Protein 1Y07 (pdb70)

Foldseek 3Di:
DDWFAWPCGDIDDPDDQPDWDCPPPDITHTWDAPPFPDDCQQAEWDWDDDQQKIKIARHVDWHALAPVKHWQKKKWDKPVGIDIDGDPSPDTRMDMDGHDNVMGTDKMWIQIPVGGIYIDD/DQDWFWWDDVDTDIDGPDDPFDWDCDPNDITTTDDADVVCCAQAEWDWDDDQQKIKTARGVDHHQLDPVKHWQKKKWQKPVGIDIDGDDSPDTRMDMDGHDNVIGTDKMWIQMPPPGIHIDD/DPWDWFKWADDVDHDIDIDTNDDQPDWDDDDNDITHTWDADVCCQAEWDWDDDQFKIKIARHVDWFQLAPVKHWQKKKWDKPVGIDIDGDDSPDTRMDMDGHDPVIGTDKMWIQMPPPGIYIDD/DQDWWKWADDPDGDIDIDTPDDAPDWDDDDPDITHTWDAAEDDLQEWDWDDDQFKIKIASDCDWDDQDPVKHWQKKKWDKPVGIDIDGDDSPDTRMDMDGDDNVMGTDKMWIQISPPGIYIDD

Nearest PDB structures (foldseek):
  1y07-assembly3_B  TM=1.008E+00  e=1.020E-24  Treponema pallidum subsp. pallidum str. Nichols
  1y07-assembly3_C  TM=9.664E-01  e=1.751E-20  Treponema pallidum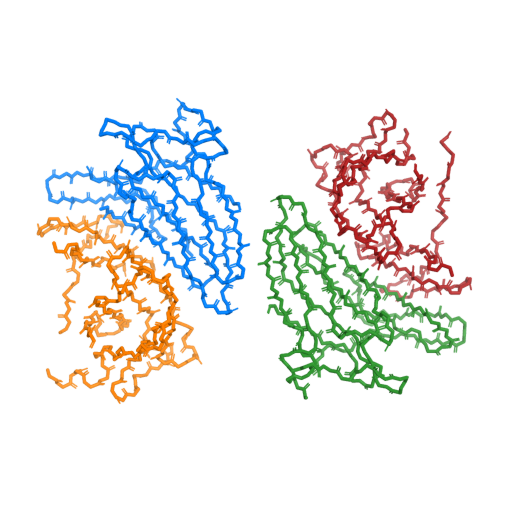 subsp. pallidum str. Nichols
  1y07-assembly3_A  TM=9.663E-01  e=1.849E-20  Treponema pallidum subsp. pallidum str. Nichols
  1y07-assembly3_D  TM=9.702E-01  e=1.116E-19  Treponema pallidum subsp. pallidum str. Nichols
  2ji3-assembly2_D  TM=7.908E-01  e=1.490E-09  Desulfarculus baarsii

Sequence (490 aa):
RELSFFLQFFLGMDAPAGSSVACGSEVLRAVPVGTVDAAKEKHIPVVEVHGHEVKVKVGSVAHPMTPEHYIAWVCLKTRKGIQLKELPVDGAPEVTFALTADDQVLEAYEFCNLHGVWSGKGRELSFFLQAGFFLGMDAPAGSSVACGSEVLRAVPVGDAAKEKHIPVVEVHGHEVKVKVGSVAHPMTPEHYIAWVCLKTRKGIQLKELPVDGAPEVTFALTADDQVLEAYEFCNLHGVWSGKMGRELSFFLQKESAGFFLGMDAPAGSSVACGSEVLRAVPVGAKEKHIPVVEVHGHEVKVKVGSVAHPMTPEHYIAWVCLKTRKGIQLKELPVDGAPEVTFALTADDQVLEAYEFCNLHGVWSGKGRELSFFLQKESAGFFLGMDAPAGSSVACGSEVLRAVPVGTVDKHIPVVEVHGHEVKVKVGSVAHPMTPEHYIAWVCLKTRKGIQLKELPVDGAPEVTFALTADDQVLEAYEFCNLHGVWSGK

InterPro domains:
  IPR002742 Desulfoferrodoxin, ferrous iron-binding domain [PF01880] (43-127)
  IPR002742 Desulfoferrodoxin, ferrous iron-binding domain [TIGR00332] (42-127)
  IPR036073 Desulfoferrodoxin, ferrous iron-binding domain superfamily [G3DSA:2.60.40.730] (41-128)
  IPR036073 Desulfoferrodoxin, ferrous iron-binding domain superfamily [SSF49367] (39-127)
  IPR051233 Desulfoferrodoxin superoxide reductase [PTHR36541] (25-127)
  IPR055252 Class III superoxide reductase, N-terminal [PF22496] (2-38)

B-factor: mean 17.73, std 10.26, range [4.91, 104.06]

Solvent-accessible surface area: 22465 Å² total; per-residue (Å²): 112,130,22,20,2,2,34,82,25,0,1,0,3,58,26,46,108,70,4,19,0,34,6,34,126,82,94,11,154,51,39,87,58,34,85,60,154,26,48,124,107,77,4,57,3,52,27,43,30,91,31,95,56,0,44,0,68,1,4,87,75,72,4,44,30,48,112,121,29,64,0,20,9,0,0,0,36,7,112,91,14,16,10,3,9,96,13,92,65,130,34,56,16,74,27,39,0,2,13,8,111,86,19,35,9,47,36,0,16,0,39,0,46,106,49,17,2,5,34,11,175,109,60,121,18,16,6,0,29,64,101,5,8,0,0,0,12,75,21,55,108,68,4,12,0,41,1,68,124,67,86,12,148,52,45,109,70,51,146,103,33,72,113,100,5,58,3,48,29,85,87,141,57,90,65,1,74,0,59,1,6,81,91,73,5,41,30,56,100,121,36,62,0,21,6,0,0,0,17,2,153,91,3,6,10,5,12,76,14,93,62,132,37,54,19,59,24,35,0,5,10,6,76,82,12,104,44,82,51,0,13,0,36,0,49,110,87,21,1,19,30,9,204,34,72,43,132,21,21,1,1,10,16,144,104,35,104,11,11,0,0,0,0,52,23,40,110,70,4,21,0,42,3,65,105,26,87,13,156,51,37,115,70,64,90,119,100,80,9,64,1,48,32,52,30,90,25,97,73,1,57,0,72,1,4,85,64,69,6,44,30,62,118,147,32,63,0,24,10,0,0,0,20,2,94,85,1,4,9,1,12,54,13,92,68,132,35,57,16,67,26,34,0,7,12,8,84,86,20,36,9,36,36,0,15,0,20,0,47,111,91,15,2,24,37,10,177,103,52,121,11,18,1,1,19,19,195,121,64,66,3,9,0,1,0,5,46,23,50,110,72,5,18,0,40,3,72,105,21,87,14,153,55,35,118,50,22,90,124,92,78,29,20,2,48,30,72,86,151,57,99,68,1,100,0,73,1,7,84,107,75,9,65,32,54,119,147,36,58,0,20,5,0,0,0,26,2,156,87,1,4,9,1,11,52,15,101,54,137,42,66,16,71,26,28,0,8,12,7,76,88,13,93,40,62,38,0,10,0,35,0,48,100,92,24,3,48,8,11,183

Radius of gyration: 26.25 Å; Cα contacts (8 Å, |Δi|>4): 1312; chains: 4; bounding box: 81×42×61 Å

Organism: Treponema pallidum (strain Nichols) (NCBI:txid243276)

Structure (mmCIF, N/CA/C/O backbone):
data_1Y07
#
_entry.id   1Y07
#
_cell.length_a   119.311
_cell.length_b   59.946
_cell.length_c   65.520
_cell.angle_alpha   90.00
_cell.angle_beta   104.96
_cell.angle_gamma   90.00
#
_symmetry.space_group_name_H-M   'C 1 2 1'
#
loop_
_entity.id
_entity.type
_entity.pdbx_description
1 polymer 'desulfoferrodoxin (rbo)'
2 non-polymer 'FE (III) ION'
3 non-polymer 'MAGNESIUM ION'
4 water water
#
loop_
_atom_site.group_PDB
_atom_site.id
_atom_site.type_symbol
_atom_site.label_atom_id
_atom_site.label_alt_id
_atom_site.label_comp_id
_atom_site.label_asym_id
_atom_site.label_entity_id
_atom_site.label_seq_id
_atom_site.pdbx_PDB_ins_code
_atom_site.Cartn_x
_atom_site.Cartn_y
_atom_site.Cartn_z
_atom_site.occupancy
_atom_site.B_iso_or_equiv
_atom_site.auth_seq_id
_atom_site.auth_comp_id
_atom_site.auth_asym_id
_atom_site.auth_atom_id
_atom_site.pdbx_PDB_model_num
ATOM 1 N N . ARG A 1 3 ? 15.114 30.303 19.886 1.00 20.04 3 ARG A N 1
ATOM 2 C CA . ARG A 1 3 ? 14.599 31.133 21.026 1.00 19.26 3 ARG A CA 1
ATOM 3 C C . ARG A 1 3 ? 15.394 30.854 22.316 1.00 18.12 3 ARG A C 1
ATOM 4 O O . ARG A 1 3 ? 15.942 29.775 22.512 1.00 16.51 3 ARG A O 1
ATOM 12 N N . GLU A 1 4 ? 15.403 31.806 23.235 1.00 16.55 4 GLU A N 1
ATOM 13 C CA . GLU A 1 4 ? 15.823 31.500 24.593 1.00 16.40 4 GLU A CA 1
ATOM 14 C C . GLU A 1 4 ? 14.674 30.813 25.354 1.00 14.12 4 GLU A C 1
ATOM 15 O O . GLU A 1 4 ? 13.541 31.282 25.381 1.00 15.33 4 GLU A O 1
ATOM 21 N N . LEU A 1 5 ? 15.026 29.720 25.998 1.00 13.17 5 LEU A N 1
ATOM 22 C CA . LEU A 1 5 ? 14.127 28.884 26.766 1.00 13.51 5 LEU A CA 1
ATOM 23 C C . LEU A 1 5 ? 14.181 29.235 28.228 1.00 12.96 5 LEU A C 1
ATOM 24 O O . LEU A 1 5 ? 15.248 29.522 28.808 1.00 12.53 5 LEU A O 1
ATOM 29 N N . SER A 1 6 ? 13.013 29.207 28.834 1.00 12.22 6 SER A N 1
ATOM 30 C CA . SER A 1 6 ? 12.878 29.446 30.278 1.00 11.02 6 SER A CA 1
ATOM 31 C C . SER A 1 6 ? 11.874 28.430 30.785 1.00 10.25 6 SER A C 1
ATOM 32 O O . SER A 1 6 ? 11.058 27.901 30.029 1.00 11.87 6 SER A O 1
ATOM 35 N N . PHE A 1 7 ? 11.950 28.167 32.074 1.00 10.17 7 PHE A N 1
ATOM 36 C CA . PHE A 1 7 ? 11.163 27.134 32.719 1.00 10.04 7 PHE A CA 1
ATOM 37 C C . PHE A 1 7 ? 10.472 27.663 33.929 1.00 11.00 7 PHE A C 1
ATOM 38 O O . PHE A 1 7 ? 11.120 28.163 34.842 1.00 12.72 7 PHE A O 1
ATOM 46 N N . PHE A 1 8 ? 9.160 27.512 33.953 1.00 11.44 8 PHE A N 1
ATOM 47 C CA . PHE A 1 8 ? 8.325 27.947 35.087 1.00 11.65 8 PHE A CA 1
ATOM 48 C C . PHE A 1 8 ? 7.704 26.674 35.707 1.00 12.75 8 PHE A C 1
ATOM 49 O O . PHE A 1 8 ? 6.969 25.948 35.049 1.00 13.25 8 PHE A O 1
ATOM 57 N N . LEU A 1 9 ? 8.066 26.359 36.924 1.00 16.12 9 LEU A N 1
ATOM 58 C CA . LEU A 1 9 ? 7.774 25.019 37.409 1.00 17.89 9 LEU A CA 1
ATOM 59 C C . LEU A 1 9 ? 6.862 25.001 38.642 1.00 18.44 9 LEU A C 1
ATOM 60 O O . LEU A 1 9 ? 7.222 25.446 39.689 1.00 18.95 9 LEU A O 1
ATOM 65 N N . GLN A 1 10 ? 5.651 24.515 38.429 1.00 19.83 10 GLN A N 1
ATOM 66 C CA . GLN A 1 10 ? 4.652 24.340 39.477 1.00 21.02 10 GLN A CA 1
ATOM 67 C C . GLN A 1 10 ? 5.032 23.219 40.429 1.00 22.43 10 GLN A C 1
ATOM 68 O O . GLN A 1 10 ? 4.838 23.384 41.636 1.00 23.83 10 GLN A O 1
ATOM 74 N N . PHE A 1 16 ? 4.296 21.783 33.832 1.00 18.81 16 PHE A N 1
ATOM 75 C CA . PHE A 1 16 ? 5.404 22.759 33.713 1.00 17.83 16 PHE A CA 1
ATOM 76 C C . PHE A 1 16 ? 4.835 23.869 32.810 1.00 16.70 16 PHE A C 1
ATOM 77 O O . PHE A 1 16 ? 3.838 23.645 32.128 1.00 15.14 16 PHE A O 1
ATOM 85 N N . PHE A 1 17 ? 5.484 25.033 32.780 1.00 15.12 17 PHE A N 1
ATOM 86 C CA . PHE A 1 17 ? 5.377 25.918 31.618 1.00 14.21 17 PHE A CA 1
ATOM 87 C C . PHE A 1 17 ? 6.766 26.098 31.016 1.00 12.69 17 PHE A C 1
ATOM 88 O O . PHE A 1 17 ? 7.696 26.320 31.714 1.00 12.58 17 PHE A O 1
ATOM 96 N N . LEU A 1 18 ? 6.819 26.176 29.703 1.00 12.71 18 LEU A N 1
ATOM 97 C CA . LEU A 1 18 ? 8.021 26.432 28.953 1.00 14.22 18 LEU A CA 1
ATOM 98 C C . LEU A 1 18 ? 7.872 27.790 28.311 1.00 12.23 18 LEU A C 1
ATOM 99 O O . LEU A 1 18 ? 6.875 28.062 27.632 1.00 12.08 18 LEU A O 1
ATOM 104 N N . GLY A 1 19 ? 8.858 28.664 28.492 1.00 11.28 19 GLY A N 1
ATOM 105 C CA . GLY A 1 19 ? 8.866 29.931 27.815 1.00 12.11 19 GLY A CA 1
ATOM 106 C C . GLY A 1 19 ? 9.852 30.008 26.699 1.00 12.13 19 GLY A C 1
ATOM 107 O O . GLY A 1 19 ? 10.903 29.423 26.771 1.00 11.43 19 GLY A O 1
ATOM 108 N N . MET A 1 20 ? 9.437 30.660 25.624 1.00 13.57 20 MET A N 1
ATOM 109 C CA . MET A 1 20 ? 10.238 30.866 24.418 1.00 14.98 20 MET A CA 1
ATOM 110 C C . MET A 1 20 ? 10.279 32.376 24.236 1.00 13.38 20 MET A C 1
ATOM 111 O O . MET A 1 20 ? 9.279 32.989 23.969 1.00 13.05 20 MET A O 1
ATOM 116 N N . ASP A 1 21 ? 11.471 32.950 24.404 1.00 13.60 21 ASP A N 1
ATOM 117 C CA . ASP A 1 21 ? 11.680 34.401 24.406 1.00 13.42 21 ASP A CA 1
ATOM 118 C C . ASP A 1 21 ? 10.797 35.116 25.395 1.00 12.67 21 ASP A C 1
ATOM 119 O O . ASP A 1 21 ? 10.244 36.173 25.117 1.00 12.52 21 ASP A O 1
ATOM 124 N N . ALA A 1 22 ? 10.674 34.554 26.584 1.00 10.61 22 ALA A N 1
ATOM 125 C CA . ALA A 1 22 ? 9.928 35.217 27.623 1.00 10.93 22 ALA A CA 1
ATOM 126 C C . ALA A 1 22 ? 10.705 36.402 28.185 1.00 10.68 22 ALA A C 1
ATOM 127 O O . ALA A 1 22 ? 11.906 36.264 28.468 1.00 11.20 22 ALA A O 1
ATOM 129 N N . PRO A 1 23 ? 10.027 37.542 28.354 1.00 10.56 23 PRO A N 1
ATOM 130 C CA . PRO A 1 23 ? 10.663 38.703 28.964 1.00 11.33 23 PRO A CA 1
ATOM 131 C C . PRO A 1 23 ? 11.123 38.351 30.360 1.00 11.80 23 PRO A C 1
ATOM 132 O O . PRO A 1 23 ? 10.420 37.598 31.071 1.00 10.49 23 PRO A O 1
ATOM 136 N N . ALA A 1 24 ? 12.265 38.909 30.759 1.00 12.19 24 ALA A N 1
ATOM 137 C CA . ALA A 1 24 ? 12.704 38.817 32.127 1.00 14.28 24 ALA A CA 1
ATOM 138 C C . ALA A 1 24 ? 11.540 39.308 32.989 1.00 15.60 24 ALA A C 1
ATOM 139 O O . ALA A 1 24 ? 10.801 40.248 32.647 1.00 18.06 24 ALA A O 1
ATOM 141 N N . GLY A 1 25 ? 11.349 38.687 34.122 1.00 16.47 25 GLY A N 1
ATOM 142 C CA . GLY A 1 25 ? 10.306 39.191 34.981 1.00 16.51 25 GLY A CA 1
ATOM 143 C C . GLY A 1 25 ? 8.909 38.738 34.620 1.00 15.86 25 GLY A C 1
ATOM 144 O O . GLY A 1 25 ? 7.981 39.114 35.298 1.00 15.84 25 GLY A O 1
ATOM 145 N N . SER A 1 26 ? 8.755 37.868 33.625 1.00 16.07 26 SER A N 1
ATOM 146 C CA . SER A 1 26 ? 7.471 37.221 33.364 1.00 15.05 26 SER A CA 1
ATOM 147 C C . SER A 1 26 ? 7.081 36.410 34.594 1.00 15.77 26 SER A C 1
ATOM 148 O O . SER A 1 26 ? 7.945 35.835 35.270 1.00 15.08 26 SER A O 1
ATOM 151 N N . SER A 1 27 ? 5.790 36.313 34.831 1.00 16.56 27 SER A N 1
ATOM 152 C CA . SER A 1 27 ? 5.298 35.381 35.821 1.00 17.17 27 SER A CA 1
ATOM 153 C C . SER A 1 27 ? 4.068 34.637 35.316 1.00 16.82 27 SER A C 1
ATOM 154 O O . SER A 1 27 ? 3.307 35.131 34.488 1.00 17.52 27 SER A O 1
ATOM 157 N N . VAL A 1 28 ? 3.864 33.457 35.844 1.00 15.16 28 VAL A N 1
ATOM 158 C CA . VAL A 1 28 ? 2.716 32.659 35.485 1.00 14.55 28 VAL A CA 1
ATOM 159 C C . VAL A 1 28 ? 1.823 32.434 36.680 1.00 15.20 28 VAL A C 1
ATOM 160 O O . VAL A 1 28 ? 2.264 31.879 37.687 1.00 16.07 28 VAL A O 1
ATOM 164 N N . ALA A 1 29 ? 0.571 32.863 36.586 1.00 15.44 29 ALA A N 1
ATOM 165 C CA . ALA A 1 29 ? -0.458 32.426 37.558 1.00 15.75 29 ALA A CA 1
ATOM 166 C C . ALA A 1 29 ? -0.994 31.061 37.127 1.00 17.41 29 ALA A C 1
ATOM 167 O O . ALA A 1 29 ? -1.793 3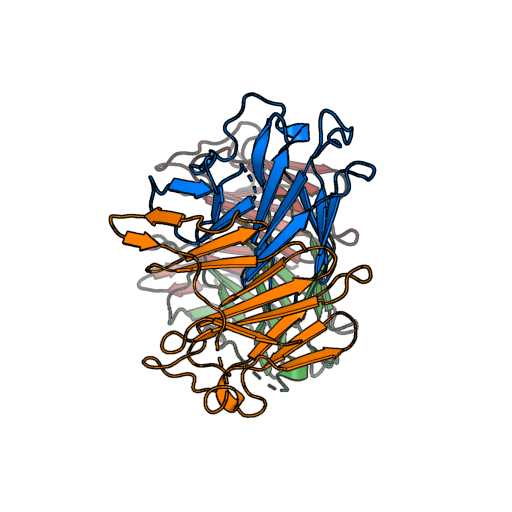0.959 36.176 1.00 15.53 29 ALA A O 1
ATOM 169 N N . CYS A 1 30 ? -0.529 30.024 37.828 1.00 18.39 30 CYS A N 1
ATOM 170 C CA . CYS A 1 30 ? -0.792 28.654 37.463 1.00 19.30 30 CYS A CA 1
ATOM 171 C C . CYS A 1 30 ? -1.802 28.212 38.458 1.00 19.74 30 CYS A C 1
ATOM 172 O O . CYS A 1 30 ? -1.442 27.718 39.546 1.00 20.12 30 CYS A O 1
ATOM 175 N N . GLY A 1 31 ? -3.068 28.422 38.108 1.00 19.98 31 GLY A N 1
ATOM 176 C CA . GLY A 1 31 ? -4.133 28.303 39.078 1.00 20.49 31 GLY A CA 1
ATOM 177 C C . GLY A 1 31 ? -3.880 29.378 40.107 1.00 20.78 31 GLY A C 1
ATOM 178 O O . GLY A 1 31 ? -3.806 30.567 39.749 1.00 20.68 31 GLY A O 1
ATOM 179 N N . SER A 1 32 ? -3.734 28.961 41.363 1.00 20.90 32 SER A N 1
ATOM 180 C CA . SER A 1 32 ? -3.455 29.875 42.479 1.00 21.48 32 SER A CA 1
ATOM 181 C C . SER A 1 32 ? -1.970 29.962 42.848 1.00 21.11 32 SER A C 1
ATOM 182 O O . SER A 1 32 ? -1.622 30.605 43.817 1.00 20.53 32 SER A O 1
ATOM 185 N N . GLU A 1 33 ? -1.095 29.302 42.086 1.00 21.97 33 GLU A N 1
ATOM 186 C CA . GLU A 1 33 ? 0.348 29.391 42.275 1.00 21.87 33 GLU A CA 1
ATOM 187 C C . GLU A 1 33 ? 0.858 30.565 41.402 1.00 20.80 33 GLU A C 1
ATOM 188 O O . GLU A 1 33 ? 0.216 30.911 40.387 1.00 21.70 33 GLU A O 1
ATOM 194 N N . VAL A 1 34 ? 1.947 31.224 41.800 1.00 18.56 34 VAL A N 1
ATOM 195 C CA . VAL A 1 34 ? 2.687 32.075 40.841 1.00 18.37 34 VAL A CA 1
ATOM 196 C C . VAL A 1 34 ? 4.081 31.499 40.563 1.00 18.47 34 VAL A C 1
ATOM 197 O O . VAL A 1 34 ? 4.789 31.133 41.507 1.00 19.51 34 VAL A O 1
ATOM 201 N N . LEU A 1 35 ? 4.469 31.460 39.298 1.00 18.75 35 LEU A N 1
ATOM 202 C CA . LEU A 1 35 ? 5.743 30.832 38.890 1.00 18.48 35 LEU A CA 1
ATOM 203 C C . LEU A 1 35 ? 6.604 31.885 38.195 1.00 17.78 35 LEU A C 1
ATOM 204 O O . LEU A 1 35 ? 6.109 32.634 37.377 1.00 17.18 35 LEU A O 1
ATOM 209 N N . ARG A 1 36 ? 7.883 31.979 38.563 1.00 17.31 36 ARG A N 1
ATOM 210 C CA . ARG A 1 36 ? 8.852 32.749 37.797 1.00 16.26 36 ARG A CA 1
ATOM 211 C C . ARG A 1 36 ? 9.940 31.823 37.205 1.00 14.67 36 ARG A C 1
ATOM 212 O O . ARG A 1 36 ? 10.063 30.671 37.599 1.00 16.44 36 ARG A O 1
ATOM 220 N N . ALA A 1 37 ? 10.727 32.350 36.270 1.00 13.57 37 ALA A N 1
ATOM 221 C CA . ALA A 1 37 ? 11.708 31.506 35.578 1.00 12.40 37 ALA A CA 1
ATOM 222 C C . ALA A 1 37 ? 12.713 31.007 36.577 1.00 13.07 37 ALA A C 1
ATOM 223 O O . ALA A 1 37 ? 13.194 31.738 37.410 1.00 12.91 37 ALA A O 1
ATOM 225 N N . VAL A 1 38 ? 13.038 29.733 36.504 1.00 14.25 38 VAL A N 1
ATOM 226 C CA . VAL A 1 38 ? 14.013 29.187 37.402 1.00 16.37 38 VAL A CA 1
ATOM 227 C C . VAL A 1 38 ? 15.418 29.488 36.856 1.00 17.43 38 VAL A C 1
ATOM 228 O O . VAL A 1 38 ? 15.705 29.349 35.645 1.00 19.25 38 VAL A O 1
ATOM 232 N N . PRO A 1 39 ? 16.312 29.872 37.741 1.00 18.50 39 PRO A N 1
ATOM 233 C CA . PRO A 1 39 ? 17.712 30.014 37.346 1.00 18.15 39 PRO A CA 1
ATOM 234 C C . PRO A 1 39 ? 18.254 28.665 36.790 1.00 17.64 39 PRO A C 1
ATOM 235 O O . PRO A 1 39 ? 17.791 27.592 37.178 1.00 17.34 39 PRO A O 1
ATOM 239 N N . VAL A 1 40 ? 19.106 28.729 35.772 1.00 16.54 40 VAL A N 1
ATOM 240 C CA . VAL A 1 40 ? 19.726 27.525 35.212 1.00 16.85 40 VAL A CA 1
ATOM 241 C C . VAL A 1 40 ? 21.157 27.411 35.666 1.00 17.98 40 VAL A C 1
ATOM 242 O O . VAL A 1 40 ? 21.953 28.335 35.428 1.00 17.11 40 VAL A O 1
ATOM 246 N N . GLY A 1 41 ? 21.476 26.299 36.340 1.00 18.23 41 GLY A N 1
ATOM 247 C CA . GLY A 1 41 ? 22.814 26.006 36.804 1.00 19.74 41 GLY A CA 1
ATOM 248 C C . GLY A 1 41 ? 23.240 26.789 38.037 1.00 20.52 41 GLY A C 1
ATOM 249 O O . GLY A 1 41 ? 24.445 26.916 38.266 1.00 21.53 41 GLY A O 1
ATOM 250 N N . THR A 1 42 ? 22.288 27.257 38.847 1.00 20.69 42 THR A N 1
ATOM 251 C CA . THR A 1 42 ? 22.579 28.058 40.040 1.00 22.50 42 THR A CA 1
ATOM 252 C C . THR A 1 42 ? 21.893 27.414 41.236 1.00 23.98 42 THR A C 1
ATOM 253 O O . THR A 1 42 ? 21.017 28.067 41.901 1.00 26.26 42 THR A O 1
ATOM 257 N N . VAL A 1 43 ? 22.194 26.141 41.469 1.00 24.01 43 VAL A N 1
ATOM 258 C CA . VAL A 1 43 ? 21.901 25.548 42.770 1.00 22.57 43 VAL A CA 1
ATOM 259 C C . VAL A 1 43 ? 23.198 24.954 43.241 1.00 22.66 43 VAL A C 1
ATOM 260 O O . VAL A 1 43 ? 23.990 24.477 42.452 1.00 22.36 43 VAL A O 1
ATOM 264 N N . ASP A 1 44 ? 23.468 25.088 44.538 1.00 22.68 44 ASP A N 1
ATOM 265 C CA . ASP A 1 44 ? 24.662 24.527 45.091 1.00 23.61 44 ASP A CA 1
ATOM 266 C C . ASP A 1 44 ? 24.486 23.009 45.191 1.00 23.18 44 ASP A C 1
ATOM 267 O O . ASP A 1 44 ? 24.024 22.472 46.204 1.00 24.29 44 ASP A O 1
ATOM 272 N N . ALA A 1 45 ? 24.849 22.327 44.114 1.00 22.43 45 ALA A N 1
ATOM 273 C CA . ALA A 1 45 ? 24.695 20.866 44.014 1.00 21.48 45 ALA A CA 1
ATOM 274 C C . ALA A 1 45 ? 25.778 20.334 43.077 1.00 20.34 45 ALA A C 1
ATOM 275 O O . ALA A 1 45 ? 26.390 21.106 42.356 1.00 19.93 45 ALA A O 1
ATOM 277 N N . ALA A 1 46 ? 26.008 19.026 43.099 1.00 19.48 46 ALA A N 1
ATOM 278 C CA . ALA A 1 46 ? 27.106 18.397 42.350 1.00 18.68 46 ALA A CA 1
ATOM 279 C C . ALA A 1 46 ? 26.867 18.469 40.849 1.00 18.75 46 ALA A C 1
ATOM 280 O O . ALA A 1 46 ? 25.865 17.956 40.339 1.00 18.00 46 ALA A O 1
ATOM 282 N N . LYS A 1 47 ? 27.780 19.125 40.152 1.00 18.39 47 LYS A N 1
ATOM 283 C CA . LYS A 1 47 ? 27.710 19.230 38.697 1.00 18.29 47 LYS A CA 1
ATOM 284 C C . LYS A 1 47 ? 27.818 17.885 37.990 1.00 17.56 47 LYS A C 1
ATOM 285 O O . LYS A 1 47 ? 27.193 17.684 36.962 1.00 16.02 47 LYS A O 1
ATOM 291 N N . GLU A 1 48 ? 28.563 16.955 38.573 1.00 16.17 48 GLU A N 1
ATOM 292 C CA . GLU A 1 48 ? 28.825 15.647 37.978 1.00 17.38 48 GLU A CA 1
ATOM 293 C C . GLU A 1 48 ? 27.559 14.802 37.931 1.00 15.37 48 GLU A C 1
ATOM 294 O O . GLU A 1 48 ? 27.438 13.934 37.113 1.00 16.36 48 GLU A O 1
ATOM 300 N N . LYS A 1 49 ? 26.604 15.091 38.812 1.00 14.34 49 LYS A N 1
ATOM 301 C CA . LYS A 1 49 ? 25.370 14.375 38.832 1.00 13.39 49 LYS A CA 1
ATOM 302 C C . LYS A 1 49 ? 24.252 15.151 38.166 1.00 10.95 49 LYS A C 1
ATOM 303 O O . LYS A 1 49 ? 23.172 14.596 37.950 1.00 10.75 49 LYS A O 1
ATOM 309 N N . HIS A 1 50 ? 24.457 16.439 37.837 1.00 9.77 50 HIS A N 1
ATOM 310 C CA . HIS A 1 50 ? 23.334 17.277 37.370 1.00 9.56 50 HIS A CA 1
ATOM 311 C C . HIS A 1 50 ? 23.488 17.792 35.934 1.00 9.47 50 HIS A C 1
ATOM 312 O O . HIS A 1 50 ? 22.489 18.013 35.256 1.00 9.09 50 HIS A O 1
ATOM 319 N N . ILE A 1 51 ? 24.709 18.031 35.477 1.00 9.03 51 ILE A N 1
ATOM 320 C CA . ILE A 1 51 ? 24.879 18.617 34.132 1.00 7.60 51 ILE A CA 1
ATOM 321 C C . ILE A 1 51 ? 24.567 17.514 33.126 1.00 8.10 51 ILE A C 1
ATOM 322 O O . ILE A 1 51 ? 25.072 16.403 33.252 1.00 9.05 51 ILE A O 1
ATOM 327 N N . PRO A 1 52 ? 23.651 17.751 32.209 1.00 8.11 52 PRO A N 1
ATOM 328 C CA . PRO A 1 52 ? 23.291 16.676 31.266 1.00 8.73 52 PRO A CA 1
ATOM 329 C C . PRO A 1 52 ? 24.440 16.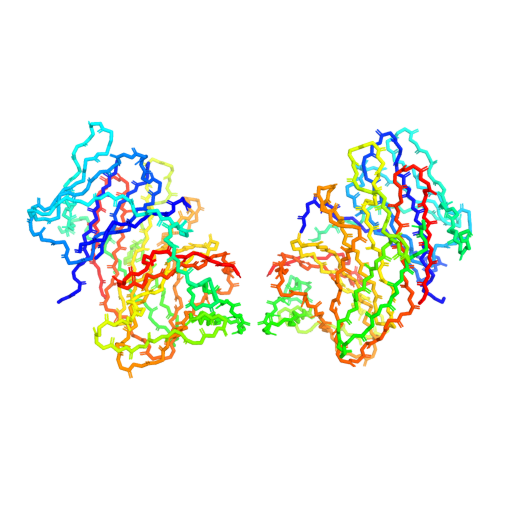445 30.255 1.00 9.37 52 PRO A C 1
ATOM 330 O O . PRO A 1 52 ? 25.168 17.390 29.859 1.00 10.78 52 PRO A O 1
ATOM 334 N N . VAL A 1 53 ? 24.669 15.177 29.944 1.00 8.59 53 VAL A N 1
ATOM 335 C CA . VAL A 1 53 ? 25.667 14.727 28.985 1.00 9.48 53 VAL A CA 1
ATOM 336 C C . VAL A 1 53 ? 24.906 14.251 27.746 1.00 8.44 53 VAL A C 1
ATOM 337 O O . VAL A 1 53 ? 23.934 13.520 27.854 1.00 10.10 53 VAL A O 1
ATOM 341 N N . VAL A 1 54 ? 25.341 14.714 26.591 1.00 8.81 54 VAL A N 1
ATOM 342 C CA . VAL A 1 54 ? 24.623 14.551 25.343 1.00 7.86 54 VAL A CA 1
ATOM 343 C C . VAL A 1 54 ? 25.442 13.714 24.410 1.00 8.28 54 VAL A C 1
ATOM 344 O O . VAL A 1 54 ? 26.615 14.028 24.173 1.00 10.86 54 VAL A O 1
ATOM 348 N N . GLU A 1 55 ? 24.839 12.657 23.878 1.00 8.20 55 GLU A N 1
ATOM 349 C CA . GLU A 1 55 ? 25.492 11.757 22.960 1.00 10.49 55 GLU A CA 1
ATOM 350 C C . GLU A 1 55 ? 24.583 11.616 21.721 1.00 9.36 55 GLU A C 1
ATOM 351 O O . GLU A 1 55 ? 23.395 11.339 21.842 1.00 12.24 55 GLU A O 1
ATOM 357 N N . VAL A 1 56 ? 25.163 11.699 20.551 1.00 7.75 56 VAL A N 1
ATOM 358 C CA . VAL A 1 56 ? 24.413 11.616 19.287 1.00 7.94 56 VAL A CA 1
ATOM 359 C C . VAL A 1 56 ? 24.763 10.321 18.624 1.00 7.35 56 VAL A C 1
ATOM 360 O O . VAL A 1 56 ? 25.918 10.004 18.478 1.00 8.86 56 VAL A O 1
ATOM 364 N N . HIS A 1 57 ? 23.739 9.544 18.268 1.00 7.52 57 HIS A N 1
ATOM 365 C CA . HIS A 1 57 ? 23.910 8.358 17.469 1.00 8.55 57 HIS A CA 1
ATOM 366 C C . HIS A 1 57 ? 22.939 8.364 16.299 1.00 7.55 57 HIS A C 1
ATOM 367 O O . HIS A 1 57 ? 21.767 8.005 16.413 1.00 8.54 57 HIS A O 1
ATOM 374 N N . GLY A 1 58 ? 23.477 8.711 15.170 1.00 7.25 58 GLY A N 1
ATOM 375 C CA . GLY A 1 58 ? 22.716 8.960 13.992 1.00 7.98 58 GLY A CA 1
ATOM 376 C C . GLY A 1 58 ? 21.673 10.024 14.203 1.00 7.77 58 GLY A C 1
ATOM 377 O O . GLY A 1 58 ? 22.016 11.141 14.512 1.00 9.40 58 GLY A O 1
ATOM 378 N N . HIS A 1 59 ? 20.396 9.633 14.115 1.00 8.99 59 HIS A N 1
ATOM 379 C CA . HIS A 1 59 ? 19.300 10.584 14.304 1.00 10.66 59 HIS A CA 1
ATOM 380 C C . HIS A 1 59 ? 18.767 10.588 15.738 1.00 10.38 59 HIS A C 1
ATOM 381 O O . HIS A 1 59 ? 17.815 11.302 16.046 1.00 12.60 59 HIS A O 1
ATOM 388 N N . GLU A 1 60 ? 19.344 9.796 16.613 1.00 9.58 60 GLU A N 1
ATOM 389 C CA . GLU A 1 60 ? 18.997 9.800 18.020 1.00 10.71 60 GLU A CA 1
ATOM 390 C C . GLU A 1 60 ? 20.013 10.508 18.886 1.00 9.04 60 GLU A C 1
ATOM 391 O O . GLU A 1 60 ? 21.198 10.548 18.644 1.00 9.61 60 GLU A O 1
ATOM 397 N N . VAL A 1 61 ? 19.458 11.217 19.881 1.00 6.33 61 VAL A N 1
ATOM 398 C CA . VAL A 1 61 ? 20.236 11.976 20.879 1.00 6.62 61 VAL A CA 1
ATOM 399 C C . VAL A 1 61 ? 19.860 11.450 22.226 1.00 6.56 61 VAL A C 1
ATOM 400 O O . VAL A 1 61 ? 18.701 11.542 22.615 1.00 8.32 61 VAL A O 1
ATOM 404 N N . LYS A 1 62 ? 20.838 10.868 22.905 1.00 7.84 62 LYS A N 1
ATOM 405 C CA . LYS A 1 62 ? 20.680 10.337 24.252 1.00 8.14 62 LYS A CA 1
ATOM 406 C C . LYS A 1 62 ? 21.211 11.341 25.242 1.00 8.32 62 LYS A C 1
ATOM 407 O O . LYS A 1 62 ? 22.341 11.840 25.085 1.00 8.17 62 LYS A O 1
ATOM 413 N N . VAL A 1 63 ? 20.406 11.686 26.249 1.00 7.95 63 VAL A N 1
ATOM 414 C CA . VAL A 1 63 ? 20.832 12.551 27.286 1.00 7.66 63 VAL A CA 1
ATOM 415 C C . VAL A 1 63 ? 20.896 11.745 28.590 1.00 7.06 63 VAL A C 1
ATOM 416 O O . VAL A 1 63 ? 19.937 11.102 28.967 1.00 8.81 63 VAL A O 1
ATOM 420 N N . LYS A 1 64 ? 22.053 11.763 29.229 1.00 6.88 64 LYS A N 1
ATOM 421 C CA . LYS A 1 64 ? 22.306 11.154 30.533 1.00 7.32 64 LYS A CA 1
ATOM 422 C C . LYS A 1 64 ? 22.454 12.218 31.588 1.00 7.32 64 LYS A C 1
ATOM 423 O O . LYS A 1 64 ? 23.098 13.236 31.359 1.00 8.28 64 LYS A O 1
ATOM 429 N N . VAL A 1 65 ? 21.884 11.992 32.751 1.00 8.06 65 VAL A N 1
ATOM 430 C CA . VAL A 1 65 ? 22.022 12.912 33.850 1.00 8.50 65 VAL A CA 1
ATOM 431 C C . VAL A 1 65 ? 22.682 12.187 35.034 1.00 8.71 65 VAL A C 1
ATOM 432 O O . VAL A 1 65 ? 22.006 11.360 35.650 1.00 8.56 65 VAL A O 1
ATOM 436 N N . GLY A 1 66 ? 23.935 12.486 35.378 1.00 9.35 66 GLY A N 1
ATOM 437 C CA . GLY A 1 66 ? 24.845 13.286 34.593 1.00 9.92 66 GLY A CA 1
ATOM 438 C C . GLY A 1 66 ? 26.041 12.466 34.156 1.00 11.06 66 GLY A C 1
ATOM 439 O O . GLY A 1 66 ? 25.892 11.391 33.662 1.00 10.78 66 GLY A O 1
ATOM 440 N N . SER A 1 67 ? 27.243 12.991 34.301 1.00 11.11 67 SER A N 1
ATOM 441 C CA . SER A 1 67 ? 28.447 12.217 34.037 1.00 13.20 67 SER A CA 1
ATOM 442 C C . SER A 1 67 ? 28.409 10.952 34.901 1.00 13.99 67 SER A C 1
ATOM 443 O O . SER A 1 67 ? 28.728 9.860 34.448 1.00 14.18 67 SER A O 1
ATOM 446 N N . VAL A 1 68 ? 27.982 11.123 36.133 1.00 14.00 68 VAL A N 1
ATOM 447 C CA . VAL A 1 68 ? 27.639 9.963 36.967 1.00 15.78 68 VAL A CA 1
ATOM 448 C C . VAL A 1 68 ? 26.127 9.958 37.204 1.00 13.59 68 VAL A C 1
ATOM 449 O O . VAL A 1 68 ? 25.526 11.014 37.277 1.00 13.07 68 VAL A O 1
ATOM 453 N N . ALA A 1 69 ? 25.534 8.778 37.219 1.00 12.78 69 ALA A N 1
ATOM 454 C CA . ALA A 1 69 ? 24.113 8.661 37.201 1.00 12.07 69 ALA A CA 1
ATOM 455 C C . ALA A 1 69 ? 23.466 9.257 38.466 1.00 11.12 69 ALA A C 1
ATOM 456 O O . ALA A 1 69 ? 23.801 8.937 39.628 1.00 11.84 69 ALA A O 1
ATOM 458 N N . HIS A 1 70 ? 22.527 10.158 38.244 1.00 10.15 70 HIS A N 1
ATOM 459 C CA . HIS A 1 70 ? 21.784 10.782 39.321 1.00 9.95 70 HIS A CA 1
ATOM 460 C C . HIS A 1 70 ? 20.765 9.823 39.899 1.00 10.06 70 HIS A C 1
ATOM 461 O O . HIS A 1 70 ? 20.276 8.989 39.213 1.00 9.97 70 HIS A O 1
ATOM 468 N N . PRO A 1 71 ? 20.456 9.933 41.175 1.00 9.67 71 PRO A N 1
ATOM 469 C CA . PRO A 1 71 ? 19.344 9.146 41.740 1.00 9.46 71 PRO A CA 1
ATOM 470 C C . PRO A 1 71 ? 18.045 9.259 40.976 1.00 9.11 71 PRO A C 1
ATOM 471 O O . PRO A 1 71 ? 17.701 10.290 40.351 1.00 9.86 71 PRO A O 1
ATOM 475 N N . MET A 1 72 ? 17.336 8.149 40.964 1.00 9.14 72 MET A N 1
ATOM 476 C CA . MET A 1 72 ? 15.961 8.091 40.521 1.00 9.10 72 MET A CA 1
ATOM 477 C C . MET A 1 72 ? 15.151 7.333 41.563 1.00 10.35 72 MET A C 1
ATOM 478 O O . MET A 1 72 ? 14.926 6.122 41.479 1.00 9.66 72 MET A O 1
ATOM 483 N N . THR A 1 73 ? 14.724 8.095 42.561 1.00 11.53 73 THR A N 1
ATOM 484 C CA . THR A 1 73 ? 13.935 7.571 43.707 1.00 12.25 73 THR A CA 1
ATOM 485 C C . THR A 1 73 ? 12.726 8.484 43.874 1.00 13.01 73 THR A C 1
ATOM 486 O O . THR A 1 73 ? 12.732 9.604 43.392 1.00 12.41 73 THR A O 1
ATOM 490 N N . PRO A 1 74 ? 11.683 8.043 44.593 1.00 13.88 74 PRO A N 1
ATOM 491 C CA . PRO A 1 74 ? 10.515 8.905 44.789 1.00 14.38 74 PRO A CA 1
ATOM 492 C C . PRO A 1 74 ? 10.841 10.263 45.443 1.00 14.52 74 PRO A C 1
ATOM 493 O O . PRO A 1 74 ? 10.206 11.255 45.125 1.00 15.55 74 PRO A O 1
ATOM 497 N N . GLU A 1 75 ? 11.875 10.328 46.281 1.00 13.81 75 GLU A N 1
ATOM 498 C CA . GLU A 1 75 ? 12.219 11.579 46.951 1.00 13.62 75 GLU A CA 1
ATOM 499 C C . GLU A 1 75 ? 13.186 12.492 46.153 1.00 12.83 75 GLU A C 1
ATOM 500 O O . GLU A 1 75 ? 13.231 13.694 46.371 1.00 14.10 75 GLU A O 1
ATOM 506 N N . HIS A 1 76 ? 13.924 11.908 45.196 1.00 11.84 76 HIS A N 1
ATOM 507 C CA . HIS A 1 76 ? 15.023 12.636 44.571 1.00 10.58 76 HIS A CA 1
ATOM 508 C C . HIS A 1 76 ? 15.221 12.040 43.179 1.00 9.74 76 HIS A C 1
ATOM 509 O O . HIS A 1 76 ? 15.668 10.931 43.048 1.00 8.50 76 HIS A O 1
ATOM 516 N N . TYR A 1 77 ? 14.832 12.802 42.178 1.00 10.11 77 TYR A N 1
ATOM 517 C CA . TYR A 1 77 ? 14.707 12.302 40.820 1.00 10.06 77 TYR A CA 1
ATOM 518 C C . TYR A 1 77 ? 14.877 13.409 39.770 1.00 10.20 77 TYR A C 1
ATOM 519 O O . TYR A 1 77 ? 14.666 14.581 40.050 1.00 10.11 77 TYR A O 1
ATOM 528 N N . ILE A 1 78 ? 15.289 12.991 38.574 1.00 9.20 78 ILE A N 1
ATOM 529 C CA . ILE A 1 78 ? 15.208 13.823 37.366 1.00 9.78 78 ILE A CA 1
ATOM 530 C C . ILE A 1 78 ? 13.779 13.664 36.804 1.00 10.14 78 ILE A C 1
ATOM 531 O O . ILE A 1 78 ? 13.366 12.587 36.397 1.00 10.19 78 ILE A O 1
ATOM 536 N N . ALA A 1 79 ? 13.047 14.762 36.820 1.00 10.70 79 ALA A N 1
ATOM 537 C CA . ALA A 1 79 ? 11.677 14.822 36.366 1.00 10.51 79 ALA A CA 1
ATOM 538 C C . ALA A 1 79 ? 11.530 14.848 34.844 1.00 9.30 79 ALA A C 1
ATOM 539 O O . ALA A 1 79 ? 10.622 14.242 34.320 1.00 10.13 79 ALA A O 1
ATOM 541 N N . TRP A 1 80 ? 12.416 15.566 34.166 1.00 8.46 80 TRP A N 1
ATOM 542 C CA . TRP A 1 80 ? 12.344 15.729 32.720 1.00 8.62 80 TRP A CA 1
ATOM 543 C C . TRP A 1 80 ? 13.654 16.210 32.158 1.00 7.52 80 TRP A C 1
ATOM 544 O O . TRP A 1 80 ? 14.494 16.707 32.856 1.00 7.88 80 TRP A O 1
ATOM 555 N N . VAL A 1 81 ? 13.818 15.958 30.850 1.00 7.75 81 VAL A N 1
ATOM 556 C CA . VAL A 1 81 ? 14.875 16.548 30.042 1.00 8.68 81 VAL A CA 1
ATOM 557 C C . VAL A 1 81 ? 14.229 17.294 28.846 1.00 8.03 81 VAL A C 1
ATOM 558 O O . VAL A 1 81 ? 13.267 16.783 28.225 1.00 9.18 81 VAL A O 1
ATOM 562 N N . CYS A 1 82 ? 14.737 18.513 28.571 1.00 8.26 82 CYS A N 1
ATOM 563 C CA . CYS A 1 82 ? 14.367 19.299 27.433 1.00 8.94 82 CYS A CA 1
ATOM 564 C C . CYS A 1 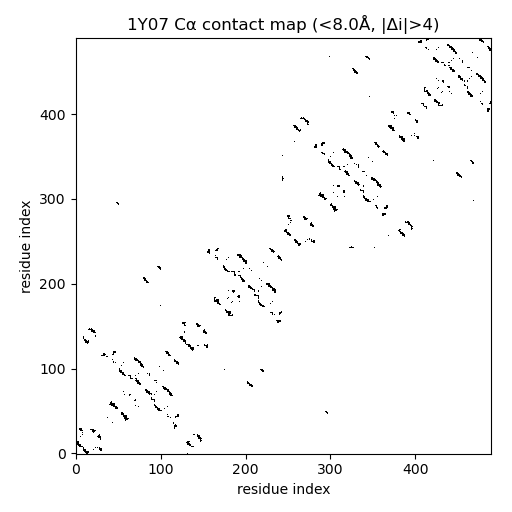82 ? 15.561 19.389 26.477 1.00 8.53 82 CYS A C 1
ATOM 565 O O . CYS A 1 82 ? 16.708 19.587 26.854 1.00 10.35 82 CYS A O 1
ATOM 568 N N . LEU A 1 83 ? 15.296 19.227 25.196 1.00 8.72 83 LEU A N 1
ATOM 569 C CA . LEU A 1 83 ? 16.299 19.374 24.203 1.00 8.50 83 LEU A CA 1
ATOM 570 C C . LEU A 1 83 ? 15.966 20.551 23.267 1.00 8.15 83 LEU A C 1
ATOM 571 O O . LEU A 1 83 ? 14.852 20.701 22.818 1.00 9.40 83 LEU A O 1
ATOM 576 N N . LYS A 1 84 ? 16.945 21.415 23.056 1.00 8.08 84 LYS A N 1
ATOM 577 C CA . LYS A 1 84 ? 16.927 22.455 22.070 1.00 7.91 84 LYS A CA 1
ATOM 578 C C . LYS A 1 84 ? 17.740 21.975 20.878 1.00 7.62 84 LYS A C 1
ATOM 579 O O . LYS A 1 84 ? 18.882 21.600 21.039 1.00 8.56 84 LYS A O 1
ATOM 585 N N . THR A 1 85 ? 17.167 22.077 19.700 1.00 7.44 85 THR A N 1
ATOM 586 C CA . THR A 1 85 ? 17.833 21.699 18.476 1.00 6.34 85 THR A CA 1
ATOM 587 C C . THR A 1 85 ? 17.769 22.878 17.535 1.00 6.53 85 THR A C 1
ATOM 588 O O . THR A 1 85 ? 17.095 23.867 17.794 1.00 7.33 85 THR A O 1
ATOM 592 N N . ARG A 1 86 ? 18.461 22.777 16.411 1.00 6.05 86 ARG A N 1
ATOM 593 C CA . ARG A 1 86 ? 18.406 23.815 15.432 1.00 6.56 86 ARG A CA 1
ATOM 594 C C . ARG A 1 86 ? 16.970 24.108 14.977 1.00 6.70 86 ARG A C 1
ATOM 595 O O . ARG A 1 86 ? 16.615 25.277 14.704 1.00 7.97 86 ARG A O 1
ATOM 603 N N . LYS A 1 87 ? 16.167 23.048 14.839 1.00 7.51 87 LYS A N 1
ATOM 604 C CA . LYS A 1 87 ? 14.863 23.160 14.211 1.00 7.72 87 LYS A CA 1
ATOM 605 C C . LYS A 1 87 ? 13.741 23.262 15.193 1.00 8.98 87 LYS A C 1
ATOM 606 O O . LYS A 1 87 ? 12.646 23.603 14.781 1.00 9.95 87 LYS A O 1
ATOM 612 N N . GLY A 1 88 ? 13.977 23.006 16.470 1.00 7.41 88 GLY A N 1
ATOM 613 C CA . GLY A 1 88 ? 12.869 22.988 17.398 1.00 9.45 88 GLY A CA 1
ATOM 614 C C . GLY A 1 88 ? 13.261 22.646 18.821 1.00 7.24 88 GLY A C 1
ATOM 615 O O . GLY A 1 88 ? 14.407 22.758 19.192 1.00 7.15 88 GLY A O 1
ATOM 616 N N . ILE A 1 89 ? 12.256 22.281 19.601 1.00 7.37 89 ILE A N 1
ATOM 617 C CA . ILE A 1 89 ? 12.396 21.931 20.987 1.00 7.07 89 ILE A CA 1
ATOM 618 C C . ILE A 1 89 ? 11.669 20.593 21.252 1.00 6.17 89 ILE A C 1
ATOM 619 O O . ILE A 1 89 ? 10.705 20.235 20.558 1.00 7.02 89 ILE A O 1
ATOM 624 N N . GLN A 1 90 ? 12.176 19.877 22.241 1.00 5.68 90 GLN A N 1
ATOM 625 C CA . GLN A 1 90 ? 11.553 18.688 22.777 1.00 5.70 90 GLN A CA 1
ATOM 626 C C . GLN A 1 90 ? 11.622 18.622 24.276 1.00 6.40 90 GLN A C 1
ATOM 627 O O . GLN A 1 90 ? 12.546 19.111 24.873 1.00 7.74 90 GLN A O 1
ATOM 633 N N . LEU A 1 91 ? 10.628 17.963 24.860 1.00 6.65 91 LEU A N 1
ATOM 634 C CA . LEU A 1 91 ? 10.631 17.702 26.289 1.00 7.85 91 LEU A CA 1
ATOM 635 C C . LEU A 1 91 ? 10.010 16.333 26.571 1.00 8.19 91 LEU A C 1
ATOM 636 O O . LEU A 1 91 ? 8.953 16.039 26.081 1.00 7.99 91 LEU A O 1
ATOM 641 N N . LYS A 1 92 ? 10.739 15.537 27.350 1.00 8.45 92 LYS A N 1
ATOM 642 C CA . LYS A 1 92 ? 10.270 1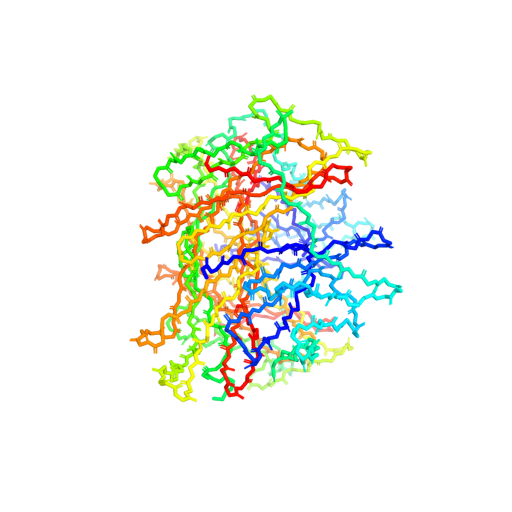4.250 27.824 1.00 8.75 92 LYS A CA 1
ATOM 643 C C . LYS A 1 92 ? 10.419 14.134 29.292 1.00 8.69 92 LYS A C 1
ATOM 644 O O . LYS A 1 92 ? 11.486 14.379 29.850 1.00 9.46 92 LYS A O 1
ATOM 650 N N . GLU A 1 93 ? 9.346 13.740 29.947 1.00 9.96 93 GLU A N 1
ATOM 651 C CA . GLU A 1 93 ? 9.422 13.356 31.326 1.00 11.02 93 GLU A CA 1
ATOM 652 C C . GLU A 1 93 ? 10.068 11.986 31.500 1.00 11.58 93 GLU A C 1
ATOM 653 O O . GLU A 1 93 ? 9.909 11.111 30.673 1.00 14.36 93 GLU A O 1
ATOM 659 N N . LEU A 1 94 ? 10.753 11.775 32.606 1.00 10.87 94 LEU A N 1
ATOM 660 C CA . LEU A 1 94 ? 11.404 10.520 32.890 1.00 10.17 94 LEU A CA 1
ATOM 661 C C . LEU A 1 94 ? 10.568 9.751 33.881 1.00 11.05 94 LEU A C 1
ATOM 662 O O . LEU A 1 94 ? 10.205 10.290 34.957 1.00 11.56 94 LEU A O 1
ATOM 667 N N . PRO A 1 95 ? 10.299 8.479 33.624 1.00 12.09 95 PRO A N 1
ATOM 668 C CA . PRO A 1 95 ? 9.684 7.680 34.689 1.00 12.86 95 PRO A CA 1
ATOM 669 C C . PRO A 1 95 ? 10.575 7.587 35.929 1.00 12.30 95 PRO A C 1
ATOM 670 O O . PRO A 1 95 ? 11.743 7.301 35.799 1.00 10.37 95 PRO A O 1
ATOM 674 N N . VAL A 1 96 ? 9.992 7.787 37.109 1.00 13.72 96 VAL A N 1
ATOM 675 C CA . VAL A 1 96 ? 10.730 7.846 38.359 1.00 14.03 96 VAL A CA 1
ATOM 676 C C . VAL A 1 96 ? 11.407 6.536 38.725 1.00 14.48 96 VAL A C 1
ATOM 677 O O . VAL A 1 96 ? 12.411 6.561 39.467 1.00 15.62 96 VAL A O 1
ATOM 681 N N . ASP A 1 97 ? 10.869 5.408 38.259 1.00 14.42 97 ASP A N 1
ATOM 682 C CA . ASP A 1 97 ? 11.518 4.109 38.489 1.00 15.82 97 ASP A CA 1
ATOM 683 C C . ASP A 1 97 ? 12.436 3.616 37.391 1.00 15.56 97 ASP A C 1
ATOM 684 O O . ASP A 1 97 ? 12.824 2.440 37.410 1.00 15.43 97 ASP A O 1
ATOM 689 N N . GLY A 1 98 ? 12.812 4.488 36.466 1.00 13.62 98 GLY A N 1
ATOM 690 C CA . GLY A 1 98 ? 13.775 4.132 35.439 1.00 13.38 98 GLY A CA 1
ATOM 691 C C . GLY A 1 98 ? 15.157 4.691 35.701 1.00 11.85 98 GLY A C 1
ATOM 692 O O . GLY A 1 98 ? 15.492 5.119 36.780 1.00 12.21 98 GLY A O 1
ATOM 693 N N . ALA A 1 99 ? 15.949 4.709 34.649 1.00 12.34 99 ALA A N 1
ATOM 694 C CA . ALA A 1 99 ? 17.302 5.259 34.657 1.00 11.78 99 ALA A CA 1
ATOM 695 C C . ALA A 1 99 ? 17.247 6.795 34.408 1.00 11.37 99 ALA A C 1
ATOM 696 O O . ALA A 1 99 ? 16.259 7.273 33.836 1.00 10.17 99 ALA A O 1
ATOM 698 N N . PRO A 1 100 ? 18.268 7.542 34.850 1.00 10.54 100 PRO A N 1
ATOM 699 C CA . PRO A 1 100 ? 18.354 8.980 34.591 1.00 10.06 100 PRO A CA 1
ATOM 700 C C . PRO A 1 100 ? 18.878 9.318 33.210 1.00 10.69 100 PRO A C 1
ATOM 701 O O . PRO A 1 100 ? 19.928 9.892 33.013 1.00 11.01 100 PRO A O 1
ATOM 705 N N . GLU A 1 101 ? 18.119 8.854 32.248 1.00 10.49 101 GLU A N 1
ATOM 706 C CA . GLU A 1 101 ? 18.427 9.061 30.845 1.00 11.92 101 GLU A CA 1
ATOM 707 C C . GLU A 1 101 ? 17.207 8.937 29.994 1.00 10.85 101 GLU A C 1
ATOM 708 O O . GLU A 1 101 ? 16.267 8.206 30.294 1.00 11.70 101 GLU A O 1
ATOM 714 N N . VAL A 1 102 ? 17.252 9.622 28.875 1.00 9.98 102 VAL A N 1
ATOM 715 C CA . VAL A 1 102 ? 16.204 9.536 27.896 1.00 10.14 102 VAL A CA 1
ATOM 716 C C . VAL A 1 102 ? 16.768 9.865 26.523 1.00 9.78 102 VAL A C 1
ATOM 717 O O . VAL A 1 102 ? 17.809 10.557 26.406 1.00 10.15 102 VAL A O 1
ATOM 721 N N . THR A 1 103 ? 16.127 9.330 25.498 1.00 8.98 103 THR A N 1
ATOM 722 C CA . THR A 1 103 ? 16.495 9.531 24.104 1.00 8.63 103 THR A CA 1
ATOM 723 C C . THR A 1 103 ? 15.422 10.307 23.332 1.00 7.59 103 THR A C 1
ATOM 724 O O . THR A 1 103 ? 14.210 10.148 23.551 1.00 7.84 103 THR A O 1
ATOM 728 N N . PHE A 1 104 ? 15.908 11.178 22.453 1.00 7.31 104 PHE A N 1
ATOM 729 C CA . PHE A 1 104 ? 15.099 11.924 21.532 1.00 7.37 104 PHE A CA 1
ATOM 730 C C . PHE A 1 104 ? 15.500 11.539 20.105 1.00 7.35 104 PHE A C 1
ATOM 731 O O . PHE A 1 104 ? 16.641 11.155 19.826 1.00 9.91 104 PHE A O 1
ATOM 739 N N . ALA A 1 105 ? 14.565 11.696 19.196 1.00 6.91 105 ALA A N 1
ATOM 740 C CA . ALA A 1 105 ? 14.821 11.511 17.768 1.00 6.84 105 ALA A CA 1
ATOM 741 C C . ALA A 1 105 ? 14.674 12.803 16.989 1.00 6.13 105 ALA A C 1
ATOM 742 O O . ALA A 1 105 ? 13.831 13.630 17.291 1.00 8.60 105 ALA A O 1
ATOM 744 N N . LEU A 1 106 ? 15.624 12.988 16.056 1.00 7.30 106 LEU A N 1
ATOM 745 C CA . LEU A 1 106 ? 15.700 14.133 15.160 1.00 5.88 106 LEU A CA 1
ATOM 746 C C . LEU A 1 106 ? 15.485 13.780 13.746 1.00 7.07 106 LEU A C 1
ATOM 747 O O . LEU A 1 106 ? 15.851 12.673 13.291 1.00 7.84 106 LEU A O 1
ATOM 752 N N . THR A 1 107 ? 14.927 14.715 12.999 1.00 6.37 107 THR A N 1
ATOM 753 C CA . THR A 1 107 ? 14.879 14.619 11.520 1.00 7.77 107 THR A CA 1
ATOM 754 C C . THR A 1 107 ? 16.255 14.853 10.943 1.00 7.03 107 THR A C 1
ATOM 755 O O . THR A 1 107 ? 17.159 15.400 11.619 1.00 8.07 107 THR A O 1
ATOM 759 N N . ALA A 1 108 ? 16.460 14.407 9.673 1.00 7.88 108 ALA A N 1
ATOM 760 C CA . ALA A 1 108 ? 17.808 14.489 9.172 1.00 7.71 108 ALA A CA 1
ATOM 761 C C . ALA A 1 108 ? 18.394 15.876 8.972 1.00 7.44 108 ALA A C 1
ATOM 762 O O . ALA A 1 108 ? 19.626 16.074 8.961 1.00 8.27 108 ALA A O 1
ATOM 764 N N . ASP A 1 109 ? 17.507 16.860 8.864 1.00 8.91 109 ASP A N 1
ATOM 765 C CA . ASP A 1 109 ? 17.851 18.290 8.699 1.00 8.71 109 ASP A CA 1
ATOM 766 C C . ASP A 1 109 ? 18.150 18.995 10.023 1.00 8.38 109 ASP A C 1
ATOM 767 O O . ASP A 1 109 ? 18.583 20.110 10.018 1.00 8.44 109 ASP A O 1
ATOM 772 N N . ASP A 1 110 ? 17.967 18.286 11.116 1.00 7.95 110 ASP A N 1
ATOM 773 C CA . ASP A 1 110 ? 18.135 18.860 12.435 1.00 6.78 110 ASP A CA 1
ATOM 774 C C . ASP A 1 110 ? 19.472 18.488 13.077 1.00 6.05 110 ASP A C 1
ATOM 775 O O . ASP A 1 110 ? 20.209 17.582 12.584 1.00 6.68 110 ASP A O 1
ATOM 780 N N . GLN A 1 111 ? 19.819 19.202 14.133 1.00 4.91 111 GLN A N 1
ATOM 781 C CA . GLN A 1 111 ? 21.024 18.969 14.896 1.00 5.08 111 GLN A CA 1
ATOM 782 C C . GLN A 1 111 ? 20.794 19.442 16.284 1.00 4.98 111 GLN A C 1
ATOM 783 O O . GLN A 1 111 ? 20.234 20.529 16.498 1.00 6.16 111 GLN A O 1
ATOM 789 N N . VAL A 1 112 ? 21.284 18.681 17.262 1.00 5.07 112 VAL A N 1
ATOM 790 C CA . VAL A 1 112 ? 21.195 19.094 18.639 1.00 6.78 112 VAL A CA 1
ATOM 791 C C . VAL A 1 112 ? 21.996 20.373 18.964 1.00 6.05 112 VAL A C 1
ATOM 792 O O . VAL A 1 112 ? 23.065 20.608 18.397 1.00 5.91 112 VAL A O 1
ATOM 796 N N . LEU A 1 113 ? 21.486 21.183 19.860 1.00 7.23 113 LEU A N 1
ATOM 797 C CA . LEU A 1 113 ? 22.190 22.369 20.383 1.00 8.50 113 LEU A CA 1
ATOM 798 C C . LEU A 1 113 ? 22.502 22.239 21.870 1.00 8.13 113 LEU A C 1
ATOM 799 O O . LEU A 1 113 ? 23.677 22.350 22.240 1.00 10.93 113 LEU A O 1
ATOM 804 N N . GLU A 1 114 ? 21.510 21.988 22.724 1.00 7.87 114 GLU A N 1
ATOM 805 C CA . GLU A 1 114 ? 21.731 22.052 24.144 1.00 8.77 114 GLU A CA 1
ATOM 806 C C . GLU A 1 114 ? 20.643 21.267 24.838 1.00 8.14 114 GLU A C 1
ATOM 807 O O . GLU A 1 114 ? 19.524 21.169 24.318 1.00 9.89 114 GLU A O 1
ATOM 813 N N . ALA A 1 115 ? 20.984 20.702 25.989 1.00 8.22 115 ALA A N 1
ATOM 814 C CA . ALA A 1 115 ? 20.005 20.015 26.814 1.00 7.88 115 ALA A CA 1
ATOM 815 C C . ALA A 1 115 ? 19.845 20.649 28.149 1.00 8.13 115 ALA A C 1
ATOM 816 O O . ALA A 1 115 ? 20.745 21.285 28.666 1.00 8.31 115 ALA A O 1
ATOM 818 N N . TYR A 1 116 ? 18.668 20.471 28.735 1.00 8.47 116 TYR A N 1
ATOM 819 C CA . TYR A 1 116 ? 18.349 20.958 30.057 1.00 7.31 116 TYR A CA 1
ATOM 820 C C . TYR A 1 116 ? 17.696 19.817 30.824 1.00 7.92 116 TYR A C 1
ATOM 821 O O . TYR A 1 116 ? 16.957 19.026 30.236 1.00 8.94 116 TYR A O 1
ATOM 830 N N . GLU A 1 117 ? 17.918 19.742 32.147 1.00 8.47 117 GLU A N 1
ATOM 831 C CA . GLU A 1 117 ? 17.240 18.722 32.952 1.00 7.64 117 GLU A CA 1
ATOM 832 C C . GLU A 1 117 ? 16.808 19.402 34.246 1.00 8.39 117 GLU A C 1
ATOM 833 O O . GLU A 1 117 ? 17.484 20.315 34.695 1.00 8.84 117 GLU A O 1
ATOM 839 N N . PHE A 1 118 ? 15.691 18.925 34.815 1.00 8.17 118 PHE A N 1
ATOM 840 C CA . PHE A 1 118 ? 15.207 19.403 36.124 1.00 8.02 118 PHE A CA 1
ATOM 841 C C . PHE A 1 118 ? 15.295 18.252 37.122 1.00 8.01 118 PHE A C 1
ATOM 842 O O . PHE A 1 118 ? 14.722 17.188 36.899 1.00 11.02 118 PHE A O 1
ATOM 850 N N . CYS A 1 119 ? 16.037 18.471 38.188 1.00 9.92 119 CYS A N 1
ATOM 851 C CA . CYS A 1 119 ? 16.007 17.657 39.399 1.00 8.66 119 CYS A CA 1
ATOM 852 C C . CYS A 1 119 ? 15.008 18.301 40.402 1.00 10.05 119 CYS A C 1
ATOM 853 O O . CYS A 1 119 ? 15.052 19.514 40.588 1.00 10.62 119 CYS A O 1
ATOM 856 N N . ASN A 1 120 ? 14.109 17.484 40.951 1.00 10.03 120 ASN A N 1
ATOM 857 C CA . ASN A 1 120 ? 13.074 17.982 41.864 1.00 10.30 120 ASN A CA 1
ATOM 858 C C . ASN A 1 120 ? 13.629 18.733 43.043 1.00 11.57 120 ASN A C 1
ATOM 859 O O . ASN A 1 120 ? 12.913 19.570 43.610 1.00 13.05 120 ASN A O 1
ATOM 864 N N . LEU A 1 121 ? 14.860 18.449 43.444 1.00 11.74 121 LEU A N 1
ATOM 865 C CA . LEU A 1 121 ? 15.500 19.122 44.566 1.00 11.94 121 LEU A CA 1
ATOM 866 C C . LEU A 1 121 ? 16.533 20.179 44.175 1.00 11.39 121 LEU A C 1
ATOM 867 O O . LEU A 1 121 ? 16.697 21.198 44.859 1.00 12.95 121 LEU A O 1
ATOM 872 N N . HIS A 1 122 ? 17.205 19.960 43.058 1.00 11.61 122 HIS A N 1
ATOM 873 C CA . HIS A 1 122 ? 18.395 20.731 42.684 1.00 10.17 122 HIS A CA 1
ATOM 874 C C . HIS A 1 122 ? 18.258 21.614 41.461 1.00 10.40 122 HIS A C 1
ATOM 875 O O . HIS A 1 122 ? 19.236 22.221 41.012 1.00 8.96 122 HIS A O 1
ATOM 882 N N . GLY A 1 123 ? 17.029 21.790 40.997 1.00 9.67 123 GLY A N 1
ATOM 883 C CA . GLY A 1 123 ? 16.729 22.761 39.957 1.00 11.04 123 GLY A CA 1
ATOM 884 C C . GLY A 1 123 ? 17.083 22.314 38.532 1.00 10.29 123 GLY A C 1
ATOM 885 O O . GLY A 1 123 ? 17.295 21.132 38.244 1.00 11.67 123 GLY A O 1
ATOM 886 N N . VAL A 1 124 ? 17.173 23.327 37.667 1.00 10.47 124 VAL A N 1
ATOM 887 C CA . VAL A 1 124 ? 17.449 23.123 36.265 1.00 10.36 124 VAL A CA 1
ATOM 888 C C . VAL A 1 124 ? 18.941 23.312 35.958 1.00 10.17 124 VAL A C 1
ATOM 889 O O . VAL A 1 124 ? 19.600 24.264 36.440 1.00 10.99 124 VAL A O 1
ATOM 893 N N . TRP A 1 125 ? 19.452 22.434 35.111 1.00 8.49 125 TRP A N 1
ATOM 894 C CA . TRP A 1 125 ? 20.826 22.461 34.688 1.00 8.24 125 TRP A CA 1
ATOM 895 C C . TRP A 1 125 ? 20.911 22.289 33.194 1.00 8.56 125 TRP A C 1
ATOM 896 O O . TRP A 1 125 ? 20.141 21.498 32.621 1.00 10.20 125 TRP A O 1
ATOM 907 N N . SER A 1 126 ? 21.859 22.966 32.540 1.00 8.90 126 SER A N 1
ATOM 908 C CA . SER A 1 126 ? 22.043 22.792 31.090 1.00 9.35 126 SER A CA 1
ATOM 909 C C . SER A 1 126 ? 23.403 22.180 30.734 1.00 9.24 126 SER A C 1
ATOM 910 O O . SER A 1 126 ? 24.374 22.227 31.519 1.00 10.80 126 SER A O 1
ATOM 913 N N . GLY A 1 127 ? 23.493 21.637 29.549 1.00 8.92 127 GLY A N 1
ATOM 914 C CA . GLY A 1 127 ? 24.782 21.197 29.070 1.00 10.07 127 GLY A CA 1
ATOM 915 C C . GLY A 1 127 ? 24.693 20.861 27.598 1.00 10.49 127 GLY A C 1
ATOM 916 O O . GLY A 1 127 ? 23.610 20.619 27.046 1.00 10.88 127 GLY A O 1
ATOM 917 N N . LYS A 1 128 ? 25.858 20.781 26.991 1.00 12.13 128 LYS A N 1
ATOM 918 C CA . LYS A 1 128 ? 25.971 20.488 25.581 1.00 12.51 128 LYS A CA 1
ATOM 919 C C . LYS A 1 128 ? 26.764 19.197 25.310 1.00 13.58 128 LYS A C 1
ATOM 920 O O . LYS A 1 128 ? 26.604 18.672 24.171 1.00 12.45 128 LYS A O 1
ATOM 926 N N . GLY B 1 2 ? -4.421 13.820 31.528 1.00 37.03 2 GLY B N 1
ATOM 927 C CA . GLY B 1 2 ? -4.659 14.104 30.092 1.00 36.04 2 GLY B CA 1
ATOM 928 C C . GLY B 1 2 ? -3.432 14.686 29.437 1.00 34.27 2 GLY B C 1
ATOM 929 O O . GLY B 1 2 ? -3.379 14.746 28.198 1.00 36.10 2 GLY B O 1
ATOM 930 N N . ARG B 1 3 ? -2.454 15.094 30.270 1.00 30.35 3 ARG B N 1
ATOM 931 C CA . ARG B 1 3 ? -1.272 15.894 29.867 1.00 26.97 3 ARG B CA 1
ATOM 932 C C . ARG B 1 3 ? -1.670 16.998 28.898 1.00 24.70 3 ARG B C 1
ATOM 933 O O . ARG B 1 3 ? -1.267 17.014 27.738 1.00 23.97 3 ARG B O 1
ATOM 941 N N . GLU B 1 4 ? -2.498 17.903 29.403 1.00 21.41 4 GLU B N 1
ATOM 942 C CA . GLU B 1 4 ? -3.191 18.856 28.595 1.00 19.73 4 GLU B CA 1
ATOM 943 C C . GLU B 1 4 ? -2.286 20.048 28.273 1.00 16.81 4 GLU B C 1
ATOM 944 O O . GLU B 1 4 ? -1.743 20.654 29.170 1.00 13.58 4 GLU B O 1
ATOM 950 N N . LEU B 1 5 ? -2.179 20.369 26.990 1.00 15.48 5 LEU B N 1
ATOM 951 C CA . LEU B 1 5 ? -1.382 21.490 26.500 1.00 14.99 5 LEU B CA 1
ATOM 952 C C . LEU B 1 5 ? -2.198 22.786 26.418 1.00 14.49 5 LEU B C 1
ATOM 953 O O . LEU B 1 5 ? -3.336 22.787 25.950 1.00 15.62 5 LEU B O 1
ATOM 958 N N . SER B 1 6 ? -1.616 23.877 26.912 1.00 13.14 6 SER B N 1
ATOM 959 C CA . SER B 1 6 ? -2.151 25.193 26.716 1.00 13.42 6 SER B CA 1
ATOM 960 C C . SER B 1 6 ? -1.069 26.078 26.132 1.00 12.73 6 SER B C 1
ATOM 961 O O . SER B 1 6 ? 0.127 25.789 26.286 1.00 11.17 6 SER B O 1
ATOM 964 N N . PHE B 1 7 ? -1.519 27.152 25.475 1.00 13.15 7 PHE B N 1
ATOM 965 C CA . PHE B 1 7 ? -0.662 28.070 24.750 1.00 13.41 7 PHE B CA 1
ATOM 966 C C . PHE B 1 7 ? -1.011 29.472 25.118 1.00 13.73 7 PHE B C 1
ATOM 967 O O . PHE B 1 7 ? -2.183 29.829 25.151 1.00 14.32 7 PHE B O 1
ATOM 975 N N . PHE B 1 8 ? 0.011 30.255 25.393 1.00 13.74 8 PHE B N 1
ATOM 976 C CA . PHE B 1 8 ? -0.119 31.649 25.813 1.00 13.61 8 PHE B CA 1
ATOM 977 C C . PHE B 1 8 ? 0.825 32.445 24.897 1.00 15.06 8 PHE B C 1
ATOM 978 O O . PHE B 1 8 ? 2.029 32.214 24.923 1.00 14.66 8 PHE B O 1
ATOM 986 N N . LEU B 1 9 ? 0.283 33.395 24.141 1.00 16.22 9 LEU B N 1
ATOM 987 C CA . LEU B 1 9 ? 1.037 34.048 23.075 1.00 17.77 9 LEU B CA 1
ATOM 988 C C . LEU B 1 9 ? 1.077 35.560 23.247 1.00 18.93 9 LEU B C 1
ATOM 989 O O . LEU B 1 9 ? 0.041 36.196 23.379 1.00 17.57 9 LEU B O 1
ATOM 994 N N . GLN B 1 10 ? 2.287 36.131 23.214 1.00 20.29 10 GLN B N 1
ATOM 995 C CA . GLN B 1 10 ? 2.493 37.600 23.262 1.00 21.84 10 GLN B CA 1
ATOM 996 C C . GLN B 1 10 ? 1.987 38.287 22.008 1.00 21.34 10 GLN B C 1
ATOM 997 O O . GLN B 1 10 ? 1.864 37.609 20.983 1.00 22.15 10 GLN B O 1
ATOM 1003 N N . ALA B 1 14 ? 6.253 37.419 18.893 1.00 26.81 14 ALA B N 1
ATOM 1004 C CA . ALA B 1 14 ? 7.123 37.878 19.980 1.00 26.65 14 ALA B CA 1
ATOM 1005 C C . ALA B 1 14 ? 7.430 36.784 21.019 1.00 26.12 14 ALA B C 1
ATOM 1006 O O . ALA B 1 14 ? 7.819 37.094 22.146 1.00 28.36 14 ALA B O 1
ATOM 1008 N N . GLY B 1 15 ? 7.263 35.509 20.673 1.00 24.73 15 GLY B N 1
ATOM 1009 C CA . GLY B 1 15 ? 7.454 34.457 21.654 1.00 23.17 15 GLY B CA 1
ATOM 1010 C C . GLY B 1 15 ? 6.156 34.078 22.365 1.00 21.80 15 GLY B C 1
ATOM 1011 O O . GLY B 1 15 ? 5.063 34.626 22.119 1.00 22.29 15 GLY B O 1
ATOM 1012 N N . PHE B 1 16 ? 6.264 33.105 23.260 1.00 19.50 16 PHE B N 1
ATOM 1013 C CA . PHE B 1 16 ? 5.089 32.503 23.820 1.00 17.42 16 PHE B CA 1
ATOM 1014 C C . PHE B 1 16 ? 5.457 31.526 24.914 1.00 13.92 16 PHE B C 1
ATOM 1015 O O . PHE B 1 16 ? 6.633 31.261 25.188 1.00 12.26 16 PHE B O 1
ATOM 1023 N N . PHE B 1 17 ? 4.420 30.992 25.533 1.00 13.04 17 PHE B N 1
ATOM 1024 C CA . PHE B 1 17 ? 4.555 29.989 26.560 1.00 11.84 17 PHE B CA 1
ATOM 1025 C C . PHE B 1 17 ? 3.709 28.792 26.264 1.00 12.29 17 PHE B C 1
ATOM 1026 O O . PHE B 1 17 ? 2.606 28.905 25.749 1.00 13.37 17 PHE B O 1
ATOM 1034 N N . LEU B 1 18 ? 4.258 27.640 26.602 1.00 11.19 18 LEU B N 1
ATOM 1035 C CA . LEU B 1 18 ? 3.562 26.348 26.512 1.00 11.87 18 LEU B CA 1
ATOM 1036 C C . LEU B 1 18 ? 3.333 25.868 27.938 1.00 11.58 18 LEU B C 1
ATOM 1037 O O . LEU B 1 18 ? 4.268 25.756 28.705 1.00 13.36 18 LEU B O 1
ATOM 1042 N N . GLY B 1 19 ? 2.082 25.641 28.312 1.00 11.58 19 GLY B N 1
ATOM 1043 C CA . GLY B 1 19 ? 1.742 25.071 29.597 1.00 10.86 19 GLY B CA 1
ATOM 1044 C C . GLY B 1 19 ? 1.359 23.601 29.527 1.00 12.07 19 GLY B C 1
ATOM 1045 O O . GLY B 1 19 ? 0.688 23.151 28.600 1.00 13.20 19 GLY B O 1
ATOM 1046 N N . MET B 1 20 ? 1.876 22.830 30.473 1.00 13.88 20 MET B N 1
ATOM 1047 C CA . MET B 1 20 ? 1.510 21.422 30.596 1.00 14.51 20 MET B CA 1
ATOM 1048 C C . MET B 1 20 ? 0.710 21.253 31.899 1.00 14.19 20 MET B C 1
ATOM 1049 O O . MET B 1 20 ? 1.222 21.533 32.998 1.00 13.33 20 MET B O 1
ATOM 1054 N N . ASP B 1 21 ? -0.558 20.846 31.750 1.00 14.27 21 ASP B N 1
ATOM 1055 C CA . ASP B 1 21 ? -1.497 20.706 32.867 1.00 15.71 21 ASP B CA 1
ATOM 1056 C C . ASP B 1 21 ? -1.663 21.981 33.655 1.00 16.29 21 ASP B C 1
ATOM 1057 O O . ASP B 1 21 ? -1.713 21.992 34.884 1.00 16.08 21 ASP B O 1
ATOM 1062 N N . ALA B 1 22 ? -1.683 23.089 32.931 1.00 15.44 22 ALA B N 1
ATOM 1063 C CA . ALA B 1 22 ? -2.078 24.368 33.506 1.00 17.15 22 ALA B CA 1
ATOM 1064 C C . ALA B 1 22 ? -3.507 24.221 34.063 1.00 17.85 22 ALA B C 1
ATOM 1065 O O . ALA B 1 22 ? -4.446 23.840 33.359 1.00 19.41 22 ALA B O 1
ATOM 1067 N N . PRO B 1 23 ? -3.683 24.616 35.294 1.00 18.13 23 PRO B N 1
ATOM 1068 C CA . PRO B 1 23 ? -5.024 24.778 35.861 1.00 19.41 23 PRO B CA 1
ATOM 1069 C C . PRO B 1 23 ? -5.864 25.791 35.083 1.00 19.92 23 PRO B C 1
ATOM 1070 O O . PRO B 1 23 ? -5.266 26.768 34.622 1.00 19.74 23 PRO B O 1
ATOM 1074 N N . ALA B 1 24 ? -7.175 25.535 34.946 1.00 20.31 24 ALA B N 1
ATOM 1075 C CA . ALA B 1 24 ? -8.169 26.376 34.279 1.00 20.02 24 ALA B CA 1
ATOM 1076 C C . ALA B 1 24 ? -8.018 27.802 34.719 1.00 20.04 24 ALA B C 1
ATOM 1077 O O . ALA B 1 24 ? -7.825 28.063 35.910 1.00 20.01 24 ALA B O 1
ATOM 1079 N N . GLY B 1 25 ? -8.092 28.718 33.756 1.00 19.42 25 GLY B N 1
ATOM 1080 C CA . GLY B 1 25 ? -7.939 30.144 34.083 1.00 19.19 25 GLY B CA 1
ATOM 1081 C C . GLY B 1 25 ? -6.503 30.636 34.386 1.00 19.20 25 GLY B C 1
ATOM 1082 O O . GLY B 1 25 ? -6.289 31.803 34.759 1.00 18.61 25 GLY B O 1
ATOM 1083 N N . SER B 1 26 ? -5.490 29.788 34.217 1.00 18.19 26 SER B N 1
ATOM 1084 C CA . SER B 1 26 ? -4.105 30.229 34.393 1.00 17.18 26 SER B CA 1
ATOM 1085 C C . SER B 1 26 ? -3.827 31.380 33.427 1.00 16.96 26 SER B C 1
ATOM 1086 O O . SER B 1 26 ? -4.463 31.459 32.363 1.00 17.57 26 SER B O 1
ATOM 1089 N N . SER B 1 27 ? -2.849 32.203 33.782 1.00 14.72 27 SER B N 1
ATOM 1090 C CA . SER B 1 27 ? -2.393 33.291 32.943 1.00 15.57 27 SER B CA 1
ATOM 1091 C C . SER B 1 27 ? -0.900 33.635 33.156 1.00 14.68 27 SER B C 1
ATOM 1092 O O . SER B 1 27 ? -0.251 33.159 34.098 1.00 15.07 27 SER B O 1
ATOM 1095 N N . VAL B 1 28 ? -0.360 34.387 32.210 1.00 14.19 28 VAL B N 1
ATOM 1096 C CA . VAL B 1 28 ? 1.032 34.814 32.217 1.00 15.20 28 VAL B CA 1
ATOM 1097 C C . VAL B 1 28 ? 1.071 36.303 32.088 1.00 16.69 28 VAL B C 1
ATOM 1098 O O . VAL B 1 28 ? 0.461 36.891 31.163 1.00 15.90 28 VAL B O 1
ATOM 1102 N N . ALA B 1 29 ? 1.766 36.936 33.021 1.00 17.85 29 ALA B N 1
ATOM 1103 C CA . ALA B 1 29 ? 1.948 38.378 32.989 1.00 19.77 29 ALA B CA 1
ATOM 1104 C C . ALA B 1 29 ? 3.297 38.595 32.327 1.00 21.44 29 ALA B C 1
ATOM 1105 O O . ALA B 1 29 ? 4.291 38.055 32.768 1.00 20.21 29 ALA B O 1
ATOM 1107 N N . CYS B 1 30 ? 3.338 39.344 31.249 1.00 24.63 30 CYS B N 1
ATOM 1108 C CA . CYS B 1 30 ? 4.570 39.387 30.470 1.00 27.84 30 CYS B CA 1
ATOM 1109 C C . CYS B 1 30 ? 4.613 40.725 29.700 1.00 29.22 30 CYS B C 1
ATOM 1110 O O . CYS B 1 30 ? 3.966 40.901 28.668 1.00 30.57 30 CYS B O 1
ATOM 1113 N N . GLY B 1 31 ? 5.343 41.687 30.279 1.00 30.78 31 GLY B N 1
ATOM 1114 C CA . GLY B 1 31 ? 5.220 43.109 29.947 1.00 31.62 31 GLY B CA 1
ATOM 1115 C C . GLY B 1 31 ? 4.026 43.586 30.766 1.00 32.41 31 GLY B C 1
ATOM 1116 O O . GLY B 1 31 ? 3.801 43.068 31.877 1.00 33.49 31 GLY B O 1
ATOM 1117 N N . SER B 1 32 ? 3.236 44.530 30.248 1.00 32.06 32 SER B N 1
ATOM 1118 C CA . SER B 1 32 ? 1.820 44.497 30.619 1.00 31.94 32 SER B CA 1
ATOM 1119 C C . SER B 1 32 ? 0.958 44.060 29.445 1.00 30.53 32 SER B C 1
ATOM 1120 O O . SER B 1 32 ? 0.195 44.833 28.846 1.00 31.10 32 SER B O 1
ATOM 1123 N N . GLU B 1 33 ? 1.176 42.811 29.078 1.00 28.45 33 GLU B N 1
ATOM 1124 C CA . GLU B 1 33 ? 0.102 41.975 28.603 1.00 26.50 33 GLU B CA 1
ATOM 1125 C C . GLU B 1 33 ? -0.196 41.099 29.826 1.00 23.37 33 GLU B C 1
ATOM 1126 O O . GLU B 1 33 ? 0.692 40.844 30.630 1.00 21.93 33 GLU B O 1
ATOM 1132 N N . VAL B 1 34 ? -1.441 40.695 29.984 1.00 20.49 34 VAL B N 1
ATOM 1133 C CA . VAL B 1 34 ? -1.767 39.448 30.700 1.00 18.80 34 VAL B CA 1
ATOM 1134 C C . VAL B 1 34 ? -2.216 38.482 29.614 1.00 17.30 34 VAL B C 1
ATOM 1135 O O . VAL B 1 34 ? -3.163 38.761 28.864 1.00 17.12 34 VAL B O 1
ATOM 1139 N N . LEU B 1 35 ? -1.548 37.336 29.499 1.00 16.06 35 LEU B N 1
ATOM 1140 C CA . LEU B 1 35 ? -1.835 36.397 28.428 1.00 14.79 35 LEU B CA 1
ATOM 1141 C C . LEU B 1 35 ? -2.716 35.309 29.045 1.00 15.39 35 LEU B C 1
ATOM 1142 O O . LEU B 1 35 ? -2.433 34.875 30.139 1.00 15.77 35 LEU B O 1
ATOM 1147 N N . ARG B 1 36 ? -3.793 34.959 28.359 1.00 16.01 36 ARG B N 1
ATOM 1148 C CA . ARG B 1 36 ? -4.655 33.858 28.763 1.00 16.79 36 ARG B CA 1
ATOM 1149 C C . ARG B 1 36 ? -4.492 32.709 27.780 1.00 15.52 36 ARG B C 1
ATOM 1150 O O . ARG B 1 36 ? -4.110 32.901 26.652 1.00 16.09 36 ARG B O 1
ATOM 1158 N N . ALA B 1 37 ? -4.872 31.497 28.189 1.00 15.05 37 ALA B N 1
ATOM 1159 C CA . ALA B 1 37 ? -4.784 30.359 27.277 1.00 14.38 37 ALA B CA 1
ATOM 1160 C C . ALA B 1 37 ? -5.649 30.645 26.065 1.00 16.99 37 ALA B C 1
ATOM 1161 O O . ALA B 1 37 ? -6.862 30.978 26.185 1.00 15.27 37 ALA B O 1
ATOM 1163 N N . VAL B 1 38 ? -5.034 30.580 24.887 1.00 18.93 38 VAL B N 1
ATOM 1164 C CA . VAL B 1 38 ? -5.793 30.764 23.647 1.00 21.45 38 VAL B CA 1
ATOM 1165 C C . VAL B 1 38 ? -6.723 29.552 23.408 1.00 22.64 38 VAL B C 1
ATOM 1166 O O . VAL B 1 38 ? -6.431 28.440 23.812 1.00 22.81 38 VAL B O 1
ATOM 1170 N N . PRO B 1 39 ? -7.898 29.746 22.826 1.00 24.59 39 PRO B N 1
ATOM 1171 C CA . PRO B 1 39 ? -8.719 28.592 22.480 1.00 25.27 39 PRO B CA 1
ATOM 1172 C C . PRO B 1 39 ? -8.179 27.868 21.246 1.00 26.28 39 PRO B C 1
ATOM 1173 O O . PRO B 1 39 ? -7.368 28.422 20.487 1.00 28.24 39 PRO B O 1
ATOM 1177 N N . VAL B 1 40 ? -8.577 26.626 21.076 1.00 26.75 40 VAL B N 1
ATOM 1178 C CA . VAL B 1 40 ? -8.399 25.963 19.804 1.00 27.88 40 VAL B CA 1
ATOM 1179 C C . VAL B 1 40 ? -9.611 26.289 18.941 1.00 27.74 40 VAL B C 1
ATOM 1180 O O . VAL B 1 40 ? -10.754 26.321 19.460 1.00 28.12 40 VAL B O 1
ATOM 1184 N N . GLY B 1 41 ? -9.401 26.511 17.641 1.00 26.79 41 GLY B N 1
ATOM 1185 C CA . GLY B 1 41 ? -10.499 26.849 16.741 1.00 27.04 41 GLY B CA 1
ATOM 1186 C C . GLY B 1 41 ? -11.544 25.744 16.641 1.00 27.16 41 GLY B C 1
ATOM 1187 O O . GLY B 1 41 ? -11.210 24.551 16.676 1.00 26.83 41 GLY B O 1
ATOM 1188 N N . ASP B 1 44 ? -16.319 25.931 11.353 1.00 18.80 44 ASP B N 1
ATOM 1189 C CA . ASP B 1 44 ? -16.282 24.911 10.308 1.00 19.01 44 ASP B CA 1
ATOM 1190 C C . ASP B 1 44 ? -15.505 25.409 9.111 1.00 18.52 44 ASP B C 1
ATOM 1191 O O . ASP B 1 44 ? -14.615 24.724 8.631 1.00 18.37 44 ASP B O 1
ATOM 1196 N N . ALA B 1 45 ? -15.855 26.599 8.629 1.00 18.42 45 ALA B N 1
ATOM 1197 C CA . ALA B 1 45 ? -15.286 27.143 7.383 1.00 18.44 45 ALA B CA 1
ATOM 1198 C C . ALA B 1 45 ? -13.770 27.365 7.440 1.00 18.20 45 ALA B C 1
ATOM 1199 O O . ALA B 1 45 ? -13.101 27.314 6.402 1.00 18.72 45 ALA B O 1
ATOM 1201 N N . ALA B 1 46 ? -13.238 27.630 8.634 1.00 17.57 46 ALA B N 1
ATOM 1202 C CA . ALA B 1 46 ? -11.786 27.733 8.820 1.00 17.80 46 ALA B CA 1
ATOM 1203 C C . ALA B 1 46 ? -11.064 26.360 8.919 1.00 17.75 46 ALA B C 1
ATOM 1204 O O . ALA B 1 46 ? -9.832 26.307 8.830 1.00 17.43 46 ALA B O 1
ATOM 1206 N N . LYS B 1 47 ? -11.832 25.270 9.084 1.00 18.03 47 LYS B N 1
ATOM 1207 C CA . LYS B 1 47 ? -11.289 23.906 9.325 1.00 18.31 47 LYS B CA 1
ATOM 1208 C C . LYS B 1 47 ? -10.366 23.442 8.222 1.00 17.77 47 LYS B C 1
ATOM 1209 O O . LYS B 1 47 ? -9.336 22.833 8.496 1.00 16.90 47 LYS B O 1
ATOM 1215 N N . GLU B 1 48 ? -10.773 23.681 6.968 1.00 17.62 48 GLU B N 1
ATOM 1216 C CA . GLU B 1 48 ? -10.035 23.168 5.803 1.00 17.29 48 GLU B CA 1
ATOM 1217 C C . GLU B 1 48 ? -8.578 23.663 5.721 1.00 16.46 48 GLU B C 1
ATOM 1218 O O . GLU B 1 48 ? -7.684 22.897 5.369 1.00 15.15 48 GLU B O 1
ATOM 1224 N N . LYS B 1 49 ? -8.367 24.951 5.997 1.00 15.92 49 LYS B N 1
ATOM 1225 C CA . LYS B 1 49 ? -7.050 25.547 5.876 1.00 16.14 49 LYS B CA 1
ATOM 1226 C C . LYS B 1 49 ? -6.293 25.508 7.219 1.00 16.24 49 LYS B C 1
ATOM 1227 O O . LYS B 1 49 ? -5.123 25.879 7.253 1.00 15.27 49 LYS B O 1
ATOM 1233 N N . HIS B 1 50 ? -6.926 25.046 8.307 1.00 16.86 50 HIS B N 1
ATOM 1234 C CA . HIS B 1 50 ? -6.289 25.173 9.642 1.00 16.87 50 HIS B CA 1
ATOM 1235 C C . HIS B 1 50 ? -6.124 23.911 10.482 1.00 16.81 50 HIS B C 1
ATOM 1236 O O . HIS B 1 50 ? -5.190 23.873 11.291 1.00 17.66 50 HIS B O 1
ATOM 1243 N N . ILE B 1 51 ? -6.974 22.888 10.318 1.00 16.92 51 ILE B N 1
ATOM 1244 C CA . ILE B 1 51 ? -6.778 21.641 11.076 1.00 17.88 51 ILE B CA 1
ATOM 1245 C C . ILE B 1 51 ? -5.549 20.850 10.589 1.00 17.84 51 ILE B C 1
ATOM 1246 O O . ILE B 1 51 ? -5.491 20.494 9.414 1.00 18.06 51 ILE B O 1
ATOM 1251 N N . PRO B 1 52 ? -4.610 20.528 11.488 1.00 18.31 52 PRO B N 1
ATOM 1252 C CA . PRO B 1 52 ? -3.418 19.765 11.131 1.00 18.05 52 PRO B CA 1
ATOM 1253 C C . PRO B 1 52 ? -3.775 18.328 10.736 1.00 18.50 52 PRO B C 1
ATOM 1254 O O . PRO B 1 52 ? -4.607 17.678 11.397 1.00 18.63 52 PRO B O 1
ATOM 1258 N N . VAL B 1 53 ? -3.210 17.894 9.607 1.00 17.64 53 VAL B N 1
ATOM 1259 C CA . VAL B 1 53 ? -3.289 16.532 9.146 1.00 18.10 53 VAL B CA 1
ATOM 1260 C C . VAL B 1 53 ? -1.998 15.837 9.520 1.00 18.28 53 VAL B C 1
ATOM 1261 O O . VAL B 1 53 ? -0.930 16.317 9.175 1.00 18.85 53 VAL B O 1
ATOM 1265 N N . VAL B 1 54 ? -2.115 14.688 10.185 1.00 19.08 54 VAL B N 1
ATOM 1266 C CA . VAL B 1 54 ? -0.974 13.914 10.663 1.00 19.55 54 VAL B CA 1
ATOM 1267 C C . VAL B 1 54 ? -0.775 12.665 9.798 1.00 19.47 54 VAL B C 1
ATOM 1268 O O . VAL B 1 54 ? -1.720 11.954 9.496 1.00 19.13 54 VAL B O 1
ATOM 1272 N N . GLU B 1 55 ? 0.461 12.426 9.377 1.00 19.69 55 GLU B N 1
ATOM 1273 C CA . GLU B 1 55 ? 0.801 11.310 8.489 1.00 19.55 55 GLU B CA 1
ATOM 1274 C C . GLU B 1 55 ? 2.055 10.649 9.031 1.00 19.92 55 GLU B C 1
ATOM 1275 O O . GLU B 1 55 ? 3.130 11.232 8.988 1.00 19.60 55 GLU B O 1
ATOM 1281 N N . VAL B 1 56 ? 1.892 9.452 9.574 1.00 19.67 56 VAL B N 1
ATOM 1282 C CA . VAL B 1 56 ? 2.986 8.721 10.173 1.00 19.44 56 VAL B CA 1
ATOM 1283 C C . VAL B 1 56 ? 3.565 7.735 9.191 1.00 18.97 56 VAL B C 1
ATOM 1284 O O . VAL B 1 56 ? 2.846 7.024 8.433 1.00 19.49 56 VAL B O 1
ATOM 1288 N N . HIS B 1 57 ? 4.877 7.692 9.173 1.00 17.24 57 HIS B N 1
ATOM 1289 C CA . HIS B 1 57 ? 5.576 6.623 8.567 1.00 18.54 57 HIS B CA 1
ATOM 1290 C C . HIS B 1 57 ? 6.706 6.277 9.513 1.00 17.02 57 HIS B C 1
ATOM 1291 O O . HIS B 1 57 ? 7.640 7.038 9.626 1.00 15.04 57 HIS B O 1
ATOM 1298 N N . GLY B 1 58 ? 6.624 5.094 10.112 1.00 17.91 58 GLY B N 1
ATOM 1299 C CA . GLY B 1 58 ? 7.683 4.645 10.997 1.00 16.56 58 GLY B CA 1
ATOM 1300 C C . GLY B 1 58 ? 7.795 5.543 12.147 1.00 18.75 58 GLY B C 1
ATOM 1301 O O . GLY B 1 58 ? 6.834 5.787 12.793 1.00 15.43 58 GLY B O 1
ATOM 1302 N N . HIS B 1 59 ? 8.972 6.107 12.304 1.00 16.84 59 HIS B N 1
ATOM 1303 C CA . HIS B 1 59 ? 9.270 6.869 13.500 1.00 18.82 59 HIS B CA 1
ATOM 1304 C C . HIS B 1 59 ? 9.254 8.333 13.083 1.00 17.37 59 HIS B C 1
ATOM 1305 O O . HIS B 1 59 ? 9.735 9.153 13.854 1.00 20.97 59 HIS B O 1
ATOM 1312 N N . GLU B 1 60 ? 8.723 8.701 11.914 1.00 17.70 60 GLU B N 1
ATOM 1313 C CA . GLU B 1 60 ? 8.530 10.084 11.506 1.00 18.26 60 GLU B CA 1
ATOM 1314 C C . GLU B 1 60 ? 7.042 10.423 11.364 1.00 17.74 60 GLU B C 1
ATOM 1315 O O . GLU B 1 60 ? 6.204 9.612 10.920 1.00 19.26 60 GLU B O 1
ATOM 1321 N N . VAL B 1 61 ? 6.736 11.669 11.703 1.00 17.61 61 VAL B N 1
ATOM 1322 C CA . VAL B 1 61 ? 5.364 12.177 11.724 1.00 16.98 61 VAL B CA 1
ATOM 1323 C C . VAL B 1 61 ? 5.398 13.471 10.969 1.00 16.25 61 VAL B C 1
ATOM 1324 O O . VAL B 1 61 ? 6.054 14.430 11.405 1.00 15.56 61 VAL B O 1
ATOM 1328 N N . LYS B 1 62 ? 4.726 13.529 9.832 1.00 15.48 62 LYS B N 1
ATOM 1329 C CA . LYS B 1 62 ? 4.637 14.737 9.036 1.00 15.23 62 LYS B CA 1
ATOM 1330 C C . LYS B 1 62 ? 3.334 15.390 9.395 1.00 15.48 62 LYS B C 1
ATOM 1331 O O . LYS B 1 62 ? 2.296 14.714 9.463 1.00 16.75 62 LYS B O 1
ATOM 1337 N N . VAL B 1 63 ? 3.377 16.680 9.653 1.00 15.77 63 VAL B N 1
ATOM 1338 C CA . VAL B 1 63 ? 2.169 17.433 9.936 1.00 15.99 63 VAL B CA 1
ATOM 1339 C C . VAL B 1 63 ? 1.923 18.470 8.850 1.00 16.11 63 VAL B C 1
ATOM 1340 O O . VAL B 1 63 ? 2.763 19.283 8.583 1.00 16.38 63 VAL B O 1
ATOM 1344 N N . LYS B 1 64 ? 0.750 18.429 8.217 1.00 17.83 64 LYS B N 1
ATOM 1345 C CA . LYS B 1 64 ? 0.422 19.345 7.109 1.00 18.84 64 LYS B CA 1
ATOM 1346 C C . LYS B 1 64 ? -0.773 20.233 7.490 1.00 18.88 64 LYS B C 1
ATOM 1347 O O . LYS B 1 64 ? -1.737 19.721 8.047 1.00 19.48 64 LYS B O 1
ATOM 1353 N N . VAL B 1 65 ? -0.686 21.538 7.233 1.00 19.00 65 VAL B N 1
ATOM 1354 C CA . VAL B 1 65 ? -1.713 22.469 7.686 1.00 20.03 65 VAL B CA 1
ATOM 1355 C C . VAL B 1 65 ? -2.409 22.866 6.422 1.00 21.79 65 VAL B C 1
ATOM 1356 O O . VAL B 1 65 ? -1.865 23.605 5.584 1.00 19.98 65 VAL B O 1
ATOM 1360 N N . GLY B 1 66 ? -3.631 22.337 6.341 1.00 22.64 66 GLY B N 1
ATOM 1361 C CA . GLY B 1 66 ? -4.172 21.837 5.132 1.00 24.30 66 GLY B CA 1
ATOM 1362 C C . GLY B 1 66 ? -4.393 20.344 4.913 1.00 24.92 66 GLY B C 1
ATOM 1363 O O . GLY B 1 66 ? -3.461 19.610 4.554 1.00 25.78 66 GLY B O 1
ATOM 1364 N N . SER B 1 67 ? -5.659 19.920 5.031 1.00 24.74 67 SER B N 1
ATOM 1365 C CA . SER B 1 67 ? -6.168 18.887 4.116 1.00 25.15 67 SER B CA 1
ATOM 1366 C C . SER B 1 67 ? -6.024 19.462 2.685 1.00 25.18 67 SER B C 1
ATOM 1367 O O . SER B 1 67 ? -5.790 18.727 1.698 1.00 26.14 67 SER B O 1
ATOM 1370 N N . VAL B 1 68 ? -6.200 20.779 2.578 1.00 24.12 68 VAL B N 1
ATOM 1371 C CA . VAL B 1 68 ? -5.496 21.540 1.546 1.00 23.70 68 VAL B CA 1
ATOM 1372 C C . VAL B 1 68 ? -4.626 22.708 2.167 1.00 22.68 68 VAL B C 1
ATOM 1373 O O . VAL B 1 68 ? -4.942 23.232 3.231 1.00 22.70 68 VAL B O 1
ATOM 1377 N N . ALA B 1 69 ? -3.569 23.137 1.470 1.00 21.62 69 ALA B N 1
ATOM 1378 C CA . ALA B 1 69 ? -2.561 24.049 2.029 1.00 20.58 69 ALA B CA 1
ATOM 1379 C C . ALA B 1 69 ? -3.017 25.464 2.467 1.00 20.29 69 ALA B C 1
ATOM 1380 O O . ALA B 1 69 ? -3.623 26.224 1.710 1.00 20.07 69 ALA B O 1
ATOM 1382 N N . HIS B 1 70 ? -2.629 25.811 3.695 1.00 20.03 70 HIS B N 1
ATOM 1383 C CA . HIS B 1 70 ? -2.752 27.150 4.254 1.00 19.39 70 HIS B CA 1
ATOM 1384 C C . HIS B 1 70 ? -1.697 28.079 3.675 1.00 19.36 70 HIS B C 1
ATOM 1385 O O . HIS B 1 70 ? -0.587 27.646 3.380 1.00 19.15 70 HIS B O 1
ATOM 1392 N N . PRO B 1 71 ? -2.027 29.360 3.555 1.00 20.12 71 PRO B N 1
ATOM 1393 C CA . PRO B 1 71 ? -1.062 30.403 3.204 1.00 20.04 71 PRO B CA 1
ATOM 1394 C C . PRO B 1 71 ? 0.216 30.415 4.048 1.00 20.47 71 PRO B C 1
ATOM 1395 O O . PRO B 1 71 ? 0.174 30.250 5.247 1.00 20.54 71 PRO B O 1
ATOM 1399 N N . MET B 1 72 ? 1.330 30.620 3.369 1.00 20.80 72 MET B N 1
ATOM 1400 C CA . MET B 1 72 ? 2.589 30.904 3.996 1.00 20.97 72 MET B CA 1
ATOM 1401 C C . MET B 1 72 ? 3.179 32.183 3.367 1.00 21.62 72 MET B C 1
ATOM 1402 O O . MET B 1 72 ? 4.069 32.127 2.478 1.00 22.56 72 MET B O 1
ATOM 1407 N N . THR B 1 73 ? 2.636 33.321 3.808 1.00 22.47 73 THR B N 1
ATOM 1408 C CA . THR B 1 73 ? 3.074 34.669 3.412 1.00 23.52 73 THR B CA 1
ATOM 1409 C C . THR B 1 73 ? 3.413 35.504 4.636 1.00 24.02 73 THR B C 1
ATOM 1410 O O . THR B 1 73 ? 2.978 35.181 5.732 1.00 23.61 73 THR B O 1
ATOM 1414 N N . PRO B 1 74 ? 4.126 36.619 4.471 1.00 24.68 74 PRO B N 1
ATOM 1415 C CA . PRO B 1 74 ? 4.508 37.424 5.646 1.00 25.25 74 PRO B CA 1
ATOM 1416 C C . PRO B 1 74 ? 3.314 37.954 6.459 1.00 25.22 74 PRO B C 1
ATOM 1417 O O . PRO B 1 74 ? 3.444 38.159 7.659 1.00 26.36 74 PRO B O 1
ATOM 1421 N N . GLU B 1 75 ? 2.166 38.156 5.822 1.00 25.44 75 GLU B N 1
ATOM 1422 C CA . GLU B 1 75 ? 0.997 38.754 6.501 1.00 24.93 75 GLU B CA 1
ATOM 1423 C C . GLU B 1 75 ? 0.071 37.686 7.112 1.00 23.60 75 GLU B C 1
ATOM 1424 O O . GLU B 1 75 ? -0.678 37.955 8.063 1.00 23.20 75 GLU B O 1
ATOM 1430 N N . HIS B 1 76 ? 0.142 36.487 6.544 1.00 22.22 76 HIS B N 1
ATOM 1431 C CA . HIS B 1 76 ? -0.688 35.355 6.905 1.00 21.68 76 HIS B CA 1
ATOM 1432 C C . HIS B 1 76 ? 0.073 34.040 6.743 1.00 21.50 76 HIS B C 1
ATOM 1433 O O . HIS B 1 76 ? 0.360 33.597 5.625 1.00 20.99 76 HIS B O 1
ATOM 1440 N N . TYR B 1 77 ? 0.411 33.419 7.870 1.00 21.06 77 TYR B N 1
ATOM 1441 C CA . TYR B 1 77 ? 1.299 32.249 7.869 1.00 20.32 77 TYR B CA 1
ATOM 1442 C C . TYR B 1 77 ? 1.034 31.315 9.054 1.00 19.18 77 TYR B C 1
ATOM 1443 O O . TYR B 1 77 ? 0.474 31.736 10.080 1.00 18.64 77 TYR B O 1
ATOM 1452 N N . ILE B 1 78 ? 1.456 30.060 8.911 1.00 18.18 78 ILE B N 1
ATOM 1453 C CA . ILE B 1 78 ? 1.539 29.128 10.062 1.00 17.06 78 ILE B CA 1
ATOM 1454 C C . ILE B 1 78 ? 2.886 29.319 10.742 1.00 16.42 78 ILE B C 1
ATOM 1455 O O . ILE B 1 78 ? 3.951 29.111 10.151 1.00 17.54 78 ILE B O 1
ATOM 1460 N N . ALA B 1 79 ? 2.840 29.664 12.014 1.00 15.78 79 ALA B N 1
ATOM 1461 C CA . ALA B 1 79 ? 4.032 30.027 12.778 1.00 14.86 79 ALA B CA 1
ATOM 1462 C C . ALA B 1 79 ? 4.784 28.815 13.266 1.00 13.91 79 ALA B C 1
ATOM 1463 O O . ALA B 1 79 ? 6.009 28.762 13.184 1.00 14.08 79 ALA B O 1
ATOM 1465 N N . TRP B 1 80 ? 4.050 27.836 13.762 1.00 13.97 80 TRP B N 1
ATOM 1466 C CA . TRP B 1 80 ? 4.659 26.669 14.393 1.00 14.06 80 TRP B CA 1
ATOM 1467 C C . TRP B 1 80 ? 3.646 25.531 14.463 1.00 14.26 80 TRP B C 1
ATOM 1468 O O . TRP B 1 80 ? 2.425 25.746 14.325 1.00 13.86 80 TRP B O 1
ATOM 1479 N N . VAL B 1 81 ? 4.160 24.333 14.686 1.00 13.79 81 VAL B N 1
ATOM 1480 C CA . VAL B 1 81 ? 3.384 23.135 14.922 1.00 13.92 81 VAL B CA 1
ATOM 1481 C C . VAL B 1 81 ? 3.972 22.496 16.178 1.00 13.44 81 VAL B C 1
ATOM 1482 O O . VAL B 1 81 ? 5.211 22.425 16.326 1.00 14.14 81 VAL B O 1
ATOM 1486 N N . CYS B 1 82 ? 3.096 22.067 17.059 1.00 13.15 82 CYS B N 1
ATOM 1487 C CA . CYS B 1 82 ? 3.450 21.365 18.300 1.00 13.42 82 CYS B CA 1
ATOM 1488 C C . CYS B 1 82 ? 2.871 19.944 18.214 1.00 14.60 82 CYS B C 1
ATOM 1489 O O . CYS B 1 82 ? 1.741 19.760 17.778 1.00 15.36 82 CYS B O 1
ATOM 1492 N N . LEU B 1 83 ? 3.634 18.955 18.635 1.00 13.80 83 LEU B N 1
ATOM 1493 C CA . LEU B 1 83 ? 3.224 17.575 18.655 1.00 14.00 83 LEU B CA 1
ATOM 1494 C C . LEU B 1 83 ? 3.259 17.079 20.055 1.00 14.46 83 LEU B C 1
ATOM 1495 O O . LEU B 1 83 ? 4.270 17.234 20.749 1.00 16.28 83 LEU B O 1
ATOM 1500 N N . LYS B 1 84 ? 2.138 16.544 20.513 1.00 13.69 84 LYS B N 1
ATOM 1501 C CA . LYS B 1 84 ? 2.139 15.833 21.758 1.00 13.73 84 LYS B CA 1
ATOM 1502 C C . LYS B 1 84 ? 2.219 14.342 21.415 1.00 13.60 84 LYS B C 1
ATOM 1503 O O . LYS B 1 84 ? 1.485 13.888 20.555 1.00 14.52 84 LYS B O 1
ATOM 1509 N N . THR B 1 85 ? 3.120 13.622 22.059 1.00 13.81 85 THR B N 1
ATOM 1510 C CA . THR B 1 85 ? 3.283 12.190 21.909 1.00 14.44 85 THR B CA 1
ATOM 1511 C C . THR B 1 85 ? 3.121 11.554 23.278 1.00 14.64 85 THR B C 1
ATOM 1512 O O . THR B 1 85 ? 3.002 12.242 24.308 1.00 15.00 85 THR B O 1
ATOM 1516 N N . ARG B 1 86 ? 3.121 10.222 23.289 1.00 14.87 86 ARG B N 1
ATOM 1517 C CA . ARG B 1 86 ? 2.995 9.473 24.534 1.00 15.70 86 ARG B CA 1
ATOM 1518 C C . ARG B 1 86 ? 4.105 9.806 25.509 1.00 14.63 86 ARG B C 1
ATOM 1519 O O . ARG B 1 86 ? 3.858 9.930 26.724 1.00 14.97 86 ARG B O 1
ATOM 1527 N N . LYS B 1 87 ? 5.320 9.954 24.980 1.00 14.35 87 LYS B N 1
ATOM 1528 C CA . LYS B 1 87 ? 6.537 10.146 25.809 1.00 13.76 87 LYS B CA 1
ATOM 1529 C C . LYS B 1 87 ? 6.928 11.587 26.045 1.00 14.54 87 LYS B C 1
ATOM 1530 O O . LYS B 1 87 ? 7.706 11.849 26.935 1.00 13.72 87 LYS B O 1
ATOM 1536 N N . GLY B 1 88 ? 6.385 12.503 25.264 1.00 14.81 88 GLY B N 1
ATOM 1537 C CA . GLY B 1 88 ? 6.760 13.888 25.346 1.00 15.45 88 GLY B CA 1
ATOM 1538 C C . GLY B 1 88 ? 6.047 14.864 24.439 1.00 14.62 88 GLY B C 1
ATOM 1539 O O . GLY B 1 88 ? 4.920 14.643 23.994 1.00 14.57 88 GLY B O 1
ATOM 1540 N N . ILE B 1 89 ? 6.702 15.998 24.210 1.00 14.05 89 ILE B N 1
ATOM 1541 C CA . ILE B 1 89 ? 6.168 17.078 23.369 1.00 13.19 89 ILE B CA 1
ATOM 1542 C C . ILE B 1 89 ? 7.312 17.561 22.479 1.00 12.14 89 ILE B C 1
ATOM 1543 O O . ILE B 1 89 ? 8.495 17.445 22.858 1.00 11.85 89 ILE B O 1
ATOM 1548 N N . GLN B 1 90 ? 6.947 18.109 21.330 1.00 11.23 90 GLN B N 1
ATOM 1549 C CA . GLN B 1 90 ? 7.872 18.782 20.433 1.00 11.21 90 GLN B CA 1
ATOM 1550 C C . GLN B 1 90 ? 7.228 20.026 19.861 1.00 11.70 90 GLN B C 1
ATOM 1551 O O . GLN B 1 90 ? 6.018 20.108 19.742 1.00 11.09 90 GLN B O 1
ATOM 1557 N N . LEU B 1 91 ? 8.053 20.995 19.513 1.00 12.31 91 LEU B N 1
ATOM 1558 C CA . LEU B 1 91 ? 7.557 22.147 18.820 1.00 13.41 91 LEU B CA 1
ATOM 1559 C C . LEU B 1 91 ? 8.602 22.601 17.834 1.00 12.39 91 LEU B C 1
ATOM 1560 O O . LEU B 1 91 ? 9.789 22.649 18.139 1.00 12.83 91 LEU B O 1
ATOM 1565 N N . LYS B 1 92 ? 8.158 22.841 16.603 1.00 11.42 92 LYS B N 1
ATOM 1566 C CA . LYS B 1 92 ? 9.018 23.416 15.577 1.00 12.36 92 LYS B CA 1
ATOM 1567 C C . LYS B 1 92 ? 8.339 24.599 14.937 1.00 13.63 92 LYS B C 1
ATOM 1568 O O . LYS B 1 92 ? 7.168 24.531 14.526 1.00 13.91 92 LYS B O 1
ATOM 1574 N N . GLU B 1 93 ? 9.080 25.688 14.818 1.00 14.61 93 GLU B N 1
ATOM 1575 C CA . GLU B 1 93 ? 8.610 26.833 14.049 1.00 16.09 93 GLU B CA 1
ATOM 1576 C C . GLU B 1 93 ? 8.754 26.511 12.562 1.00 15.90 93 GLU B C 1
ATOM 1577 O O . GLU B 1 93 ? 9.649 25.785 12.156 1.00 16.65 93 GLU B O 1
ATOM 1583 N N . LEU B 1 94 ? 7.861 27.024 11.746 1.00 16.15 94 LEU B N 1
ATOM 1584 C CA . LEU B 1 94 ? 7.905 26.825 10.290 1.00 16.51 94 LEU B CA 1
ATOM 1585 C C . LEU B 1 94 ? 8.555 28.038 9.547 1.00 17.23 94 LEU B C 1
ATOM 1586 O O . LEU B 1 94 ? 8.201 29.175 9.829 1.00 17.20 94 LEU B O 1
ATOM 1591 N N . PRO B 1 95 ? 9.513 27.817 8.636 1.00 17.87 95 PRO B N 1
ATOM 1592 C CA . PRO B 1 95 ? 10.032 28.908 7.790 1.00 18.96 95 PRO B CA 1
ATOM 1593 C C . PRO B 1 95 ? 8.880 29.520 7.019 1.00 20.18 95 PRO B C 1
ATOM 1594 O O . PRO B 1 95 ? 8.121 28.767 6.386 1.00 18.80 95 PRO B O 1
ATOM 1598 N N . VAL B 1 96 ? 8.736 30.842 7.114 1.00 22.16 96 VAL B N 1
ATOM 1599 C CA . VAL B 1 96 ? 7.560 31.548 6.560 1.00 23.91 96 VAL B CA 1
ATOM 1600 C C . VAL B 1 96 ? 7.475 31.423 5.034 1.00 24.47 96 VAL B C 1
ATOM 1601 O O . VAL B 1 96 ? 6.378 31.468 4.452 1.00 24.73 96 VAL B O 1
ATOM 1605 N N . ASP B 1 97 ? 8.636 31.231 4.401 1.00 25.26 97 ASP B N 1
ATOM 1606 C CA . ASP B 1 97 ? 8.685 31.085 2.939 1.00 25.48 97 ASP B CA 1
ATOM 1607 C C . ASP B 1 97 ? 8.760 29.629 2.420 1.00 24.46 97 ASP B C 1
ATOM 1608 O O . ASP B 1 97 ? 9.042 29.378 1.245 1.00 24.57 97 ASP B O 1
ATOM 1613 N N . GLY B 1 98 ? 8.466 28.677 3.293 1.00 23.64 98 GLY B N 1
ATOM 1614 C CA . GLY B 1 98 ? 8.395 27.280 2.928 1.00 22.32 98 GLY B CA 1
ATOM 1615 C C . GLY B 1 98 ? 6.946 26.848 2.856 1.00 21.88 98 GLY B C 1
ATOM 1616 O O . GLY B 1 98 ? 6.018 27.675 2.806 1.00 21.90 98 GLY B O 1
ATOM 1617 N N . ALA B 1 99 ? 6.739 25.539 2.912 1.00 21.12 99 ALA B N 1
ATOM 1618 C CA . ALA B 1 99 ? 5.390 25.008 2.842 1.00 20.50 99 ALA B CA 1
ATOM 1619 C C . ALA B 1 99 ? 4.779 24.970 4.248 1.00 19.15 99 ALA B C 1
ATOM 1620 O O . ALA B 1 99 ? 5.504 25.000 5.259 1.00 18.09 99 ALA B O 1
ATOM 1622 N N . PRO B 1 100 ? 3.463 24.851 4.318 1.00 17.72 100 PRO B N 1
ATOM 1623 C CA . PRO B 1 100 ? 2.788 24.748 5.615 1.00 16.95 100 PRO B CA 1
ATOM 1624 C C . PRO B 1 100 ? 2.850 23.323 6.105 1.00 16.22 100 PRO B C 1
ATOM 1625 O O . PRO B 1 100 ? 1.831 22.685 6.241 1.00 16.77 100 PRO B O 1
ATOM 1629 N N . GLU B 1 101 ? 4.061 22.785 6.279 1.00 16.10 101 GLU B N 1
ATOM 1630 C CA . GLU B 1 101 ? 4.249 21.430 6.775 1.00 16.59 101 GLU B CA 1
ATOM 1631 C C . GLU B 1 101 ? 5.579 21.304 7.490 1.00 15.76 101 GLU B C 1
ATOM 1632 O O . GLU B 1 101 ? 6.521 22.028 7.201 1.00 16.27 101 GLU B O 1
ATOM 1638 N N . VAL B 1 102 ? 5.660 20.351 8.390 1.00 15.75 102 VAL B N 1
ATOM 1639 C CA . VAL B 1 102 ? 6.912 20.047 9.098 1.00 15.14 102 VAL B CA 1
ATOM 1640 C C . VAL B 1 102 ? 6.884 18.602 9.571 1.00 15.42 102 VAL B C 1
ATOM 1641 O O . VAL B 1 102 ? 5.833 18.034 9.733 1.00 15.95 102 VAL B O 1
ATOM 1645 N N . THR B 1 103 ? 8.038 18.005 9.753 1.00 14.17 103 THR B N 1
ATOM 1646 C CA . THR B 1 103 ? 8.124 16.648 10.169 1.00 14.77 103 THR B CA 1
ATOM 1647 C C . THR B 1 103 ? 8.863 16.578 11.515 1.00 13.33 103 THR B C 1
ATOM 1648 O O . THR B 1 103 ? 9.798 17.343 11.780 1.00 14.43 103 THR B O 1
ATOM 1652 N N . PHE B 1 104 ? 8.420 15.661 12.344 1.00 12.49 104 PHE B N 1
ATOM 1653 C CA . PHE B 1 104 ? 9.017 15.372 13.620 1.00 13.59 104 PHE B CA 1
ATOM 1654 C C . PHE B 1 104 ? 9.487 13.931 13.578 1.00 13.11 104 PHE B C 1
ATOM 1655 O O . PHE B 1 104 ? 8.877 13.121 12.889 1.00 15.50 104 PHE B O 1
ATOM 1663 N N . ALA B 1 105 ? 10.510 13.601 14.355 1.00 11.52 105 ALA B N 1
ATOM 1664 C CA . ALA B 1 105 ? 10.954 12.230 14.561 1.00 11.13 105 ALA B CA 1
ATOM 1665 C C . ALA B 1 105 ? 10.698 11.721 15.966 1.00 12.95 105 ALA B C 1
ATOM 1666 O O . ALA B 1 105 ? 10.827 12.519 16.950 1.00 12.11 105 ALA B O 1
ATOM 1668 N N . LEU B 1 106 ? 10.328 10.440 16.089 1.00 11.56 106 LEU B N 1
ATOM 1669 C CA . LEU B 1 106 ? 10.003 9.773 17.333 1.00 11.37 106 LEU B CA 1
ATOM 1670 C C . LEU B 1 106 ? 10.980 8.645 17.570 1.00 12.06 106 LEU B C 1
ATOM 1671 O O . LEU B 1 106 ? 11.499 8.051 16.621 1.00 11.11 106 LEU B O 1
ATOM 1676 N N . THR B 1 107 ? 11.232 8.330 18.823 1.00 10.90 107 THR B N 1
ATOM 1677 C CA . THR B 1 107 ? 11.924 7.131 19.194 1.00 11.65 107 THR B CA 1
ATOM 1678 C C . THR B 1 107 ? 10.954 5.930 19.027 1.00 11.32 107 THR B C 1
ATOM 1679 O O . THR B 1 107 ? 9.729 6.069 18.948 1.00 11.99 107 THR B O 1
ATOM 1683 N N . ALA B 1 108 ? 11.534 4.749 18.938 1.00 12.64 108 ALA B N 1
ATOM 1684 C CA . ALA B 1 108 ? 10.740 3.544 18.675 1.00 13.70 108 ALA B CA 1
ATOM 1685 C C . ALA B 1 108 ? 9.677 3.253 19.726 1.00 13.95 108 ALA B C 1
ATOM 1686 O O . ALA B 1 108 ? 8.664 2.630 19.417 1.00 13.92 108 ALA B O 1
ATOM 1688 N N . ASP B 1 109 ? 9.874 3.789 20.928 1.00 14.07 109 ASP B N 1
ATOM 1689 C CA . ASP B 1 109 ? 8.990 3.522 22.045 1.00 14.10 109 ASP B CA 1
ATOM 1690 C C . ASP B 1 109 ? 7.895 4.564 22.144 1.00 14.12 109 ASP B C 1
ATOM 1691 O O . ASP B 1 109 ? 7.014 4.447 23.009 1.00 15.55 109 ASP B O 1
ATOM 1696 N N . ASP B 1 110 ? 7.908 5.551 21.256 1.00 12.21 110 ASP B N 1
ATOM 1697 C CA . ASP B 1 110 ? 7.013 6.704 21.326 1.00 14.26 110 ASP B CA 1
ATOM 1698 C C . ASP B 1 110 ? 5.944 6.540 20.277 1.00 14.35 110 ASP B C 1
ATOM 1699 O O . ASP B 1 110 ? 6.119 5.762 19.290 1.00 15.51 110 ASP B O 1
ATOM 1704 N N . GLN B 1 111 ? 4.787 7.153 20.538 1.00 15.45 111 GLN B N 1
ATOM 1705 C CA . GLN B 1 111 ? 3.682 7.177 19.587 1.00 14.87 111 GLN B CA 1
ATOM 1706 C C . GLN B 1 111 ? 3.003 8.525 19.617 1.00 15.72 111 GLN B C 1
ATOM 1707 O O . GLN B 1 111 ? 2.940 9.151 20.674 1.00 15.57 111 GLN B O 1
ATOM 1713 N N . VAL B 1 112 ? 2.523 8.995 18.476 1.00 15.54 112 VAL B N 1
ATOM 1714 C CA . VAL B 1 112 ? 1.886 10.313 18.424 1.00 17.21 112 VAL B CA 1
ATOM 1715 C C . VAL B 1 112 ? 0.533 10.322 19.108 1.00 17.10 112 VAL B C 1
ATOM 1716 O O . VAL B 1 112 ? -0.189 9.316 19.038 1.00 19.38 112 VAL B O 1
ATOM 1720 N N . LEU B 1 113 ? 0.148 11.450 19.717 1.00 16.47 113 LEU B N 1
ATOM 1721 C CA . LEU B 1 113 ? -1.205 11.648 20.278 1.00 17.23 113 LEU B CA 1
ATOM 1722 C C . LEU B 1 113 ? -1.997 12.741 19.577 1.00 17.18 113 LEU B C 1
ATOM 1723 O O . LEU B 1 113 ? -3.165 12.551 19.248 1.00 18.34 113 LEU B O 1
ATOM 1728 N N . GLU B 1 114 ? -1.397 13.900 19.367 1.00 17.44 114 GLU B N 1
ATOM 1729 C CA . GLU B 1 114 ? -2.128 15.078 18.887 1.00 17.91 114 GLU B CA 1
ATOM 1730 C C . GLU B 1 114 ? -1.171 16.110 18.322 1.00 17.03 114 GLU B C 1
ATOM 1731 O O . GLU B 1 114 ? -0.052 16.240 18.777 1.00 16.61 114 GLU B O 1
ATOM 1737 N N . ALA B 1 115 ? -1.630 16.827 17.316 1.00 16.77 115 ALA B N 1
ATOM 1738 C CA . ALA B 1 115 ? -0.881 17.918 16.723 1.00 16.29 115 ALA B CA 1
ATOM 1739 C C . ALA B 1 115 ? -1.655 19.202 16.891 1.00 16.30 115 ALA B C 1
ATOM 1740 O O . ALA B 1 115 ? -2.879 19.168 16.872 1.00 15.92 115 ALA B O 1
ATOM 1742 N N . TYR B 1 116 ? -0.928 20.319 17.002 1.00 16.55 116 TYR B N 1
ATOM 1743 C CA . TYR B 1 116 ? -1.455 21.672 17.218 1.00 16.50 116 TYR B CA 1
ATOM 1744 C C . TYR B 1 116 ? -0.690 22.604 16.300 1.00 16.26 116 TYR B C 1
ATOM 1745 O O . TYR B 1 116 ? 0.478 22.431 16.149 1.00 17.17 116 TYR B O 1
ATOM 1754 N N . GLU B 1 117 ? -1.378 23.544 15.645 1.00 15.93 117 GLU B N 1
ATOM 1755 C CA . GLU B 1 117 ? -0.721 24.546 14.765 1.00 15.19 117 GLU B CA 1
ATOM 1756 C C . GLU B 1 117 ? -1.232 25.916 15.119 1.00 16.05 117 GLU B C 1
ATOM 1757 O O . GLU B 1 117 ? -2.399 26.063 15.475 1.00 15.84 117 GLU B O 1
ATOM 1763 N N . PHE B 1 118 ? -0.368 26.918 15.055 1.00 16.59 118 PHE B N 1
ATOM 1764 C CA . PHE B 1 118 ? -0.748 28.309 15.267 1.00 17.36 118 PHE B CA 1
ATOM 1765 C C . PHE B 1 118 ? -0.660 29.136 13.983 1.00 17.50 118 PHE B C 1
ATOM 1766 O O . PHE B 1 118 ? 0.416 29.254 13.393 1.00 16.24 118 PHE B O 1
ATOM 1774 N N . CYS B 1 119 ? -1.792 29.724 13.595 1.00 17.65 119 CYS B N 1
ATOM 1775 C CA . CYS B 1 119 ? -1.824 30.705 12.514 1.00 19.10 119 CYS B CA 1
ATOM 1776 C C . CYS B 1 119 ? -1.791 32.121 13.118 1.00 19.17 119 CYS B C 1
ATOM 1777 O O . CYS B 1 119 ? -2.458 32.417 14.096 1.00 19.05 119 CYS B O 1
ATOM 1780 N N . ASN B 1 120 ? -1.000 33.004 12.540 1.00 19.40 120 ASN B N 1
ATOM 1781 C CA . ASN B 1 120 ? -0.782 34.310 13.146 1.00 19.58 120 ASN B CA 1
ATOM 1782 C C . ASN B 1 120 ? -2.058 35.141 13.134 1.00 19.64 120 ASN B C 1
ATOM 1783 O O . ASN B 1 120 ? -2.257 36.001 13.996 1.00 20.06 120 ASN B O 1
ATOM 1788 N N . LEU B 1 121 ? -2.937 34.835 12.192 1.00 20.10 121 LEU B N 1
ATOM 1789 C CA . LEU B 1 121 ? -4.225 35.522 12.098 1.00 20.57 121 LEU B CA 1
ATOM 1790 C C . LEU B 1 121 ? -5.407 34.743 12.695 1.00 20.15 121 LEU B C 1
ATOM 1791 O O . LEU B 1 121 ? -6.353 35.364 13.149 1.00 20.74 121 LEU B O 1
ATOM 1796 N N . HIS B 1 122 ? -5.379 33.415 12.676 1.00 19.78 122 HIS B N 1
ATOM 1797 C CA . HIS B 1 122 ? -6.541 32.598 13.076 1.00 19.47 122 HIS B CA 1
ATOM 1798 C C . HIS B 1 122 ? -6.341 31.789 14.387 1.00 19.52 122 HIS B C 1
ATOM 1799 O O . HIS B 1 122 ? -7.252 31.075 14.841 1.00 19.90 122 HIS B O 1
ATOM 1806 N N . GLY B 1 123 ? -5.173 31.891 15.009 1.00 19.27 123 GLY B N 1
ATOM 1807 C CA . GLY B 1 123 ? -4.953 31.216 16.284 1.00 18.56 123 GLY B CA 1
ATOM 1808 C C . GLY B 1 123 ? -4.631 29.714 16.230 1.00 18.84 123 GLY B C 1
ATOM 1809 O O . GLY B 1 123 ? -4.198 29.190 15.198 1.00 17.36 123 GLY B O 1
ATOM 1810 N N . VAL B 1 124 ? -4.843 29.012 17.345 1.00 17.81 124 VAL B N 1
ATOM 1811 C CA . VAL B 1 124 ? -4.440 27.611 17.411 1.00 17.95 124 VAL B CA 1
ATOM 1812 C C . VAL B 1 124 ? -5.558 26.661 16.999 1.00 16.85 124 VAL B C 1
ATOM 1813 O O . VAL B 1 124 ? -6.729 26.893 17.332 1.00 15.91 124 VAL B O 1
ATOM 1817 N N . TRP B 1 125 ? -5.157 25.581 16.327 1.00 17.17 125 TRP B N 1
ATOM 1818 C CA . TRP B 1 125 ? -6.004 24.477 15.873 1.00 18.20 125 TRP B CA 1
ATOM 1819 C C . TRP B 1 125 ? -5.375 23.095 16.139 1.00 18.72 125 TRP B C 1
ATOM 1820 O O . TRP B 1 125 ? -4.160 22.879 15.945 1.00 18.06 125 TRP B O 1
ATOM 1831 N N . SER B 1 126 ? -6.184 22.138 16.563 1.00 19.54 126 SER B N 1
ATOM 1832 C CA . SER B 1 126 ? -5.691 20.798 16.804 1.00 20.53 126 SER B CA 1
ATOM 1833 C C . SER B 1 126 ? -6.254 19.697 15.889 1.00 21.84 126 SER B C 1
ATOM 1834 O O . SER B 1 126 ? -7.393 19.768 15.420 1.00 21.35 126 SER B O 1
ATOM 1837 N N . GLY B 1 127 ? -5.426 18.684 15.650 1.00 23.02 127 GLY B N 1
ATOM 1838 C CA . GLY B 1 127 ? -5.768 17.560 14.807 1.00 24.75 127 GLY B CA 1
ATOM 1839 C C . GLY B 1 127 ? -5.027 16.286 15.168 1.00 26.30 127 GLY B C 1
ATOM 1840 O O . GLY B 1 127 ? -3.977 16.325 15.826 1.00 26.54 127 GLY B O 1
ATOM 1841 N N . LYS B 1 128 ? -5.568 15.150 14.731 1.00 27.73 128 LYS B N 1
ATOM 1842 C CA . LYS B 1 128 ? -4.974 13.833 14.997 1.00 29.26 128 LYS B CA 1
ATOM 1843 C C . LYS B 1 128 ? -4.705 13.054 13.709 1.00 29.78 128 LYS B C 1
ATOM 1844 O O . LYS B 1 128 ? -5.606 12.856 12.885 1.00 31.21 128 LYS B O 1
ATOM 1850 N N . MET C 1 1 ? 33.469 26.006 13.357 1.00 46.90 1 MET C N 1
ATOM 1851 C CA . MET C 1 1 ? 34.236 27.166 13.822 1.00 45.65 1 MET C CA 1
ATOM 1852 C C . MET C 1 1 ? 33.751 28.427 13.080 1.00 44.09 1 MET C C 1
ATOM 1853 O O . MET C 1 1 ? 32.601 28.442 12.574 1.00 45.50 1 MET C O 1
ATOM 1858 N N . GLY C 1 2 ? 34.606 29.472 13.017 1.00 39.70 2 GLY C N 1
ATOM 1859 C CA . GLY C 1 2 ? 34.245 30.750 12.440 1.00 35.60 2 GLY C CA 1
ATOM 1860 C C . GLY C 1 2 ? 35.141 31.250 11.325 1.00 31.23 2 GLY C C 1
ATOM 1861 O O . GLY C 1 2 ? 35.291 32.445 11.141 1.00 32.49 2 GLY C O 1
ATOM 1862 N N . ARG C 1 3 ? 35.786 30.360 10.597 1.00 24.24 3 ARG C N 1
ATOM 1863 C CA . ARG C 1 3 ? 36.442 30.818 9.375 1.00 19.17 3 ARG C CA 1
ATOM 1864 C C . ARG C 1 3 ? 35.689 30.324 8.172 1.00 15.30 3 ARG C C 1
ATOM 1865 O O . ARG C 1 3 ? 35.197 29.199 8.137 1.00 12.89 3 ARG C O 1
ATOM 1873 N N . GLU C 1 4 ? 35.650 31.174 7.156 1.00 11.42 4 GLU C N 1
ATOM 1874 C CA . GLU C 1 4 ? 35.254 30.754 5.828 1.00 11.41 4 GLU C CA 1
ATOM 1875 C C . GLU C 1 4 ? 36.378 29.950 5.168 1.00 9.46 4 GLU C C 1
ATOM 1876 O O . GLU C 1 4 ? 37.513 30.398 5.148 1.00 9.16 4 GLU C O 1
ATOM 1882 N N . LEU C 1 5 ? 36.036 28.758 4.686 1.00 8.78 5 LEU C N 1
ATOM 1883 C CA . LEU C 1 5 ? 36.955 27.903 4.026 1.00 6.74 5 LEU C CA 1
ATOM 1884 C C . LEU C 1 5 ? 36.934 28.052 2.523 1.00 7.28 5 LEU C C 1
ATOM 1885 O O . LEU C 1 5 ? 35.865 28.167 1.885 1.00 9.47 5 LEU C O 1
ATOM 1890 N N . SER C 1 6 ? 38.144 28.083 1.947 1.00 6.92 6 SER C N 1
ATOM 1891 C CA . SER C 1 6 ? 38.318 28.094 0.482 1.00 6.68 6 SER C CA 1
ATOM 1892 C C . SER C 1 6 ? 39.406 27.108 0.116 1.00 6.49 6 SER C C 1
ATOM 1893 O O . SER C 1 6 ? 40.235 26.715 0.929 1.00 6.34 6 SER C O 1
ATOM 1896 N N . PHE C 1 7 ? 39.358 26.688 -1.127 1.00 6.91 7 PHE C N 1
ATOM 1897 C CA . PHE C 1 7 ? 40.185 25.622 -1.589 1.00 5.82 7 PHE C CA 1
ATOM 1898 C C . PHE C 1 7 ? 40.832 25.975 -2.912 1.00 5.85 7 PHE C C 1
ATOM 1899 O O . PHE C 1 7 ? 40.153 26.462 -3.825 1.00 6.88 7 PHE C O 1
ATOM 1907 N N . PHE C 1 8 ? 42.155 25.708 -3.015 1.00 5.93 8 PHE C N 1
ATOM 1908 C CA . PHE C 1 8 ? 42.939 26.098 -4.196 1.00 5.88 8 PHE C CA 1
ATOM 1909 C C . PHE C 1 8 ? 43.675 24.829 -4.607 1.00 7.35 8 PHE C C 1
ATOM 1910 O O . PHE C 1 8 ? 44.431 24.270 -3.798 1.00 9.24 8 PHE C O 1
ATOM 1918 N N . LEU C 1 9 ? 43.382 24.317 -5.797 1.00 7.00 9 LEU C N 1
ATOM 1919 C CA . LEU C 1 9 ? 43.737 22.940 -6.139 1.00 10.20 9 LEU C CA 1
ATOM 1920 C C . LEU C 1 9 ? 44.775 22.918 -7.213 1.00 11.74 9 LEU C C 1
ATOM 1921 O O . LEU C 1 9 ? 44.531 23.407 -8.299 1.00 10.92 9 LEU C O 1
ATOM 1926 N N . GLN C 1 10 ? 45.943 22.358 -6.902 1.00 13.74 10 GLN C N 1
ATOM 1927 C CA . GLN C 1 10 ? 47.008 22.273 -7.893 1.00 16.17 10 GLN C CA 1
ATOM 1928 C C . GLN C 1 10 ? 46.637 21.270 -8.986 1.00 17.74 10 GLN C C 1
ATOM 1929 O O . GLN C 1 10 ? 45.921 20.265 -8.744 1.00 17.06 10 GLN C O 1
ATOM 1935 N N . LYS C 1 11 ? 47.117 21.583 -10.190 1.00 20.59 11 LYS C N 1
ATOM 1936 C CA . LYS C 1 11 ? 46.982 20.727 -11.363 1.00 23.01 11 LYS C CA 1
ATOM 1937 C C . LYS C 1 11 ? 48.345 20.235 -11.880 1.00 23.44 11 LYS C C 1
ATOM 1938 O O . LYS C 1 11 ? 48.405 19.144 -12.415 1.00 23.87 11 LYS C O 1
ATOM 1944 N N . GLU C 1 12 ? 49.424 21.001 -11.675 1.00 24.43 12 GLU C N 1
ATOM 1945 C CA . GLU C 1 12 ? 50.799 20.574 -12.064 1.00 25.03 12 GLU C CA 1
ATOM 1946 C C . GLU C 1 12 ? 51.472 19.614 -11.083 1.00 26.24 12 GLU C C 1
ATOM 1947 O O . GLU C 1 12 ? 52.625 19.193 -11.288 1.00 27.60 12 GLU C O 1
ATOM 1953 N N . SER C 1 13 ? 50.783 19.316 -9.998 1.00 26.36 13 SER C N 1
ATOM 1954 C CA . SER C 1 13 ? 51.303 18.474 -8.932 1.00 26.56 13 SER C CA 1
ATOM 1955 C C . SER C 1 13 ? 50.117 18.124 -8.059 1.00 26.19 13 SER C C 1
ATOM 1956 O O . SER C 1 13 ? 49.044 18.714 -8.215 1.00 25.80 13 SER C O 1
ATOM 1957 N N . ALA C 1 14 ? 50.317 17.173 -7.144 1.00 26.40 14 ALA C N 1
ATOM 1958 C CA . ALA C 1 14 ? 49.232 16.581 -6.343 1.00 26.23 14 ALA C CA 1
ATOM 1959 C C . ALA C 1 14 ? 49.111 17.201 -4.920 1.00 25.24 14 ALA C C 1
ATOM 1960 O O . ALA C 1 14 ? 49.272 16.510 -3.872 1.00 28.52 14 ALA C O 1
ATOM 1962 N N . GLY C 1 15 ? 48.785 18.465 -4.852 1.00 21.44 15 GLY C N 1
ATOM 1963 C CA . GLY C 1 15 ? 48.555 19.068 -3.560 1.00 18.19 15 GLY C CA 1
ATOM 1964 C C . GLY C 1 15 ? 47.494 20.135 -3.635 1.00 15.18 15 GLY C C 1
ATOM 1965 O O . GLY C 1 15 ? 46.855 20.354 -4.670 1.00 15.25 15 GLY C O 1
ATOM 1966 N N . PHE C 1 16 ? 47.323 20.848 -2.535 1.00 12.11 16 PHE C N 1
ATOM 1967 C CA . PHE C 1 16 ? 46.238 21.773 -2.441 1.00 10.86 16 PHE C CA 1
ATOM 1968 C C . PHE C 1 16 ? 46.647 22.861 -1.428 1.00 6.96 16 PHE C C 1
ATOM 1969 O O . PHE C 1 16 ? 47.604 22.720 -0.692 1.00 5.76 16 PHE C O 1
ATOM 1977 N N . PHE C 1 17 ? 45.862 23.925 -1.378 1.00 5.71 17 PHE C N 1
ATOM 1978 C CA . PHE C 1 17 ? 45.982 24.961 -0.338 1.00 5.77 17 PHE C CA 1
ATOM 1979 C C . PHE C 1 17 ? 44.604 25.175 0.212 1.00 5.89 17 PHE C C 1
ATOM 1980 O O . PHE C 1 17 ? 43.621 25.239 -0.510 1.00 6.53 17 PHE C O 1
ATOM 1988 N N . LEU C 1 18 ? 44.534 25.296 1.532 1.00 6.13 18 LEU C N 1
ATOM 1989 C CA . LEU C 1 18 ? 43.296 25.528 2.224 1.00 7.46 18 LEU C CA 1
ATOM 1990 C C . LEU C 1 18 ? 43.363 26.975 2.747 1.00 6.77 18 LEU C C 1
ATOM 1991 O O . LEU C 1 18 ? 44.261 27.335 3.501 1.00 8.36 18 LEU C O 1
ATOM 1996 N N . GLY C 1 19 ? 42.381 27.774 2.372 1.00 6.03 19 GLY C N 1
ATOM 1997 C CA . GLY C 1 19 ? 42.252 29.129 2.860 1.00 6.69 19 GLY C CA 1
ATOM 1998 C C . GLY C 1 19 ? 41.260 29.260 3.973 1.00 6.31 19 GLY C C 1
ATOM 1999 O O . GLY C 1 19 ? 40.208 28.623 3.957 1.00 7.13 19 GLY C O 1
ATOM 2000 N N . MET C 1 20 ? 41.629 30.020 4.980 1.00 7.47 20 MET C N 1
ATOM 2001 C CA . MET C 1 20 ? 40.805 30.296 6.140 1.00 8.86 20 MET C CA 1
ATOM 2002 C C . MET C 1 20 ? 40.646 31.835 6.227 1.00 7.64 20 MET C C 1
ATOM 2003 O O . MET C 1 20 ? 41.624 32.597 6.449 1.00 7.71 20 MET C O 1
ATOM 2008 N N . ASP C 1 21 ? 39.425 32.293 5.999 1.00 7.81 21 ASP C N 1
ATOM 2009 C CA . ASP C 1 21 ? 39.155 33.759 5.725 1.00 7.98 21 ASP C CA 1
ATOM 2010 C C . ASP C 1 21 ? 40.072 34.362 4.656 1.00 7.86 21 ASP C C 1
ATOM 2011 O O . ASP C 1 21 ? 40.602 35.510 4.775 1.00 9.23 21 ASP C O 1
ATOM 2016 N N . ALA C 1 22 ? 40.299 33.585 3.611 1.00 7.73 22 ALA C N 1
ATOM 2017 C CA . ALA C 1 22 ? 41.059 34.093 2.459 1.00 9.09 22 ALA C CA 1
ATOM 2018 C C . ALA C 1 22 ? 40.251 35.222 1.790 1.00 8.40 22 ALA C C 1
ATOM 2019 O O . ALA C 1 22 ? 39.060 35.046 1.514 1.00 8.56 22 ALA C O 1
ATOM 2021 N N . PRO C 1 23 ? 40.896 36.348 1.505 1.00 7.85 23 PRO C N 1
ATOM 2022 C CA . PRO C 1 23 ? 40.203 37.378 0.729 1.00 7.96 23 PRO C CA 1
ATOM 2023 C C . PRO C 1 23 ? 39.709 36.904 -0.595 1.00 9.22 23 PRO C C 1
ATOM 2024 O O . PRO C 1 23 ? 40.343 36.095 -1.248 1.00 9.44 23 PRO C O 1
ATOM 2028 N N . ALA C 1 24 ? 38.532 37.406 -0.999 1.00 7.67 24 ALA C N 1
ATOM 2029 C CA . ALA C 1 24 ? 38.003 37.097 -2.316 1.00 10.39 24 ALA C CA 1
ATOM 2030 C C . ALA C 1 24 ? 39.098 37.546 -3.324 1.00 11.33 24 ALA C C 1
ATOM 2031 O O . ALA C 1 24 ? 39.839 38.517 -3.111 1.00 14.29 24 ALA C O 1
ATOM 2033 N N . GLY C 1 25 ? 39.301 36.780 -4.378 1.00 12.02 25 GLY C N 1
ATOM 2034 C CA . GLY C 1 25 ? 40.303 37.202 -5.337 1.00 11.89 25 GLY C CA 1
ATOM 2035 C C . GLY C 1 25 ? 41.720 36.800 -4.991 1.00 11.74 25 GLY C C 1
ATOM 2036 O O . GLY C 1 25 ? 42.626 37.095 -5.752 1.00 13.56 25 GLY C O 1
ATOM 2037 N N . SER C 1 26 ? 41.928 36.096 -3.878 1.00 10.20 26 SER C N 1
ATOM 2038 C CA . SER C 1 26 ? 43.230 35.546 -3.572 1.00 10.33 26 SER C CA 1
ATOM 2039 C C . SER C 1 26 ? 43.632 34.587 -4.682 1.00 10.23 26 SER C C 1
ATOM 2040 O O . SER C 1 26 ? 42.817 33.941 -5.314 1.00 10.25 26 SER C O 1
ATOM 2043 N N . SER C 1 27 ? 44.916 34.572 -4.940 1.00 9.35 27 SER C N 1
ATOM 2044 C CA . SER C 1 27 ? 45.470 33.645 -5.905 1.00 9.32 27 SER C CA 1
ATOM 2045 C C . SER C 1 27 ? 46.757 33.052 -5.355 1.00 8.76 27 SER C C 1
ATOM 2046 O O . SER C 1 27 ? 47.519 33.694 -4.658 1.00 10.63 27 SER C O 1
ATOM 2049 N N . VAL C 1 28 ? 47.003 31.806 -5.697 1.00 7.51 28 VAL C N 1
ATOM 2050 C CA . VAL C 1 28 ? 48.207 31.118 -5.311 1.00 8.02 28 VAL C CA 1
ATOM 2051 C C . VAL C 1 28 ? 49.010 30.850 -6.558 1.00 7.82 28 VAL C C 1
ATOM 2052 O O . VAL C 1 28 ? 48.521 30.294 -7.534 1.00 7.43 28 VAL C O 1
ATOM 2056 N N . ALA C 1 29 ? 50.246 31.276 -6.530 1.00 8.03 29 ALA C N 1
ATOM 2057 C CA . ALA C 1 29 ? 51.196 30.995 -7.614 1.00 8.04 29 ALA C CA 1
ATOM 2058 C C . ALA C 1 29 ? 52.108 29.866 -7.196 1.00 8.58 29 ALA C C 1
ATOM 2059 O O . ALA C 1 29 ? 52.818 29.908 -6.180 1.00 9.10 29 ALA C O 1
ATOM 2061 N N . CYS C 1 30 ? 52.036 28.775 -7.926 1.00 9.92 30 CYS C N 1
ATOM 2062 C CA . CYS C 1 30 ? 52.908 27.658 -7.583 1.00 12.60 30 CYS C CA 1
ATOM 2063 C C . CYS C 1 30 ? 53.393 27.046 -8.887 1.00 11.89 30 CYS C C 1
ATOM 2064 O O . CYS C 1 30 ? 52.627 26.773 -9.764 1.00 11.12 30 CYS C O 1
ATOM 2067 N N . GLY C 1 31 ? 54.704 26.894 -8.972 1.00 10.99 31 GLY C N 1
ATOM 2068 C CA . GLY C 1 31 ? 55.319 26.506 -10.203 1.00 11.85 31 GLY C CA 1
ATOM 2069 C C . GLY C 1 31 ? 54.999 27.524 -11.270 1.00 12.61 31 GLY C C 1
ATOM 2070 O O . GLY C 1 31 ? 55.306 28.699 -11.134 1.00 15.47 31 GLY C O 1
ATOM 2071 N N . SER C 1 32 ? 54.392 27.042 -12.348 1.00 12.89 32 SER C N 1
ATOM 2072 C CA . SER C 1 32 ? 53.990 27.894 -13.432 1.00 12.63 32 SER C CA 1
ATOM 2073 C C . SER C 1 32 ? 52.452 27.924 -13.511 1.00 13.73 32 SER C C 1
ATOM 2074 O O . SER C 1 32 ? 51.878 28.141 -14.597 1.00 16.69 32 SER C O 1
ATOM 2077 N N . GLU C 1 33 ? 51.759 27.693 -12.397 1.00 12.78 33 GLU C N 1
ATOM 2078 C CA . GLU C 1 33 ? 50.302 27.820 -12.401 1.00 11.99 33 GLU C CA 1
ATOM 2079 C C . GLU C 1 33 ? 49.845 28.844 -11.377 1.00 9.84 33 GLU C C 1
ATOM 2080 O O . GLU C 1 33 ? 50.571 29.240 -10.469 1.00 9.20 33 GLU C O 1
ATOM 2086 N N . VAL C 1 34 ? 48.631 29.305 -11.619 1.00 9.28 34 VAL C N 1
ATOM 2087 C CA . VAL C 1 34 ? 48.002 30.282 -10.778 1.00 8.10 34 VAL C CA 1
ATOM 2088 C C . VAL C 1 34 ? 46.637 29.727 -10.444 1.00 7.55 34 VAL C C 1
ATOM 2089 O O . VAL C 1 34 ? 45.802 29.498 -11.317 1.00 8.78 34 VAL C O 1
ATOM 2093 N N . LEU C 1 35 ? 46.396 29.587 -9.151 1.00 6.22 35 LEU C N 1
ATOM 2094 C CA . LEU C 1 35 ? 45.199 29.002 -8.615 1.00 7.31 35 LEU C CA 1
ATOM 2095 C C . LEU C 1 35 ? 44.298 30.044 -7.950 1.00 7.17 35 LEU C C 1
ATOM 2096 O O . LEU C 1 35 ? 44.771 30.880 -7.216 1.00 7.71 35 LEU C O 1
ATOM 2101 N N . ARG C 1 36 ? 42.997 29.971 -8.240 1.00 7.35 36 ARG C N 1
ATOM 2102 C CA . ARG C 1 36 ? 42.007 30.767 -7.543 1.00 7.97 36 ARG C CA 1
ATOM 2103 C C . ARG C 1 36 ? 41.026 29.828 -6.861 1.00 7.83 36 ARG C C 1
ATOM 2104 O O . ARG C 1 36 ? 40.992 28.625 -7.108 1.00 7.66 36 ARG C O 1
ATOM 2112 N N . ALA C 1 37 ? 40.326 30.367 -5.878 1.00 7.99 37 ALA C N 1
ATOM 2113 C CA . ALA C 1 37 ? 39.393 29.547 -5.098 1.00 8.49 37 ALA C CA 1
ATOM 2114 C C . ALA C 1 37 ? 38.342 28.850 -5.959 1.00 9.93 37 ALA C C 1
ATOM 2115 O O . ALA C 1 37 ? 37.755 29.460 -6.849 1.00 10.38 37 ALA C O 1
ATOM 2117 N N . VAL C 1 38 ? 38.186 27.547 -5.776 1.00 9.99 38 VAL C N 1
ATOM 2118 C CA . VAL C 1 38 ? 37.244 26.749 -6.520 1.00 11.60 38 VAL C CA 1
ATOM 2119 C C . VAL C 1 38 ? 35.859 27.022 -5.996 1.00 12.39 38 VAL C C 1
ATOM 2120 O O . VAL C 1 38 ? 35.661 27.015 -4.779 1.00 14.25 38 VAL C O 1
ATOM 2124 N N . PRO C 1 39 ? 34.907 27.284 -6.891 1.00 13.92 39 PRO C N 1
ATOM 2125 C CA . PRO C 1 39 ? 33.511 27.494 -6.484 1.00 15.57 39 PRO C CA 1
ATOM 2126 C C . PRO C 1 39 ? 32.953 26.248 -5.787 1.00 17.66 39 PRO C C 1
ATOM 2127 O O . PRO C 1 39 ? 33.402 25.155 -6.107 1.00 17.54 39 PRO C O 1
ATOM 2131 N N . VAL C 1 40 ? 32.059 26.437 -4.828 1.00 19.02 40 VAL C N 1
ATOM 2132 C CA . VAL C 1 40 ? 31.459 25.298 -4.131 1.00 21.76 40 VAL C CA 1
ATOM 2133 C C . VAL C 1 40 ? 30.051 25.115 -4.628 1.00 23.59 40 VAL C C 1
ATOM 2134 O O . VAL C 1 40 ? 29.266 26.046 -4.517 1.00 26.18 40 VAL C O 1
ATOM 2138 N N . GLY C 1 41 ? 29.761 23.970 -5.263 1.00 24.44 41 GLY C N 1
ATOM 2139 C CA . GLY C 1 41 ? 28.404 23.571 -5.675 1.00 25.00 41 GLY C CA 1
ATOM 2140 C C . GLY C 1 41 ? 28.100 23.586 -7.178 1.00 25.28 41 GLY C C 1
ATOM 2141 O O . GLY C 1 41 ? 26.893 23.651 -7.583 1.00 24.37 41 GLY C O 1
ATOM 2142 N N . ALA C 1 46 ? 24.480 13.306 -9.367 1.00 26.56 46 ALA C N 1
ATOM 2143 C CA . ALA C 1 46 ? 24.322 14.765 -9.547 1.00 25.25 46 ALA C CA 1
ATOM 2144 C C . ALA C 1 46 ? 24.635 15.504 -8.212 1.00 24.02 46 ALA C C 1
ATOM 2145 O O . ALA C 1 46 ? 25.739 15.353 -7.684 1.00 23.06 46 ALA C O 1
ATOM 2147 N N . LYS C 1 47 ? 23.709 16.314 -7.678 1.00 21.95 47 LYS C N 1
ATOM 2148 C CA . LYS C 1 47 ? 23.787 16.684 -6.255 1.00 19.79 47 LYS C CA 1
ATOM 2149 C C . LYS C 1 47 ? 23.728 15.368 -5.433 1.00 17.29 47 LYS C C 1
ATOM 2150 O O . LYS C 1 47 ? 24.314 15.237 -4.354 1.00 13.99 47 LYS C O 1
ATOM 2156 N N . GLU C 1 48 ? 22.955 14.412 -5.942 1.00 14.51 48 GLU C N 1
ATOM 2157 C CA . GLU C 1 48 ? 22.794 13.143 -5.268 1.00 13.72 48 GLU C CA 1
ATOM 2158 C C . GLU C 1 48 ? 24.108 12.367 -4.996 1.00 12.07 48 GLU C C 1
ATOM 2159 O O . GLU C 1 48 ? 24.237 11.650 -3.986 1.00 10.82 48 GLU C O 1
ATOM 2165 N N . LYS C 1 49 ? 25.081 12.502 -5.891 1.00 10.33 49 LYS C N 1
ATOM 2166 C CA . LYS C 1 49 ? 26.315 11.748 -5.725 1.00 9.42 49 LYS C CA 1
ATOM 2167 C C . LYS C 1 49 ? 27.425 12.690 -5.278 1.00 9.67 49 LYS C C 1
ATOM 2168 O O . LYS C 1 49 ? 28.506 12.204 -5.035 1.00 8.50 49 LYS C O 1
ATOM 2174 N N . HIS C 1 50 ? 27.145 13.985 -5.093 1.00 11.69 50 HIS C N 1
ATOM 2175 C CA . HIS C 1 50 ? 28.235 14.914 -4.676 1.00 10.36 50 HIS C CA 1
ATOM 2176 C C . HIS C 1 50 ? 28.070 15.627 -3.341 1.00 9.88 50 HIS C C 1
ATOM 2177 O O . HIS C 1 50 ? 29.072 15.981 -2.709 1.00 9.29 50 HIS C O 1
ATOM 2184 N N . ILE C 1 51 ? 26.854 15.911 -2.944 1.00 10.07 51 ILE C N 1
ATOM 2185 C CA . ILE C 1 51 ? 26.690 16.651 -1.679 1.00 9.92 51 ILE C CA 1
ATOM 2186 C C . ILE C 1 51 ? 27.081 15.676 -0.581 1.00 9.34 51 ILE C C 1
ATOM 2187 O O . ILE C 1 51 ? 26.501 14.605 -0.503 1.00 8.83 51 ILE C O 1
ATOM 2192 N N . PRO C 1 52 ? 27.990 16.034 0.322 1.00 9.17 52 PRO C N 1
ATOM 2193 C CA . PRO C 1 52 ? 28.374 15.113 1.393 1.00 9.37 52 PRO C CA 1
ATOM 2194 C C . PRO C 1 52 ? 27.238 14.921 2.386 1.00 9.29 52 PRO C C 1
ATOM 2195 O O . PRO C 1 52 ? 26.493 15.837 2.702 1.00 11.11 52 PRO C O 1
ATOM 2199 N N . VAL C 1 53 ? 27.092 13.673 2.853 1.00 8.68 53 VAL C N 1
ATOM 2200 C CA . VAL C 1 53 ? 26.131 13.295 3.864 1.00 9.26 53 VAL C CA 1
ATOM 2201 C C . VAL C 1 53 ? 26.893 13.027 5.143 1.00 8.31 53 VAL C C 1
ATOM 2202 O O . VAL C 1 53 ? 27.873 12.329 5.133 1.00 7.73 53 VAL C O 1
ATOM 2206 N N . VAL C 1 54 ? 26.456 13.623 6.248 1.00 8.64 54 VAL C N 1
ATOM 2207 C CA . VAL C 1 54 ? 27.179 13.621 7.493 1.00 8.20 54 VAL C CA 1
ATOM 2208 C C . VAL C 1 54 ? 26.382 12.825 8.506 1.00 9.30 54 VAL C C 1
ATOM 2209 O O . VAL C 1 54 ? 25.198 13.135 8.783 1.00 10.59 54 VAL C O 1
ATOM 2213 N N . GLU C 1 55 ? 27.046 11.857 9.128 1.00 8.48 55 GLU C N 1
ATOM 2214 C CA . GLU C 1 55 ? 26.449 10.964 10.153 1.00 10.05 55 GLU C CA 1
ATOM 2215 C C . GLU C 1 55 ? 27.307 11.059 11.400 1.00 8.85 55 GLU C C 1
ATOM 2216 O O . GLU C 1 55 ? 28.548 10.959 11.331 1.00 11.45 55 GLU C O 1
ATOM 2222 N N . VAL C 1 56 ? 26.706 11.283 12.539 1.00 7.70 56 VAL C N 1
ATOM 2223 C CA . VAL C 1 56 ? 27.435 11.370 13.774 1.00 7.54 56 VAL C CA 1
ATOM 2224 C C . VAL C 1 56 ? 27.163 10.122 14.628 1.00 8.02 56 VAL C C 1
ATOM 2225 O O . VAL C 1 56 ? 26.028 9.798 14.890 1.00 8.52 56 VAL C O 1
ATOM 2229 N N . HIS C 1 57 ? 28.236 9.476 15.087 1.00 7.91 57 HIS C N 1
ATOM 2230 C CA . HIS C 1 57 ? 28.134 8.373 16.011 1.00 10.32 57 HIS C CA 1
ATOM 2231 C C . HIS C 1 57 ? 29.072 8.538 17.180 1.00 9.07 57 HIS C C 1
ATOM 2232 O O . HIS C 1 57 ? 30.277 8.254 17.103 1.00 6.97 57 HIS C O 1
ATOM 2239 N N . GLY C 1 58 ? 28.519 9.054 18.266 1.00 7.29 58 GLY C N 1
ATOM 2240 C CA . GLY C 1 58 ? 29.298 9.399 19.446 1.00 7.89 58 GLY C CA 1
ATOM 2241 C C . GLY C 1 58 ? 30.277 10.511 19.080 1.00 8.11 58 GLY C C 1
ATOM 2242 O O . GLY C 1 58 ? 29.887 11.610 18.660 1.00 9.00 58 GLY C O 1
ATOM 2243 N N . HIS C 1 59 ? 31.555 10.182 19.173 1.00 10.20 59 HIS C N 1
ATOM 2244 C CA . HIS C 1 59 ? 32.602 11.142 18.800 1.00 11.37 59 HIS C CA 1
ATOM 2245 C C . HIS C 1 59 ? 33.175 10.974 17.421 1.00 11.71 59 HIS C C 1
ATOM 2246 O O . HIS C 1 59 ? 34.080 11.714 17.062 1.00 13.64 59 HIS C O 1
ATOM 2253 N N . GLU C 1 60 ? 32.611 10.091 16.615 1.00 10.46 60 GLU C N 1
ATOM 2254 C CA . GLU C 1 60 ? 32.976 9.966 15.221 1.00 12.00 60 GLU C CA 1
ATOM 2255 C C . GLU C 1 60 ? 31.962 10.577 14.282 1.00 10.87 60 GLU C C 1
ATOM 2256 O O . GLU C 1 60 ? 30.763 10.550 14.540 1.00 11.97 60 GLU C O 1
ATOM 2262 N N . VAL C 1 61 ? 32.468 11.205 13.226 1.00 9.39 61 VAL C N 1
ATOM 2263 C CA . VAL C 1 61 ? 31.661 11.803 12.173 1.00 9.06 61 VAL C CA 1
ATOM 2264 C C . VAL C 1 61 ? 32.057 11.118 10.854 1.00 8.96 61 VAL C C 1
ATOM 2265 O O . VAL C 1 61 ? 33.207 11.170 10.446 1.00 10.71 61 VAL C O 1
ATOM 2269 N N . LYS C 1 62 ? 31.129 10.371 10.272 1.00 8.08 62 LYS C N 1
ATOM 2270 C CA . LYS C 1 62 ? 31.283 9.717 8.984 1.00 8.51 62 LYS C CA 1
ATOM 2271 C C . LYS C 1 62 ? 30.708 10.575 7.910 1.00 8.27 62 LYS C C 1
ATOM 2272 O O . LYS C 1 62 ? 29.564 11.068 8.028 1.00 9.18 62 LYS C O 1
ATOM 2278 N N . VAL C 1 63 ? 31.526 10.871 6.902 1.00 7.14 63 VAL C N 1
ATOM 2279 C CA . VAL C 1 63 ? 31.060 11.555 5.727 1.00 7.38 63 VAL C CA 1
ATOM 2280 C C . VAL C 1 63 ? 31.037 10.617 4.532 1.00 7.56 63 VAL C C 1
ATOM 2281 O O . VAL C 1 63 ? 32.058 10.011 4.232 1.00 10.46 63 VAL C O 1
ATOM 2285 N N . LYS C 1 64 ? 29.862 10.471 3.925 1.00 7.35 64 LYS C N 1
ATOM 2286 C CA . LYS C 1 64 ? 29.646 9.781 2.666 1.00 8.34 64 LYS C CA 1
ATOM 2287 C C . LYS C 1 64 ? 29.444 10.729 1.506 1.00 7.99 64 LYS C C 1
ATOM 2288 O O . LYS C 1 64 ? 28.661 11.653 1.601 1.00 9.04 64 LYS C O 1
ATOM 2294 N N . VAL C 1 65 ? 30.056 10.430 0.357 1.00 8.61 65 VAL C N 1
ATOM 2295 C CA . VAL C 1 65 ? 29.839 11.219 -0.843 1.00 9.25 65 VAL C CA 1
ATOM 2296 C C . VAL C 1 65 ? 29.200 10.329 -1.916 1.00 9.95 65 VAL C C 1
ATOM 2297 O O . VAL C 1 65 ? 29.869 9.424 -2.432 1.00 8.72 65 VAL C O 1
ATOM 2301 N N . GLY C 1 66 ? 27.925 10.507 -2.222 1.00 9.17 66 GLY C N 1
ATOM 2302 C CA . GLY C 1 66 ? 27.000 11.409 -1.561 1.00 9.35 66 GLY C CA 1
ATOM 2303 C C . GLY C 1 66 ? 25.870 10.595 -0.975 1.00 9.24 66 GLY C C 1
ATOM 2304 O O . GLY C 1 66 ? 26.066 9.589 -0.366 1.00 9.23 66 GLY C O 1
ATOM 2305 N N . SER C 1 67 ? 24.660 11.046 -1.179 1.00 9.03 67 SER C N 1
ATOM 2306 C CA . SER C 1 67 ? 23.515 10.239 -0.748 1.00 8.56 67 SER C CA 1
ATOM 2307 C C . SER C 1 67 ? 23.520 8.890 -1.467 1.00 8.53 67 SER C C 1
ATOM 2308 O O . SER C 1 67 ? 23.142 7.840 -0.873 1.00 7.54 67 SER C O 1
ATOM 2311 N N . VAL C 1 68 ? 23.956 8.921 -2.716 1.00 8.83 68 VAL C N 1
ATOM 2312 C CA . VAL C 1 68 ? 24.279 7.722 -3.478 1.00 9.18 68 VAL C CA 1
ATOM 2313 C C . VAL C 1 68 ? 25.803 7.741 -3.678 1.00 8.20 68 VAL C C 1
ATOM 2314 O O . VAL C 1 68 ? 26.407 8.778 -3.969 1.00 7.79 68 VAL C O 1
ATOM 2318 N N . ALA C 1 69 ? 26.422 6.575 -3.555 1.00 8.99 69 ALA C N 1
ATOM 2319 C CA . ALA C 1 69 ? 27.881 6.507 -3.585 1.00 8.81 69 ALA C CA 1
ATOM 2320 C C . ALA C 1 69 ? 28.442 6.983 -4.913 1.00 9.91 69 ALA C C 1
ATOM 2321 O O . ALA C 1 69 ? 28.031 6.527 -5.963 1.00 10.11 69 ALA C O 1
ATOM 2323 N N . HIS C 1 70 ? 29.361 7.966 -4.839 1.00 9.95 70 HIS C N 1
ATOM 2324 C CA . HIS C 1 70 ? 30.082 8.502 -6.012 1.00 10.59 70 HIS C CA 1
ATOM 2325 C C . HIS C 1 70 ? 31.127 7.513 -6.551 1.00 10.51 70 HIS C C 1
ATOM 2326 O O . HIS C 1 70 ? 31.693 6.690 -5.827 1.00 9.77 70 HIS C O 1
ATOM 2333 N N . PRO C 1 71 ? 31.359 7.555 -7.866 1.00 10.80 71 PRO C N 1
ATOM 2334 C CA . PRO C 1 71 ? 32.483 6.802 -8.463 1.00 11.01 71 PRO C CA 1
ATOM 2335 C C . PRO C 1 71 ? 33.810 7.003 -7.706 1.00 11.02 71 PRO C C 1
ATOM 2336 O O . PRO C 1 71 ? 34.114 8.059 -7.142 1.00 11.67 71 PRO C O 1
ATOM 2340 N N . MET C 1 72 ? 34.611 5.941 -7.707 1.00 11.56 72 MET C N 1
ATOM 2341 C CA . MET C 1 72 ? 35.974 6.015 -7.194 1.00 11.96 72 MET C CA 1
ATOM 2342 C C . MET C 1 72 ? 36.831 5.260 -8.172 1.00 11.97 72 MET C C 1
ATOM 2343 O O . MET C 1 72 ? 37.220 4.145 -7.918 1.00 14.65 72 MET C O 1
ATOM 2348 N N . THR C 1 73 ? 37.098 5.906 -9.307 1.00 14.17 73 THR C N 1
ATOM 2349 C CA . THR C 1 73 ? 37.873 5.306 -10.414 1.00 14.77 73 THR C CA 1
ATOM 2350 C C . THR C 1 73 ? 39.072 6.205 -10.734 1.00 15.55 73 THR C C 1
ATOM 2351 O O . THR C 1 73 ? 39.064 7.359 -10.403 1.00 14.90 73 THR C O 1
ATOM 2355 N N . PRO C 1 74 ? 40.092 5.721 -11.448 1.00 16.43 74 PRO C N 1
ATOM 2356 C CA . PRO C 1 74 ? 41.224 6.580 -11.757 1.00 16.86 74 PRO C CA 1
ATOM 2357 C C . PRO C 1 74 ? 40.799 7.898 -12.443 1.00 16.27 74 PRO C C 1
ATOM 2358 O O . PRO C 1 74 ? 41.464 8.918 -12.251 1.00 16.34 74 PRO C O 1
ATOM 2362 N N . GLU C 1 75 ? 39.726 7.858 -13.224 1.00 16.49 75 GLU C N 1
ATOM 2363 C CA . GLU C 1 75 ? 39.337 8.984 -14.079 1.00 17.13 75 GLU C CA 1
ATOM 2364 C C . GLU C 1 75 ? 38.272 9.854 -13.384 1.00 15.55 75 GLU C C 1
ATOM 2365 O O . GLU C 1 75 ? 37.953 10.970 -13.824 1.00 15.20 75 GLU C O 1
ATOM 2371 N N . HIS C 1 76 ? 37.650 9.344 -12.344 1.00 14.08 76 HIS C N 1
ATOM 2372 C CA . HIS C 1 76 ? 36.577 10.125 -11.743 1.00 13.38 76 HIS C CA 1
ATOM 2373 C C . HIS C 1 76 ? 36.446 9.679 -10.272 1.00 12.47 76 HIS C C 1
ATOM 2374 O O . HIS C 1 76 ? 36.077 8.535 -9.984 1.00 12.39 76 HIS C O 1
ATOM 2381 N N . TYR C 1 77 ? 36.831 10.572 -9.368 1.00 12.76 77 TYR C N 1
ATOM 2382 C CA . TYR C 1 77 ? 36.995 10.154 -7.968 1.00 11.54 77 TYR C CA 1
ATOM 2383 C C . TYR C 1 77 ? 36.836 11.331 -7.012 1.00 11.40 77 TYR C C 1
ATOM 2384 O O . TYR C 1 77 ? 36.896 12.468 -7.412 1.00 11.40 77 TYR C O 1
ATOM 2393 N N . ILE C 1 78 ? 36.609 11.016 -5.765 1.00 10.01 78 ILE C N 1
ATOM 2394 C CA . ILE C 1 78 ? 36.640 11.977 -4.692 1.00 10.39 78 ILE C CA 1
ATOM 2395 C C . ILE C 1 78 ? 38.052 11.967 -4.091 1.00 9.64 78 ILE C C 1
ATOM 2396 O O . ILE C 1 78 ? 38.541 10.906 -3.651 1.00 11.11 78 ILE C O 1
ATOM 2401 N N . ALA C 1 79 ? 38.682 13.136 -4.104 1.00 10.21 79 ALA C N 1
ATOM 2402 C CA . ALA C 1 79 ? 40.077 13.285 -3.713 1.00 9.83 79 ALA C CA 1
ATOM 2403 C C . ALA C 1 79 ? 40.201 13.348 -2.181 1.00 8.39 79 ALA C C 1
ATOM 2404 O O . ALA C 1 79 ? 41.137 12.840 -1.609 1.00 8.50 79 ALA C O 1
ATOM 2406 N N . TRP C 1 80 ? 39.299 14.076 -1.544 1.00 8.29 80 TRP C N 1
ATOM 2407 C CA . TRP C 1 80 ? 39.408 14.347 -0.111 1.00 7.15 80 TRP C CA 1
ATOM 2408 C C . TRP C 1 80 ? 38.074 14.855 0.417 1.00 6.63 80 TRP C C 1
ATOM 2409 O O . TRP C 1 80 ? 37.171 15.261 -0.353 1.00 8.33 80 TRP C O 1
ATOM 2420 N N . VAL C 1 81 ? 37.945 14.793 1.723 1.00 7.11 81 VAL C N 1
ATOM 2421 C CA . VAL C 1 81 ? 36.841 15.429 2.449 1.00 6.93 81 VAL C CA 1
ATOM 2422 C C . VAL C 1 81 ? 37.433 16.389 3.527 1.00 6.88 81 VAL C C 1
ATOM 2423 O O . VAL C 1 81 ? 38.367 16.037 4.281 1.00 7.98 81 VAL C O 1
ATOM 2427 N N . CYS C 1 82 ? 36.871 17.580 3.622 1.00 7.27 82 CYS C N 1
ATOM 2428 C CA . CYS C 1 82 ? 37.217 18.506 4.684 1.00 7.54 82 CYS C CA 1
ATOM 2429 C C . CYS C 1 82 ? 36.041 18.624 5.635 1.00 6.29 82 CYS C C 1
ATOM 2430 O O . CYS C 1 82 ? 34.900 18.669 5.221 1.00 9.31 82 CYS C O 1
ATOM 2433 N N . LEU C 1 83 ? 36.275 18.594 6.938 1.00 6.59 83 LEU C N 1
ATOM 2434 C CA . LEU C 1 83 ? 35.225 18.791 7.915 1.00 7.20 83 LEU C CA 1
ATOM 2435 C C . LEU C 1 83 ? 35.477 20.099 8.701 1.00 7.13 83 LEU C C 1
ATOM 2436 O O . LEU C 1 83 ? 36.563 20.354 9.177 1.00 8.09 83 LEU C O 1
ATOM 2441 N N . LYS C 1 84 ? 34.438 20.882 8.850 1.00 5.55 84 LYS C N 1
ATOM 2442 C CA . LYS C 1 84 ? 34.413 22.030 9.737 1.00 6.63 84 LYS C CA 1
ATOM 2443 C C . LYS C 1 84 ? 33.589 21.691 10.935 1.00 6.61 84 LYS C C 1
ATOM 2444 O O . LYS C 1 84 ? 32.458 21.251 10.828 1.00 6.81 84 LYS C O 1
ATOM 2450 N N . THR C 1 85 ? 34.185 21.968 12.095 1.00 6.92 85 THR C N 1
ATOM 2451 C CA . THR C 1 85 ? 33.555 21.738 13.364 1.00 6.26 85 THR C CA 1
ATOM 2452 C C . THR C 1 85 ? 33.585 23.021 14.141 1.00 6.26 85 THR C C 1
ATOM 2453 O O . THR C 1 85 ? 34.171 24.019 13.713 1.00 7.31 85 THR C O 1
ATOM 2457 N N . ARG C 1 86 ? 32.896 23.034 15.268 1.00 6.19 86 ARG C N 1
ATOM 2458 C CA . ARG C 1 86 ? 32.796 24.244 16.027 1.00 6.46 86 ARG C CA 1
ATOM 2459 C C . ARG C 1 86 ? 34.179 24.645 16.489 1.00 7.42 86 ARG C C 1
ATOM 2460 O O . ARG C 1 86 ? 34.459 25.815 16.645 1.00 9.20 86 ARG C O 1
ATOM 2468 N N . LYS C 1 87 ? 35.028 23.658 16.799 1.00 8.06 87 LYS C N 1
ATOM 2469 C CA . LYS C 1 87 ? 36.375 23.962 17.318 1.00 8.42 87 LYS C CA 1
ATOM 2470 C C . LYS C 1 87 ? 37.481 24.005 16.327 1.00 8.47 87 LYS C C 1
ATOM 2471 O O . LYS C 1 87 ? 38.575 24.498 16.647 1.00 9.53 87 LYS C O 1
ATOM 2477 N N . GLY C 1 88 ? 37.272 23.456 15.158 1.00 8.48 88 GLY C N 1
ATOM 2478 C CA . GLY C 1 88 ? 38.353 23.437 14.182 1.00 9.49 88 GLY C CA 1
ATOM 2479 C C . GLY C 1 88 ? 38.026 22.849 12.840 1.00 8.44 88 GLY C C 1
ATOM 2480 O O . GLY C 1 88 ? 36.865 22.777 12.454 1.00 6.99 88 GLY C O 1
ATOM 2481 N N . ILE C 1 89 ? 39.076 22.474 12.119 1.00 6.29 89 ILE C N 1
ATOM 2482 C CA . ILE C 1 89 ? 38.953 21.911 10.782 1.00 7.04 89 ILE C CA 1
ATOM 2483 C C . ILE C 1 89 ? 39.752 20.646 10.672 1.00 6.19 89 ILE C C 1
ATOM 2484 O O . ILE C 1 89 ? 40.728 20.438 11.418 1.00 7.02 89 ILE C O 1
ATOM 2489 N N . GLN C 1 90 ? 39.281 19.767 9.821 1.00 6.48 90 GLN C N 1
ATOM 2490 C CA . GLN C 1 90 ? 40.001 18.539 9.483 1.00 5.35 90 GLN C CA 1
ATOM 2491 C C . GLN C 1 90 ? 39.948 18.282 7.999 1.00 5.71 90 GLN C C 1
ATOM 2492 O O . GLN C 1 90 ? 39.062 18.714 7.349 1.00 6.71 90 GLN C O 1
ATOM 2498 N N . LEU C 1 91 ? 40.957 17.614 7.457 1.00 6.08 91 LEU C N 1
ATOM 2499 C CA . LEU C 1 91 ? 40.944 17.223 6.057 1.00 6.46 91 LEU C CA 1
ATOM 2500 C C . LEU C 1 91 ? 41.655 15.851 5.931 1.00 7.53 91 LEU C C 1
ATOM 2501 O O . LEU C 1 91 ? 42.747 15.661 6.442 1.00 8.07 91 LEU C O 1
ATOM 2506 N N . LYS C 1 92 ? 40.955 14.934 5.290 1.00 7.70 92 LYS C N 1
ATOM 2507 C CA . LYS C 1 92 ? 41.518 13.610 4.951 1.00 6.63 92 LYS C CA 1
ATOM 2508 C C . LYS C 1 92 ? 41.361 13.289 3.481 1.00 8.41 92 LYS C C 1
ATOM 2509 O O . LYS C 1 92 ? 40.319 13.451 2.878 1.00 8.26 92 LYS C O 1
ATOM 2515 N N . GLU C 1 93 ? 42.425 12.766 2.926 1.00 9.05 93 GLU C N 1
ATOM 2516 C CA . GLU C 1 93 ? 42.451 12.283 1.554 1.00 9.83 93 GLU C CA 1
ATOM 2517 C C . GLU C 1 93 ? 41.772 10.941 1.490 1.00 9.64 93 GLU C C 1
ATOM 2518 O O . GLU C 1 93 ? 41.821 10.198 2.460 1.00 11.07 93 GLU C O 1
ATOM 2524 N N . LEU C 1 94 ? 41.159 10.628 0.345 1.00 10.35 94 LEU C N 1
ATOM 2525 C CA . LEU C 1 94 ? 40.550 9.303 0.163 1.00 11.05 94 LEU C CA 1
ATOM 2526 C C . LEU C 1 94 ? 41.384 8.508 -0.826 1.00 10.75 94 LEU C C 1
ATOM 2527 O O . LEU C 1 94 ? 41.665 8.971 -1.971 1.00 11.26 94 LEU C O 1
ATOM 2532 N N . PRO C 1 95 ? 41.769 7.315 -0.413 1.00 12.09 95 PRO C N 1
ATOM 2533 C CA . PRO C 1 95 ? 42.368 6.340 -1.364 1.00 12.76 95 PRO C CA 1
ATOM 2534 C C . PRO C 1 95 ? 41.472 6.115 -2.570 1.00 13.42 95 PRO C C 1
ATOM 2535 O O . PRO C 1 95 ? 40.259 5.930 -2.411 1.00 12.69 95 PRO C O 1
ATOM 2539 N N . VAL C 1 96 ? 42.053 6.226 -3.759 1.00 15.09 96 VAL C N 1
ATOM 2540 C CA . VAL C 1 96 ? 41.276 6.241 -4.990 1.00 16.61 96 VAL C CA 1
ATOM 2541 C C . VAL C 1 96 ? 40.616 4.906 -5.275 1.00 17.26 96 VAL C C 1
ATOM 2542 O O . VAL C 1 96 ? 39.625 4.843 -6.029 1.00 19.23 96 VAL C O 1
ATOM 2546 N N . ASP C 1 97 ? 41.156 3.837 -4.693 1.00 17.54 97 ASP C N 1
ATOM 2547 C CA . ASP C 1 97 ? 40.600 2.492 -4.863 1.00 17.97 97 ASP C CA 1
ATOM 2548 C C . ASP C 1 97 ? 39.751 2.045 -3.673 1.00 16.95 97 ASP C C 1
ATOM 2549 O O . ASP C 1 97 ? 39.432 0.858 -3.522 1.00 17.16 97 ASP C O 1
ATOM 2554 N N . GLY C 1 98 ? 39.340 2.982 -2.817 1.00 15.93 98 GLY C N 1
ATOM 2555 C CA . GLY C 1 98 ? 38.441 2.612 -1.735 1.00 15.26 98 GLY C CA 1
ATOM 2556 C C . GLY C 1 98 ? 37.038 3.139 -1.998 1.00 14.32 98 GLY C C 1
ATOM 2557 O O . GLY C 1 98 ? 36.658 3.475 -3.123 1.00 14.57 98 GLY C O 1
ATOM 2558 N N . ALA C 1 99 ? 36.277 3.237 -0.931 1.00 13.13 99 ALA C N 1
ATOM 2559 C CA . ALA C 1 99 ? 34.933 3.776 -0.960 1.00 13.79 99 ALA C CA 1
ATOM 2560 C C . ALA C 1 99 ? 34.914 5.308 -0.854 1.00 13.03 99 ALA C C 1
ATOM 2561 O O . ALA C 1 99 ? 35.859 5.933 -0.303 1.00 12.86 99 ALA C O 1
ATOM 2563 N N . PRO C 1 100 ? 33.859 5.939 -1.385 1.00 12.12 100 PRO C N 1
ATOM 2564 C CA . PRO C 1 100 ? 33.698 7.393 -1.269 1.00 10.98 100 PRO C CA 1
ATOM 2565 C C . PRO C 1 100 ? 33.137 7.790 0.108 1.00 11.04 100 PRO C C 1
ATOM 2566 O O . PRO C 1 100 ? 32.078 8.371 0.214 1.00 10.96 100 PRO C O 1
ATOM 2570 N N . GLU C 1 101 ? 33.892 7.463 1.134 1.00 10.46 101 GLU C N 1
ATOM 2571 C CA . GLU C 1 101 ? 33.584 7.798 2.514 1.00 11.77 101 GLU C CA 1
ATOM 2572 C C . GLU C 1 101 ? 34.816 7.814 3.385 1.00 11.30 101 GLU C C 1
ATOM 2573 O O . GLU C 1 101 ? 35.834 7.177 3.090 1.00 10.91 101 GLU C O 1
ATOM 2579 N N . VAL C 1 102 ? 34.727 8.569 4.469 1.00 9.48 102 VAL C N 1
ATOM 2580 C CA . VAL C 1 102 ? 35.772 8.670 5.419 1.00 9.11 102 VAL C CA 1
ATOM 2581 C C . VAL C 1 102 ? 35.183 9.121 6.742 1.00 9.29 102 VAL C C 1
ATOM 2582 O O . VAL C 1 102 ? 34.149 9.782 6.762 1.00 8.77 102 VAL C O 1
ATOM 2586 N N . THR C 1 103 ? 35.893 8.802 7.815 1.00 8.74 103 THR C N 1
ATOM 2587 C CA . THR C 1 103 ? 35.489 9.085 9.176 1.00 9.05 103 THR C CA 1
ATOM 2588 C C . THR C 1 103 ? 36.524 9.974 9.849 1.00 8.03 103 THR C C 1
ATOM 2589 O O . THR C 1 103 ? 37.729 9.837 9.647 1.00 8.53 103 THR C O 1
ATOM 2593 N N . PHE C 1 104 ? 36.006 10.896 10.659 1.00 8.33 104 PHE C N 1
ATOM 2594 C CA . PHE C 1 104 ? 36.767 11.785 11.508 1.00 7.10 104 PHE C CA 1
ATOM 2595 C C . PHE C 1 104 ? 36.374 11.555 12.929 1.00 8.52 104 PHE C C 1
ATOM 2596 O O . PHE C 1 104 ? 35.267 11.095 13.214 1.00 9.63 104 PHE C O 1
ATOM 2604 N N . ALA C 1 105 ? 37.260 11.934 13.819 1.00 7.89 105 ALA C N 1
ATOM 2605 C CA . ALA C 1 105 ? 37.024 11.846 15.226 1.00 9.14 105 ALA C CA 1
ATOM 2606 C C . ALA C 1 105 ? 37.081 13.234 15.837 1.00 8.80 105 ALA C C 1
ATOM 2607 O O . ALA C 1 105 ? 37.935 14.054 15.510 1.00 8.45 105 ALA C O 1
ATOM 2609 N N . LEU C 1 106 ? 36.179 13.454 16.842 1.00 9.68 106 LEU C N 1
ATOM 2610 C CA . LEU C 1 106 ? 36.026 14.742 17.538 1.00 8.24 106 LEU C CA 1
ATOM 2611 C C . LEU C 1 106 ? 36.281 14.673 19.007 1.00 9.51 106 LEU C C 1
ATOM 2612 O O . LEU C 1 106 ? 36.031 13.629 19.615 1.00 10.92 106 LEU C O 1
ATOM 2617 N N . THR C 1 107 ? 36.787 15.736 19.603 1.00 9.53 107 THR C N 1
ATOM 2618 C CA . THR C 1 107 ? 36.861 15.833 21.078 1.00 10.57 107 THR C CA 1
ATOM 2619 C C . THR C 1 107 ? 35.453 16.000 21.644 1.00 10.30 107 THR C C 1
ATOM 2620 O O . THR C 1 107 ? 34.536 16.325 20.919 1.00 11.86 107 THR C O 1
ATOM 2624 N N . ALA C 1 108 ? 35.277 15.684 22.941 1.00 9.95 108 ALA C N 1
ATOM 2625 C CA . ALA C 1 108 ? 33.959 15.758 23.511 1.00 9.34 108 ALA C CA 1
ATOM 2626 C C . ALA C 1 108 ? 33.329 17.139 23.545 1.00 9.27 108 ALA C C 1
ATOM 2627 O O . ALA C 1 108 ? 32.087 17.291 23.520 1.00 10.00 108 ALA C O 1
ATOM 2629 N N . ASP C 1 109 ? 34.159 18.175 23.511 1.00 10.96 109 ASP C N 1
ATOM 2630 C CA . ASP C 1 109 ? 33.699 19.542 23.559 1.00 9.79 109 ASP C CA 1
ATOM 2631 C C . ASP C 1 109 ? 33.329 20.085 22.165 1.00 10.38 109 ASP C C 1
ATOM 2632 O O . ASP C 1 109 ? 32.918 21.239 22.073 1.00 11.16 109 ASP C O 1
ATOM 2637 N N . ASP C 1 110 ? 33.529 19.267 21.138 1.00 9.22 110 ASP C N 1
ATOM 2638 C CA . ASP C 1 110 ? 33.373 19.672 19.719 1.00 8.81 110 ASP C CA 1
ATOM 2639 C C . ASP C 1 110 ? 32.058 19.152 19.124 1.00 7.75 110 ASP C C 1
ATOM 2640 O O . ASP C 1 110 ? 31.397 18.241 19.667 1.00 6.85 110 ASP C O 1
ATOM 2645 N N . GLN C 1 111 ? 31.667 19.763 18.001 1.00 7.76 111 GLN C N 1
ATOM 2646 C CA . GLN C 1 111 ? 30.467 19.396 17.296 1.00 6.22 111 GLN C CA 1
ATOM 2647 C C . GLN C 1 111 ? 30.649 19.687 15.819 1.00 6.84 111 GLN C C 1
ATOM 2648 O O . GLN C 1 111 ? 31.210 20.735 15.449 1.00 7.74 111 GLN C O 1
ATOM 2654 N N . VAL C 1 112 ? 30.149 18.802 14.969 1.00 5.42 112 VAL C N 1
ATOM 2655 C CA . VAL C 1 112 ? 30.265 18.987 13.525 1.00 5.69 112 VAL C CA 1
ATOM 2656 C C . VAL C 1 112 ? 29.411 20.166 13.056 1.00 6.44 112 VAL C C 1
ATOM 2657 O O . VAL C 1 112 ? 28.314 20.405 13.619 1.00 5.81 112 VAL C O 1
ATOM 2661 N N . LEU C 1 113 ? 29.933 20.905 12.069 1.00 6.32 113 LEU C N 1
ATOM 2662 C CA . LEU C 1 113 ? 29.136 21.936 11.414 1.00 6.42 113 LEU C CA 1
ATOM 2663 C C . LEU C 1 113 ? 28.833 21.618 9.943 1.00 8.37 113 LEU C C 1
ATOM 2664 O O . LEU C 1 113 ? 27.661 21.581 9.537 1.00 9.45 113 LEU C O 1
ATOM 2669 N N . GLU C 1 114 ? 29.835 21.318 9.128 1.00 8.51 114 GLU C N 1
ATOM 2670 C CA . GLU C 1 114 ? 29.623 21.205 7.683 1.00 9.50 114 GLU C CA 1
ATOM 2671 C C . GLU C 1 114 ? 30.797 20.380 7.111 1.00 7.93 114 GLU C C 1
ATOM 2672 O O . GLU C 1 114 ? 31.874 20.381 7.662 1.00 8.25 114 GLU C O 1
ATOM 2678 N N . ALA C 1 115 ? 30.565 19.731 5.994 1.00 5.90 115 ALA C N 1
ATOM 2679 C CA . ALA C 1 115 ? 31.591 18.955 5.298 1.00 6.60 115 ALA C CA 1
ATOM 2680 C C . ALA C 1 115 ? 31.694 19.470 3.876 1.00 6.21 115 ALA C C 1
ATOM 2681 O O . ALA C 1 115 ? 30.745 20.007 3.331 1.00 7.33 115 ALA C O 1
ATOM 2683 N N . TYR C 1 116 ? 32.866 19.286 3.280 1.00 5.74 116 TYR C N 1
ATOM 2684 C CA . TYR C 1 116 ? 33.211 19.646 1.913 1.00 5.95 116 TYR C CA 1
ATOM 2685 C C . TYR C 1 116 ? 33.915 18.414 1.280 1.00 6.58 116 TYR C C 1
ATOM 2686 O O . TYR C 1 116 ? 34.655 17.689 1.953 1.00 8.61 116 TYR C O 1
ATOM 2695 N N . GLU C 1 117 ? 33.733 18.194 -0.016 1.00 6.97 117 GLU C N 1
ATOM 2696 C CA . GLU C 1 117 ? 34.428 17.168 -0.713 1.00 8.04 117 GLU C CA 1
ATOM 2697 C C . GLU C 1 117 ? 34.816 17.729 -2.063 1.00 8.40 117 GLU C C 1
ATOM 2698 O O . GLU C 1 117 ? 34.112 18.587 -2.590 1.00 9.23 117 GLU C O 1
ATOM 2704 N N . PHE C 1 118 ? 35.917 17.226 -2.582 1.00 9.49 118 PHE C N 1
ATOM 2705 C CA . PHE C 1 118 ? 36.361 17.542 -3.941 1.00 9.84 118 PHE C CA 1
ATOM 2706 C C . PHE C 1 118 ? 36.318 16.323 -4.848 1.00 10.60 118 PHE C C 1
ATOM 2707 O O . PHE C 1 118 ? 36.926 15.297 -4.562 1.00 10.61 118 PHE C O 1
ATOM 2715 N N . CYS C 1 119 ? 35.638 16.505 -5.965 1.00 10.10 119 CYS C N 1
ATOM 2716 C CA . CYS C 1 119 ? 35.623 15.555 -7.071 1.00 10.20 119 CYS C CA 1
ATOM 2717 C C . CYS C 1 119 ? 36.536 16.069 -8.209 1.00 10.81 119 CYS C C 1
ATOM 2718 O O . CYS C 1 119 ? 36.421 17.206 -8.576 1.00 12.37 119 CYS C O 1
ATOM 2721 N N . ASN C 1 120 ? 37.364 15.231 -8.802 1.00 12.35 120 ASN C N 1
ATOM 2722 C CA . ASN C 1 120 ? 38.266 15.700 -9.886 1.00 12.63 120 ASN C CA 1
ATOM 2723 C C . ASN C 1 120 ? 37.540 16.250 -11.116 1.00 14.10 120 ASN C C 1
ATOM 2724 O O . ASN C 1 120 ? 38.069 17.152 -11.783 1.00 14.75 120 ASN C O 1
ATOM 2729 N N . LEU C 1 121 ? 36.325 15.748 -11.377 1.00 14.40 121 LEU C N 1
ATOM 2730 C CA . LEU C 1 121 ? 35.519 16.255 -12.484 1.00 13.55 121 LEU C CA 1
ATOM 2731 C C . LEU C 1 121 ? 34.616 17.416 -12.077 1.00 13.66 121 LEU C C 1
ATOM 2732 O O . LEU C 1 121 ? 34.504 18.414 -12.790 1.00 14.32 121 LEU C O 1
ATOM 2737 N N . HIS C 1 122 ? 33.996 17.316 -10.885 1.00 14.04 122 HIS C N 1
ATOM 2738 C CA . HIS C 1 122 ? 32.850 18.140 -10.580 1.00 13.40 122 HIS C CA 1
ATOM 2739 C C . HIS C 1 122 ? 33.089 19.166 -9.498 1.00 13.76 122 HIS C C 1
ATOM 2740 O O . HIS C 1 122 ? 32.180 19.897 -9.130 1.00 14.26 122 HIS C O 1
ATOM 2747 N N . GLY C 1 123 ? 34.324 19.247 -9.038 1.00 12.62 123 GLY C N 1
ATOM 2748 C CA . GLY C 1 123 ? 34.735 20.290 -8.149 1.00 12.03 123 GLY C CA 1
ATOM 2749 C C . GLY C 1 123 ? 34.320 20.071 -6.723 1.00 10.61 123 GLY C C 1
ATOM 2750 O O . GLY C 1 123 ? 34.162 18.930 -6.273 1.00 11.57 123 GLY C O 1
ATOM 2751 N N . VAL C 1 124 ? 34.197 21.164 -5.996 1.00 9.93 124 VAL C N 1
ATOM 2752 C CA . VAL C 1 124 ? 33.953 21.082 -4.539 1.00 9.53 124 VAL C CA 1
ATOM 2753 C C . VAL C 1 124 ? 32.469 21.237 -4.229 1.00 8.83 124 VAL C C 1
ATOM 2754 O O . VAL C 1 124 ? 31.803 22.088 -4.800 1.00 10.24 124 VAL C O 1
ATOM 2758 N N . TRP C 1 125 ? 31.968 20.458 -3.265 1.00 9.01 125 TRP C N 1
ATOM 2759 C CA . TRP C 1 125 ? 30.585 20.463 -2.839 1.00 8.26 125 TRP C CA 1
ATOM 2760 C C . TRP C 1 125 ? 30.567 20.487 -1.347 1.00 7.15 125 TRP C C 1
ATOM 2761 O O . TRP C 1 125 ? 31.396 19.839 -0.731 1.00 9.18 125 TRP C O 1
ATOM 2772 N N . SER C 1 126 ? 29.607 21.194 -0.763 1.00 7.47 126 SER C N 1
ATOM 2773 C CA . SER C 1 126 ? 29.473 21.191 0.702 1.00 9.20 126 SER C CA 1
ATOM 2774 C C . SER C 1 126 ? 28.085 20.639 1.087 1.00 8.66 126 SER C C 1
ATOM 2775 O O . SER C 1 126 ? 27.137 20.636 0.308 1.00 8.61 126 SER C O 1
ATOM 2778 N N . GLY C 1 127 ? 27.968 20.236 2.328 1.00 8.20 127 GLY C N 1
ATOM 2779 C CA . GLY C 1 127 ? 26.690 19.786 2.873 1.00 9.02 127 GLY C CA 1
ATOM 2780 C C . GLY C 1 127 ? 26.762 19.653 4.398 1.00 9.54 127 GLY C C 1
ATOM 2781 O O . GLY C 1 127 ? 27.860 19.499 4.950 1.00 10.10 127 GLY C O 1
ATOM 2782 N N . LYS C 1 128 ? 25.624 19.666 5.081 1.00 11.22 128 LYS C N 1
ATOM 2783 C CA . LYS C 1 128 ? 25.564 19.449 6.549 1.00 11.20 128 LYS C CA 1
ATOM 2784 C C . LYS C 1 128 ? 24.872 18.122 6.960 1.00 10.04 128 LYS C C 1
ATOM 2785 O O . LYS C 1 128 ? 24.082 17.660 6.058 1.00 11.80 128 LYS C O 1
ATOM 2791 N N . GLY D 1 2 ? 55.361 14.106 0.005 1.00 33.20 2 GLY D N 1
ATOM 2792 C CA . GLY D 1 2 ? 55.455 13.550 1.407 1.00 31.71 2 GLY D CA 1
ATOM 2793 C C . GLY D 1 2 ? 54.420 14.205 2.329 1.00 29.44 2 GLY D C 1
ATOM 2794 O O . GLY D 1 2 ? 54.608 14.241 3.565 1.00 31.56 2 GLY D O 1
ATOM 2795 N N . ARG D 1 3 ? 53.387 14.805 1.712 1.00 25.39 3 ARG D N 1
ATOM 2796 C CA . ARG D 1 3 ? 52.314 15.515 2.442 1.00 20.87 3 ARG D CA 1
ATOM 2797 C C . ARG D 1 3 ? 52.888 16.570 3.384 1.00 17.80 3 ARG D C 1
ATOM 2798 O O . ARG D 1 3 ? 52.544 16.649 4.554 1.00 16.20 3 ARG D O 1
ATOM 2806 N N . GLU D 1 4 ? 53.758 17.399 2.831 1.00 14.12 4 GLU D N 1
ATOM 2807 C CA . GLU D 1 4 ? 54.440 18.386 3.610 1.00 13.40 4 GLU D CA 1
ATOM 2808 C C . GLU D 1 4 ? 53.537 19.592 3.762 1.00 11.75 4 GLU D C 1
ATOM 2809 O O . GLU D 1 4 ? 52.977 20.062 2.811 1.00 10.84 4 GLU D O 1
ATOM 2815 N N . LEU D 1 5 ? 53.455 20.097 4.976 1.00 11.98 5 LEU D N 1
ATOM 2816 C CA . LEU D 1 5 ? 52.643 21.285 5.254 1.00 11.90 5 LEU D CA 1
ATOM 2817 C C . LEU D 1 5 ? 53.482 22.529 5.215 1.00 10.82 5 LEU D C 1
ATOM 2818 O O . LEU D 1 5 ? 54.637 22.548 5.650 1.00 11.74 5 LEU D O 1
ATOM 2823 N N . SER D 1 6 ? 52.877 23.592 4.723 1.00 10.45 6 SER D N 1
ATOM 2824 C CA . SER D 1 6 ? 53.450 24.934 4.741 1.00 9.24 6 SER D CA 1
ATOM 2825 C C . SER D 1 6 ? 52.370 25.903 5.115 1.00 7.54 6 SER D C 1
ATOM 2826 O O . SER D 1 6 ? 51.177 25.584 5.062 1.00 7.55 6 SER D O 1
ATOM 2829 N N . PHE D 1 7 ? 52.782 27.092 5.526 1.00 7.03 7 PHE D N 1
ATOM 2830 C CA . PHE D 1 7 ? 51.887 28.070 6.119 1.00 6.41 7 PHE D CA 1
ATOM 2831 C C . PHE D 1 7 ? 52.158 29.442 5.559 1.00 6.52 7 PHE D C 1
ATOM 2832 O O . PHE D 1 7 ? 53.325 29.850 5.427 1.00 8.45 7 PHE D O 1
ATOM 2840 N N . PHE D 1 8 ? 51.075 30.121 5.193 1.00 5.47 8 PHE D N 1
ATOM 2841 C CA . PHE D 1 8 ? 51.085 31.452 4.566 1.00 6.87 8 PHE D CA 1
ATOM 2842 C C . PHE D 1 8 ? 50.169 32.341 5.370 1.00 7.42 8 PHE D C 1
ATOM 2843 O O . PHE D 1 8 ? 48.949 32.084 5.413 1.00 8.78 8 PHE D O 1
ATOM 2851 N N . LEU D 1 9 ? 50.733 33.358 6.0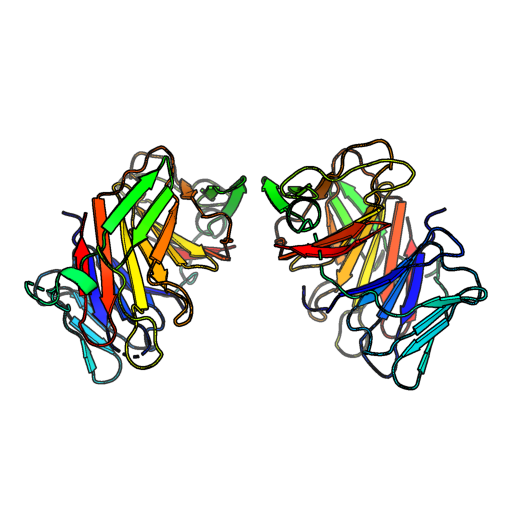77 1.00 7.47 9 LEU D N 1
ATOM 2852 C CA . LEU D 1 9 ? 50.022 34.088 7.114 1.00 9.58 9 LEU D CA 1
ATOM 2853 C C . LEU D 1 9 ? 49.897 35.563 6.738 1.00 10.08 9 LEU D C 1
ATOM 2854 O O . LEU D 1 9 ? 50.909 36.235 6.530 1.00 8.99 9 LEU D O 1
ATOM 2859 N N . GLN D 1 10 ? 48.668 36.055 6.618 1.00 12.21 10 GLN D N 1
ATOM 2860 C CA . GLN D 1 10 ? 48.468 37.472 6.379 1.00 14.05 10 GLN D CA 1
ATOM 2861 C C . GLN D 1 10 ? 48.877 38.225 7.636 1.00 16.24 10 GLN D C 1
ATOM 2862 O O . GLN D 1 10 ? 48.747 37.714 8.736 1.00 15.98 10 GLN D O 1
ATOM 2868 N N . LYS D 1 11 ? 49.373 39.441 7.425 1.00 19.76 11 LYS D N 1
ATOM 2869 C CA . LYS D 1 11 ? 49.871 40.308 8.481 1.00 22.45 11 LYS D CA 1
ATOM 2870 C C . LYS D 1 11 ? 48.963 41.495 8.574 1.00 23.90 11 LYS D C 1
ATOM 2871 O O . LYS D 1 11 ? 48.567 41.890 9.665 1.00 25.34 11 LYS D O 1
ATOM 2877 N N . GLU D 1 12 ? 48.585 42.040 7.419 1.00 24.44 12 GLU D N 1
ATOM 2878 C CA . GLU D 1 12 ? 47.593 43.123 7.338 1.00 25.62 12 GLU D CA 1
ATOM 2879 C C . GLU D 1 12 ? 46.130 42.706 7.571 1.00 25.06 12 GLU D C 1
ATOM 2880 O O . GLU D 1 12 ? 45.221 43.573 7.565 1.00 26.20 12 GLU D O 1
ATOM 2886 N N . SER D 1 13 ? 45.891 41.422 7.763 1.00 23.96 13 SER D N 1
ATOM 2887 C CA . SER D 1 13 ? 44.554 40.905 8.040 1.00 23.35 13 SER D CA 1
ATOM 2888 C C . SER D 1 13 ? 44.680 39.500 8.654 1.00 22.33 13 SER D C 1
ATOM 2889 O O . SER D 1 13 ? 45.778 38.931 8.766 1.00 22.79 13 SER D O 1
ATOM 2892 N N . ALA D 1 14 ? 43.544 38.910 8.995 1.00 20.61 14 ALA D N 1
ATOM 2893 C CA . ALA D 1 14 ? 43.549 37.724 9.827 1.00 18.63 14 ALA D CA 1
ATOM 2894 C C . ALA D 1 14 ? 43.529 36.412 9.012 1.00 16.87 14 ALA D C 1
ATOM 2895 O O . ALA D 1 14 ? 43.879 35.398 9.543 1.00 17.31 14 ALA D O 1
ATOM 2897 N N . GLY D 1 15 ? 43.161 36.430 7.735 1.00 15.04 15 GLY D N 1
ATOM 2898 C CA . GLY D 1 15 ? 43.150 35.189 6.961 1.00 14.41 15 GLY D CA 1
ATOM 2899 C C . GLY D 1 15 ? 44.513 34.526 6.808 1.00 13.45 15 GLY D C 1
ATOM 2900 O O . GLY D 1 15 ? 45.575 35.161 6.816 1.00 14.59 15 GLY D O 1
ATOM 2901 N N . PHE D 1 16 ? 44.509 33.212 6.654 1.00 10.67 16 PHE D N 1
ATOM 2902 C CA . PHE D 1 16 ? 45.713 32.468 6.386 1.00 9.64 16 PHE D CA 1
ATOM 2903 C C . PHE D 1 16 ? 45.460 31.203 5.573 1.00 7.96 16 PHE D C 1
ATOM 2904 O O . PHE D 1 16 ? 44.345 30.812 5.307 1.00 7.24 16 PHE D O 1
ATOM 2912 N N . PHE D 1 17 ? 46.556 30.586 5.151 1.00 6.94 17 PHE D N 1
ATOM 2913 C CA . PHE D 1 17 ? 46.496 29.502 4.218 1.00 6.45 17 PHE D CA 1
ATOM 2914 C C . PHE D 1 17 ? 47.397 28.369 4.669 1.00 6.18 17 PHE D C 1
ATOM 2915 O O . PHE D 1 17 ? 48.497 28.588 5.116 1.00 6.97 17 PHE D O 1
ATOM 2923 N N . LEU D 1 18 ? 46.929 27.130 4.461 1.00 7.76 18 LEU D N 1
ATOM 2924 C CA . LEU D 1 18 ? 47.718 25.931 4.728 1.00 8.02 18 LEU D CA 1
ATOM 2925 C C . LEU D 1 18 ? 48.019 25.331 3.363 1.00 7.95 18 LEU D C 1
ATOM 2926 O O . LEU D 1 18 ? 47.099 25.061 2.624 1.00 9.21 18 LEU D O 1
ATOM 2931 N N . GLY D 1 19 ? 49.272 25.100 3.052 1.00 7.28 19 GLY D N 1
ATOM 2932 C CA . GLY D 1 19 ? 49.684 24.415 1.820 1.00 7.76 19 GLY D CA 1
ATOM 2933 C C . GLY D 1 19 ? 50.030 22.948 2.097 1.00 7.33 19 GLY D C 1
ATOM 2934 O O . GLY D 1 19 ? 50.551 22.624 3.159 1.00 8.07 19 GLY D O 1
ATOM 2935 N N . MET D 1 20 ? 49.565 22.066 1.232 1.00 7.29 20 MET D N 1
ATOM 2936 C CA . MET D 1 20 ? 49.909 20.648 1.256 1.00 8.27 20 MET D CA 1
ATOM 2937 C C . MET D 1 20 ? 50.640 20.339 -0.032 1.00 8.13 20 MET D C 1
ATOM 2938 O O . MET D 1 20 ? 50.111 20.445 -1.117 1.00 8.10 20 MET D O 1
ATOM 2943 N N . ASP D 1 21 ? 51.913 19.961 0.156 1.00 9.16 21 ASP D N 1
ATOM 2944 C CA . ASP D 1 21 ? 52.843 19.741 -0.924 1.00 9.75 21 ASP D CA 1
ATOM 2945 C C . ASP D 1 21 ? 52.930 20.946 -1.849 1.00 8.87 21 ASP D C 1
ATOM 2946 O O . ASP D 1 21 ? 52.920 20.827 -3.052 1.00 9.92 21 ASP D O 1
ATOM 2951 N N . ALA D 1 22 ? 53.015 22.129 -1.241 1.00 8.06 22 ALA D N 1
ATOM 2952 C CA . ALA D 1 22 ? 53.278 23.340 -2.013 1.00 7.77 22 ALA D CA 1
ATOM 2953 C C . ALA D 1 22 ? 54.694 23.269 -2.570 1.00 7.82 22 ALA D C 1
ATOM 2954 O O . ALA D 1 22 ? 55.666 23.000 -1.814 1.00 7.80 22 ALA D O 1
ATOM 2956 N N . PRO D 1 23 ? 54.854 23.524 -3.861 1.00 8.45 23 PRO D N 1
ATOM 2957 C CA . PRO D 1 23 ? 56.184 23.638 -4.452 1.00 8.86 23 PRO D CA 1
ATOM 2958 C C . PRO D 1 23 ? 56.996 24.728 -3.786 1.00 8.53 23 PRO D C 1
ATOM 2959 O O . PRO D 1 23 ? 56.441 25.748 -3.346 1.00 9.51 23 PRO D O 1
ATOM 2963 N N . ALA D 1 24 ? 58.296 24.541 -3.703 1.00 8.44 24 ALA D N 1
ATOM 2964 C CA . ALA D 1 24 ? 59.161 25.622 -3.161 1.00 8.87 24 ALA D CA 1
ATOM 2965 C C . ALA D 1 24 ? 58.923 26.901 -3.944 1.00 9.56 24 ALA D C 1
ATOM 2966 O O . ALA D 1 24 ? 58.705 26.886 -5.166 1.00 11.28 24 ALA D O 1
ATOM 2968 N N . GLY D 1 25 ? 58.968 28.001 -3.213 1.00 8.60 25 GLY D N 1
ATOM 2969 C CA . GLY D 1 25 ? 58.764 29.321 -3.774 1.00 9.54 25 GLY D CA 1
ATOM 2970 C C . GLY D 1 25 ? 57.341 29.705 -4.150 1.00 9.48 25 GLY D C 1
ATOM 2971 O O . GLY D 1 25 ? 57.094 30.693 -4.891 1.00 10.78 25 GLY D O 1
ATOM 2972 N N . SER D 1 26 ? 56.391 28.891 -3.684 1.00 8.26 26 SER D N 1
ATOM 2973 C CA . SER D 1 26 ? 54.988 29.249 -3.779 1.00 7.35 26 SER D CA 1
ATOM 2974 C C . SER D 1 26 ? 54.683 30.569 -3.088 1.00 6.06 26 SER D C 1
ATOM 2975 O O . SER D 1 26 ? 55.311 30.908 -2.066 1.00 7.79 26 SER D O 1
ATOM 2978 N N . SER D 1 27 ? 53.702 31.287 -3.638 1.00 7.00 27 SER D N 1
ATOM 2979 C CA . SER D 1 27 ? 53.304 32.568 -3.040 1.00 6.72 27 SER D CA 1
ATOM 2980 C C . SER D 1 27 ? 51.793 32.697 -3.112 1.00 5.92 27 SER D C 1
ATOM 2981 O O . SER D 1 27 ? 51.137 32.089 -3.974 1.00 6.67 27 SER D O 1
ATOM 2984 N N . VAL D 1 28 ? 51.248 33.481 -2.197 1.00 7.23 28 VAL D N 1
ATOM 2985 C CA . VAL D 1 28 ? 49.823 33.730 -2.166 1.00 8.12 28 VAL D CA 1
ATOM 2986 C C . VAL D 1 28 ? 49.622 35.253 -2.201 1.00 8.49 28 VAL D C 1
ATOM 2987 O O . VAL D 1 28 ? 50.193 35.969 -1.386 1.00 10.25 28 VAL D O 1
ATOM 2991 N N . ALA D 1 29 ? 48.874 35.726 -3.178 1.00 9.71 29 ALA D N 1
ATOM 2992 C CA . ALA D 1 29 ? 48.514 37.157 -3.239 1.00 9.98 29 ALA D CA 1
ATOM 2993 C C . ALA D 1 29 ? 47.148 37.279 -2.657 1.00 11.32 29 ALA D C 1
ATOM 2994 O O . ALA D 1 29 ? 46.232 36.568 -3.050 1.00 12.10 29 ALA D O 1
ATOM 2996 N N . CYS D 1 30 ? 47.037 38.117 -1.667 1.00 13.48 30 CYS D N 1
ATOM 2997 C CA . CYS D 1 30 ? 45.730 38.361 -1.042 1.00 15.89 30 CYS D CA 1
ATOM 2998 C C . CYS D 1 30 ? 45.701 39.772 -0.523 1.00 16.94 30 CYS D C 1
ATOM 2999 O O . CYS D 1 30 ? 46.667 40.275 0.060 1.00 17.14 30 CYS D O 1
ATOM 3002 N N . GLY D 1 31 ? 44.599 40.461 -0.784 1.00 18.56 31 GLY D N 1
ATOM 3003 C CA . GLY D 1 31 ? 44.546 41.874 -0.479 1.00 19.43 31 GLY D CA 1
ATOM 3004 C C . GLY D 1 31 ? 45.714 42.587 -1.114 1.00 19.80 31 GLY D C 1
ATOM 3005 O O . GLY D 1 31 ? 45.893 42.452 -2.317 1.00 21.86 31 GLY D O 1
ATOM 3006 N N . SER D 1 32 ? 46.499 43.338 -0.338 1.00 19.71 32 SER D N 1
ATOM 3007 C CA . SER D 1 32 ? 47.638 44.062 -0.903 1.00 19.79 32 SER D CA 1
ATOM 3008 C C . SER D 1 32 ? 48.961 43.320 -0.704 1.00 18.58 32 SER D C 1
ATOM 3009 O O . SER D 1 32 ? 50.034 43.829 -1.038 1.00 19.37 32 SER D O 1
ATOM 3012 N N . GLU D 1 33 ? 48.895 42.116 -0.175 1.00 16.45 33 GLU D N 1
ATOM 3013 C CA . GLU D 1 33 ? 50.078 41.438 0.265 1.00 15.51 33 GLU D CA 1
ATOM 3014 C C . GLU D 1 33 ? 50.448 40.303 -0.712 1.00 13.19 33 GLU D C 1
ATOM 3015 O O . GLU D 1 33 ? 49.592 39.798 -1.440 1.00 12.16 33 GLU D O 1
ATOM 3021 N N . VAL D 1 34 ? 51.718 39.930 -0.708 1.00 11.11 34 VAL D N 1
ATOM 3022 C CA . VAL D 1 34 ? 52.190 38.689 -1.311 1.00 10.58 34 VAL D CA 1
ATOM 3023 C C . VAL D 1 34 ? 52.899 37.851 -0.235 1.00 9.21 34 VAL D C 1
ATOM 3024 O O . VAL D 1 34 ? 53.913 38.274 0.304 1.00 10.58 34 VAL D O 1
ATOM 3028 N N . LEU D 1 35 ? 52.397 36.651 0.039 1.00 8.18 35 LEU D N 1
ATOM 3029 C CA . LEU D 1 35 ? 52.839 35.863 1.167 1.00 8.41 35 LEU D CA 1
ATOM 3030 C C . LEU D 1 35 ? 53.682 34.725 0.653 1.00 7.78 35 LEU D C 1
ATOM 3031 O O . LEU D 1 35 ? 53.364 34.165 -0.358 1.00 8.03 35 LEU D O 1
ATOM 3036 N N . ARG D 1 36 ? 54.761 34.435 1.354 1.00 8.11 36 ARG D N 1
ATOM 3037 C CA . ARG D 1 36 ? 55.574 33.268 1.075 1.00 8.69 36 ARG D CA 1
ATOM 3038 C C . ARG D 1 36 ? 55.540 32.381 2.310 1.00 8.11 36 ARG D C 1
ATOM 3039 O O . ARG D 1 36 ? 55.174 32.807 3.390 1.00 8.77 36 ARG D O 1
ATOM 3047 N N . ALA D 1 37 ? 55.961 31.133 2.146 1.00 7.18 37 ALA D N 1
ATOM 3048 C CA . ALA D 1 37 ? 55.875 30.178 3.240 1.00 7.50 37 ALA D CA 1
ATOM 3049 C C . ALA D 1 37 ? 56.719 30.701 4.393 1.00 7.93 37 ALA D C 1
ATOM 3050 O O . ALA D 1 37 ? 57.843 31.243 4.185 1.00 8.04 37 ALA D O 1
ATOM 3052 N N . VAL D 1 38 ? 56.169 30.529 5.598 1.00 9.10 38 VAL D N 1
ATOM 3053 C CA . VAL D 1 38 ? 56.849 30.946 6.793 1.00 10.64 38 VAL D CA 1
ATOM 3054 C C . VAL D 1 38 ? 57.807 29.824 7.192 1.00 10.40 38 VAL D C 1
ATOM 3055 O O . VAL D 1 38 ? 57.494 28.655 7.069 1.00 12.71 38 VAL D O 1
ATOM 3059 N N . PRO D 1 39 ? 58.954 30.177 7.710 1.00 11.15 39 PRO D N 1
ATOM 3060 C CA . PRO D 1 39 ? 59.910 29.174 8.201 1.00 10.20 39 PRO D CA 1
ATOM 3061 C C . PRO D 1 39 ? 59.336 28.458 9.399 1.00 10.47 39 PRO D C 1
ATOM 3062 O O . PRO D 1 39 ? 58.651 29.089 10.159 1.00 12.38 39 PRO D O 1
ATOM 3066 N N . VAL D 1 40 ? 59.627 27.195 9.574 1.00 8.83 40 VAL D N 1
ATOM 3067 C CA . VAL D 1 40 ? 59.074 26.459 10.714 1.00 8.40 40 VAL D CA 1
ATOM 3068 C C . VAL D 1 40 ? 60.268 26.152 11.610 1.00 8.39 40 VAL D C 1
ATOM 3069 O O . VAL D 1 40 ? 61.169 25.403 11.247 1.00 8.30 40 VAL D O 1
ATOM 3073 N N . GLY D 1 41 ? 60.222 26.680 12.833 1.00 7.86 41 GLY D N 1
ATOM 3074 C CA . GLY D 1 41 ? 61.289 26.477 13.787 1.00 7.73 41 GLY D CA 1
ATOM 3075 C C . GLY D 1 41 ? 61.161 25.141 14.448 1.00 8.78 41 GLY D C 1
ATOM 3076 O O . GLY D 1 41 ? 60.090 24.607 14.520 1.00 8.32 41 GLY D O 1
ATOM 3077 N N . THR D 1 42 ? 62.299 24.560 14.827 1.00 9.15 42 THR D N 1
ATOM 3078 C CA . THR D 1 42 ? 62.349 23.205 15.420 1.00 9.72 42 THR D CA 1
ATOM 3079 C C . THR D 1 42 ? 63.105 23.073 16.713 1.00 10.17 42 THR D C 1
ATOM 3080 O O . THR D 1 42 ? 62.987 22.076 17.401 1.00 9.63 42 THR D O 1
ATOM 3084 N N . VAL D 1 43 ? 63.892 24.069 17.069 1.00 11.12 43 VAL D N 1
ATOM 3085 C CA . VAL D 1 43 ? 64.656 24.004 18.313 1.00 12.01 43 VAL D CA 1
ATOM 3086 C C . VAL D 1 43 ? 64.462 25.308 19.043 1.00 12.95 43 VAL D C 1
ATOM 3087 O O . VAL D 1 43 ? 64.691 26.375 18.473 1.00 12.84 43 VAL D O 1
ATOM 3091 N N . ASP D 1 44 ? 64.014 25.234 20.300 1.00 13.16 44 ASP D N 1
ATOM 3092 C CA . ASP D 1 44 ? 63.881 26.432 21.141 1.00 14.47 44 ASP D CA 1
ATOM 3093 C C . ASP D 1 44 ? 65.269 26.959 21.512 1.00 14.64 44 ASP D C 1
ATOM 3094 O O . ASP D 1 44 ? 66.006 26.213 22.156 1.00 15.93 44 ASP D O 1
ATOM 3099 N N . LYS D 1 49 ? 59.102 28.552 25.629 1.00 20.54 49 LYS D N 1
ATOM 3100 C CA . LYS D 1 49 ? 59.050 27.355 24.809 1.00 20.41 49 LYS D CA 1
ATOM 3101 C C . LYS D 1 49 ? 57.972 27.507 23.727 1.00 19.55 49 LYS D C 1
ATOM 3102 O O . LYS D 1 49 ? 56.799 27.701 24.049 1.00 19.17 49 LYS D O 1
ATOM 3108 N N . HIS D 1 50 ? 58.392 27.450 22.454 1.00 19.00 50 HIS D N 1
ATOM 3109 C CA . HIS D 1 50 ? 57.501 27.486 21.282 1.00 18.05 50 HIS D CA 1
ATOM 3110 C C . HIS D 1 50 ? 57.277 26.106 20.658 1.00 16.51 50 HIS D C 1
ATOM 3111 O O . HIS D 1 50 ? 56.320 25.919 19.920 1.00 15.70 50 HIS D O 1
ATOM 3118 N N . ILE D 1 51 ? 58.146 25.147 20.990 1.00 14.75 51 ILE D N 1
ATOM 3119 C CA . ILE D 1 51 ? 58.083 23.825 20.417 1.00 14.85 51 ILE D CA 1
ATOM 3120 C C . ILE D 1 51 ? 56.901 23.092 21.052 1.00 14.70 51 ILE D C 1
ATOM 3121 O O . ILE D 1 51 ? 56.900 22.888 22.284 1.00 15.41 51 ILE D O 1
ATOM 3126 N N . PRO D 1 52 ? 55.933 22.670 20.240 1.00 15.52 52 PRO D N 1
ATOM 3127 C CA . PRO D 1 52 ? 54.783 21.932 20.765 1.00 16.75 52 PRO D CA 1
ATOM 3128 C C . PRO D 1 52 ? 55.172 20.568 21.375 1.00 16.80 52 PRO D C 1
ATOM 3129 O O . PRO D 1 52 ? 55.989 19.857 20.819 1.00 16.80 52 PRO D O 1
ATOM 3133 N N . VAL D 1 53 ? 54.560 20.199 22.504 1.00 19.07 53 VAL D N 1
ATOM 3134 C CA . VAL D 1 53 ? 54.824 18.898 23.154 1.00 19.31 53 VAL D CA 1
ATOM 3135 C C . VAL D 1 53 ? 53.622 17.935 23.015 1.00 20.19 53 VAL D C 1
ATOM 3136 O O . VAL D 1 53 ? 52.504 18.331 23.254 1.00 21.08 53 VAL D O 1
ATOM 3140 N N . VAL D 1 54 ? 53.862 16.753 22.460 1.00 20.50 54 VAL D N 1
ATOM 3141 C CA . VAL D 1 54 ? 52.770 15.931 21.935 1.00 20.49 54 VAL D CA 1
ATOM 3142 C C . VAL D 1 54 ? 52.618 14.702 22.824 1.00 21.15 54 VAL D C 1
ATOM 3143 O O . VAL D 1 54 ? 53.546 13.942 23.059 1.00 20.39 54 VAL D O 1
ATOM 3147 N N . GLU D 1 55 ? 51.434 14.521 23.361 1.00 21.48 55 GLU D N 1
ATOM 3148 C CA . GLU D 1 55 ? 51.196 13.342 24.174 1.00 22.38 55 GLU D CA 1
ATOM 3149 C C . GLU D 1 55 ? 49.927 12.655 23.745 1.00 22.50 55 GLU D C 1
ATOM 3150 O O . GLU D 1 55 ? 48.890 13.328 23.548 1.00 22.82 55 GLU D O 1
ATOM 3156 N N . VAL D 1 56 ? 50.035 11.327 23.564 1.00 21.48 56 VAL D N 1
ATOM 3157 C CA . VAL D 1 56 ? 48.964 10.480 23.020 1.00 20.84 56 VAL D CA 1
ATOM 3158 C C . VAL D 1 56 ? 48.409 9.575 24.065 1.00 21.03 56 VAL D C 1
ATOM 3159 O O . VAL D 1 56 ? 49.159 8.894 24.746 1.00 20.39 56 VAL D O 1
ATOM 3163 N N . HIS D 1 57 ? 47.093 9.580 24.180 1.00 21.46 57 HIS D N 1
ATOM 3164 C CA . HIS D 1 57 ? 46.359 8.605 24.960 1.00 21.89 57 HIS D CA 1
ATOM 3165 C C . HIS D 1 57 ? 45.289 7.924 24.110 1.00 22.31 57 HIS D C 1
ATOM 3166 O O . HIS D 1 57 ? 44.364 8.648 23.620 1.00 21.45 57 HIS D O 1
ATOM 3173 N N . GLY D 1 58 ? 45.391 6.542 23.981 1.00 21.91 58 GLY D N 1
ATOM 3174 C CA . GLY D 1 58 ? 44.460 5.851 23.089 1.00 22.02 58 GLY D CA 1
ATOM 3175 C C . GLY D 1 58 ? 44.445 6.580 21.728 1.00 21.27 58 GLY D C 1
ATOM 3176 O O . GLY D 1 58 ? 45.484 6.608 21.049 1.00 23.02 58 GLY D O 1
ATOM 3177 N N . HIS D 1 59 ? 43.302 7.207 21.393 1.00 21.52 59 HIS D N 1
ATOM 3178 C CA . HIS D 1 59 ? 43.113 7.920 20.128 1.00 21.06 59 HIS D CA 1
ATOM 3179 C C . HIS D 1 59 ? 42.939 9.480 20.292 1.00 20.88 59 HIS D C 1
ATOM 3180 O O . HIS D 1 59 ? 42.465 10.170 19.401 1.00 21.54 59 HIS D O 1
ATOM 3187 N N . GLU D 1 60 ? 43.344 10.018 21.435 1.00 20.09 60 GLU D N 1
ATOM 3188 C CA . GLU D 1 60 ? 43.420 11.482 21.567 1.00 20.16 60 GLU D CA 1
ATOM 3189 C C . GLU D 1 60 ? 44.858 11.981 21.612 1.00 18.86 60 GLU D C 1
ATOM 3190 O O . GLU D 1 60 ? 45.709 11.318 22.160 1.00 19.92 60 GLU D O 1
ATOM 3196 N N . VAL D 1 61 ? 45.095 13.166 21.056 1.00 17.46 61 VAL D N 1
ATOM 3197 C CA . VAL D 1 61 ? 46.436 13.781 21.056 1.00 17.48 61 VAL D CA 1
ATOM 3198 C C . VAL D 1 61 ? 46.362 15.182 21.666 1.00 17.25 61 VAL D C 1
ATOM 3199 O O . VAL D 1 61 ? 45.720 16.071 21.089 1.00 17.50 61 VAL D O 1
ATOM 3203 N N . LYS D 1 62 ? 47.012 15.420 22.797 1.00 15.83 62 LYS D N 1
ATOM 3204 C CA . LYS D 1 62 ? 47.037 16.739 23.463 1.00 16.90 62 LYS D CA 1
ATOM 3205 C C . LYS D 1 62 ? 48.340 17.344 23.027 1.00 17.38 62 LYS D C 1
ATOM 3206 O O . LYS D 1 62 ? 49.408 16.698 23.084 1.00 19.13 62 LYS D O 1
ATOM 3212 N N . VAL D 1 63 ? 48.264 18.573 22.561 1.00 16.51 63 VAL D N 1
ATOM 3213 C CA . VAL D 1 63 ? 49.442 19.355 22.226 1.00 16.50 63 VAL D CA 1
ATOM 3214 C C . VAL D 1 63 ? 49.551 20.538 23.196 1.00 16.31 63 VAL D C 1
ATOM 3215 O O . VAL D 1 63 ? 48.608 21.277 23.352 1.00 17.38 63 VAL D O 1
ATOM 3219 N N . LYS D 1 64 ? 50.709 20.716 23.842 1.00 17.89 64 LYS D N 1
ATOM 3220 C CA . LYS D 1 64 ? 50.948 21.847 24.776 1.00 17.84 64 LYS D CA 1
ATOM 3221 C C . LYS D 1 64 ? 52.124 22.692 24.278 1.00 18.87 64 LYS D C 1
ATOM 3222 O O . LYS D 1 64 ? 53.097 22.134 23.738 1.00 19.63 64 LYS D O 1
ATOM 3228 N N . VAL D 1 65 ? 52.026 24.013 24.421 1.00 17.88 65 VAL D N 1
ATOM 3229 C CA . VAL D 1 65 ? 53.001 24.911 23.762 1.00 19.67 65 VAL D CA 1
ATOM 3230 C C . VAL D 1 65 ? 53.616 25.524 24.968 1.00 20.88 65 VAL D C 1
ATOM 3231 O O . VAL D 1 65 ? 53.058 26.477 25.527 1.00 20.62 65 VAL D O 1
ATOM 3235 N N . GLY D 1 66 ? 54.814 24.994 25.268 1.00 21.38 66 GLY D N 1
ATOM 3236 C CA . GLY D 1 66 ? 55.287 24.771 26.575 1.00 23.74 66 GLY D CA 1
ATOM 3237 C C . GLY D 1 66 ? 55.625 23.336 26.923 1.00 24.13 66 GLY D C 1
ATOM 3238 O O . GLY D 1 66 ? 54.760 22.598 27.359 1.00 25.27 66 GLY D O 1
ATOM 3239 N N . SER D 1 67 ? 56.905 22.965 26.823 1.00 24.08 67 SER D N 1
ATOM 3240 C CA . SER D 1 67 ? 57.441 22.165 27.933 1.00 24.26 67 SER D CA 1
ATOM 3241 C C . SER D 1 67 ? 57.211 23.134 29.088 1.00 24.46 67 SER D C 1
ATOM 3242 O O . SER D 1 67 ? 56.787 22.715 30.168 1.00 25.28 67 SER D O 1
ATOM 3245 N N . VAL D 1 68 ? 57.486 24.422 28.861 1.00 23.73 68 VAL D N 1
ATOM 3246 C CA . VAL D 1 68 ? 56.986 25.480 29.733 1.00 23.45 68 VAL D CA 1
ATOM 3247 C C . VAL D 1 68 ? 55.864 26.211 29.033 1.00 22.47 68 VAL D C 1
ATOM 3248 O O . VAL D 1 68 ? 56.057 26.714 27.897 1.00 21.67 68 VAL D O 1
ATOM 3252 N N . ALA D 1 69 ? 54.692 26.281 29.685 1.00 21.83 69 ALA D N 1
ATOM 3253 C CA . ALA D 1 69 ? 53.516 26.933 29.109 1.00 20.85 69 ALA D CA 1
ATOM 3254 C C . ALA D 1 69 ? 53.867 28.329 28.598 1.00 20.75 69 ALA D C 1
ATOM 3255 O O . ALA D 1 69 ? 54.388 29.152 29.357 1.00 19.66 69 ALA D O 1
ATOM 3257 N N . HIS D 1 70 ? 53.608 28.544 27.302 1.00 20.51 70 HIS D N 1
ATOM 3258 C CA . HIS D 1 70 ? 53.801 29.797 26.557 1.00 20.98 70 HIS D CA 1
ATOM 3259 C C . HIS D 1 70 ? 52.749 30.831 26.931 1.00 21.74 70 HIS D C 1
ATOM 3260 O O . HIS D 1 70 ? 51.624 30.467 27.286 1.00 22.13 70 HIS D O 1
ATOM 3267 N N . PRO D 1 71 ? 53.087 32.117 26.880 1.00 23.34 71 PRO D N 1
ATOM 3268 C CA . PRO D 1 71 ? 52.080 33.182 27.053 1.00 23.93 71 PRO D CA 1
ATOM 3269 C C . PRO D 1 71 ? 50.778 33.026 26.233 1.00 24.25 71 PRO D C 1
ATOM 3270 O O . PRO D 1 71 ? 50.798 32.567 25.067 1.00 22.59 71 PRO D O 1
ATOM 3274 N N . MET D 1 72 ? 49.664 33.405 26.877 1.00 25.34 72 MET D N 1
ATOM 3275 C CA . MET D 1 72 ? 48.387 33.690 26.226 1.00 26.36 72 MET D CA 1
ATOM 3276 C C . MET D 1 72 ? 47.751 35.002 26.687 1.00 27.79 72 MET D C 1
ATOM 3277 O O . MET D 1 72 ? 47.036 35.044 27.723 1.00 28.10 72 MET D O 1
ATOM 3282 N N . THR D 1 73 ? 47.989 36.059 25.888 1.00 28.68 73 THR D N 1
ATOM 3283 C CA . THR D 1 73 ? 47.440 37.393 26.139 1.00 29.59 73 THR D CA 1
ATOM 3284 C C . THR D 1 73 ? 47.040 38.021 24.803 1.00 29.90 73 THR D C 1
ATOM 3285 O O . THR D 1 73 ? 47.463 37.548 23.761 1.00 29.83 73 THR D O 1
ATOM 3289 N N . PRO D 1 74 ? 46.315 39.139 24.806 1.00 29.82 74 PRO D N 1
ATOM 3290 C CA . PRO D 1 74 ? 45.986 39.841 23.543 1.00 29.99 74 PRO D CA 1
ATOM 3291 C C . PRO D 1 74 ? 47.198 40.331 22.699 1.00 29.79 74 PRO D C 1
ATOM 3292 O O . PRO D 1 74 ? 47.049 40.479 21.489 1.00 29.78 74 PRO D O 1
ATOM 3296 N N . GLU D 1 75 ? 48.342 40.636 23.331 1.00 29.61 75 GLU D N 1
ATOM 3297 C CA . GLU D 1 75 ? 49.525 41.111 22.607 1.00 29.60 75 GLU D CA 1
ATOM 3298 C C . GLU D 1 75 ? 50.455 39.982 22.115 1.00 28.55 75 GLU D C 1
ATOM 3299 O O . GLU D 1 75 ? 51.186 40.157 21.125 1.00 28.00 75 GLU D O 1
ATOM 3305 N N . HIS D 1 76 ? 50.455 38.864 22.845 1.00 27.53 76 HIS D N 1
ATOM 3306 C CA . HIS D 1 76 ? 51.384 37.747 22.607 1.00 26.84 76 HIS D CA 1
ATOM 3307 C C . HIS D 1 76 ? 50.691 36.430 22.950 1.00 25.27 76 HIS D C 1
ATOM 3308 O O . HIS D 1 76 ? 50.525 36.098 24.128 1.00 25.11 76 HIS D O 1
ATOM 3315 N N . TYR D 1 77 ? 50.325 35.646 21.924 1.00 23.10 77 TYR D N 1
ATOM 3316 C CA . TYR D 1 77 ? 49.526 34.448 22.153 1.00 21.51 77 TYR D CA 1
ATOM 3317 C C . TYR D 1 77 ? 49.774 33.405 21.060 1.00 19.95 77 TYR D C 1
ATOM 3318 O O . TYR D 1 77 ? 50.179 33.722 19.948 1.00 19.52 77 TYR D O 1
ATOM 3327 N N . ILE D 1 78 ? 49.501 32.164 21.417 1.00 18.78 78 ILE D N 1
ATOM 3328 C CA . ILE D 1 78 ? 49.427 31.099 20.433 1.00 17.21 78 ILE D CA 1
ATOM 3329 C C . ILE D 1 78 ? 48.045 31.130 19.772 1.00 16.55 78 ILE D C 1
ATOM 3330 O O . ILE D 1 78 ? 47.012 30.950 20.419 1.00 18.25 78 ILE D O 1
ATOM 3335 N N . ALA D 1 79 ? 48.045 31.348 18.465 1.00 15.78 79 ALA D N 1
ATOM 3336 C CA . ALA D 1 79 ? 46.839 31.619 17.706 1.00 14.35 79 ALA D CA 1
ATOM 3337 C C . ALA D 1 79 ? 46.144 30.308 17.335 1.00 13.75 79 ALA D C 1
ATOM 3338 O O . ALA D 1 79 ? 44.902 30.232 17.317 1.00 13.33 79 ALA D O 1
ATOM 3340 N N . TRP D 1 80 ? 46.950 29.298 17.035 1.00 12.73 80 TRP D N 1
ATOM 3341 C CA . TRP D 1 80 ? 46.446 27.997 16.602 1.00 12.58 80 TRP D CA 1
ATOM 3342 C C . TRP D 1 80 ? 47.491 26.878 16.701 1.00 13.19 80 TRP D C 1
ATOM 3343 O O . TRP D 1 80 ? 48.703 27.131 16.803 1.00 12.46 80 TRP D O 1
ATOM 3354 N N . VAL D 1 81 ? 46.977 25.653 16.662 1.00 11.83 81 VAL D N 1
ATOM 3355 C CA . VAL D 1 81 ? 47.769 24.455 16.587 1.00 12.88 81 VAL D CA 1
ATOM 3356 C C . VAL D 1 81 ? 47.268 23.597 15.432 1.00 12.80 81 VAL D C 1
ATOM 3357 O O . VAL D 1 81 ? 46.060 23.443 15.244 1.00 11.81 81 VAL D O 1
ATOM 3361 N N . CYS D 1 82 ? 48.208 23.065 14.655 1.00 12.94 82 CYS D N 1
ATOM 3362 C CA . CYS D 1 82 ? 47.917 22.194 13.521 1.00 12.68 82 CYS D CA 1
ATOM 3363 C C . CYS D 1 82 ? 48.531 20.830 13.816 1.00 13.30 82 CYS D C 1
ATOM 3364 O O . CYS D 1 82 ? 49.641 20.761 14.273 1.00 14.66 82 CYS D O 1
ATOM 3367 N N . LEU D 1 83 ? 47.788 19.771 13.570 1.00 12.86 83 LEU D N 1
ATOM 3368 C CA . LEU D 1 83 ? 48.275 18.396 13.635 1.00 12.86 83 LEU D CA 1
ATOM 3369 C C . LEU D 1 83 ? 48.304 17.730 12.302 1.00 13.64 83 LEU D C 1
ATOM 3370 O O . LEU D 1 83 ? 47.311 17.791 11.547 1.00 13.48 83 LEU D O 1
ATOM 3375 N N . LYS D 1 84 ? 49.447 17.101 12.005 1.00 13.32 84 LYS D N 1
ATOM 3376 C CA . LYS D 1 84 ? 49.564 16.239 10.844 1.00 13.53 84 LYS D CA 1
ATOM 3377 C C . LYS D 1 84 ? 49.479 14.789 11.324 1.00 13.90 84 LYS D C 1
ATOM 3378 O O . LYS D 1 84 ? 50.232 14.410 12.215 1.00 14.23 84 LYS D O 1
ATOM 3384 N N . THR D 1 85 ? 48.657 13.973 10.678 1.00 13.73 85 THR D N 1
ATOM 3385 C CA . THR D 1 85 ? 48.583 12.534 10.979 1.00 13.41 85 THR D CA 1
ATOM 3386 C C . THR D 1 85 ? 48.754 11.750 9.699 1.00 13.36 85 THR D C 1
ATOM 3387 O O . THR D 1 85 ? 48.791 12.366 8.616 1.00 14.64 85 THR D O 1
ATOM 3391 N N . ARG D 1 86 ? 48.846 10.395 9.793 1.00 15.55 86 ARG D N 1
ATOM 3392 C CA . ARG D 1 86 ? 48.978 9.587 8.559 1.00 15.87 86 ARG D CA 1
ATOM 3393 C C . ARG D 1 86 ? 47.820 9.737 7.601 1.00 14.98 86 ARG D C 1
ATOM 3394 O O . ARG D 1 86 ? 48.026 9.758 6.362 1.00 16.07 86 ARG D O 1
ATOM 3402 N N . LYS D 1 87 ? 46.605 9.962 8.127 1.00 15.46 87 LYS D N 1
ATOM 3403 C CA . LYS D 1 87 ? 45.403 9.921 7.298 1.00 13.67 87 LYS D CA 1
ATOM 3404 C C . LYS D 1 87 ? 44.895 11.334 7.011 1.00 13.94 87 LYS D C 1
ATOM 3405 O O . LYS D 1 87 ? 44.115 11.509 6.089 1.00 14.23 87 LYS D O 1
ATOM 3411 N N . GLY D 1 88 ? 45.403 12.339 7.721 1.00 14.28 88 GLY D N 1
ATOM 3412 C CA . GLY D 1 88 ? 44.946 13.688 7.439 1.00 14.15 88 GLY D CA 1
ATOM 3413 C C . GLY D 1 88 ? 45.608 14.812 8.197 1.00 13.36 88 GLY D C 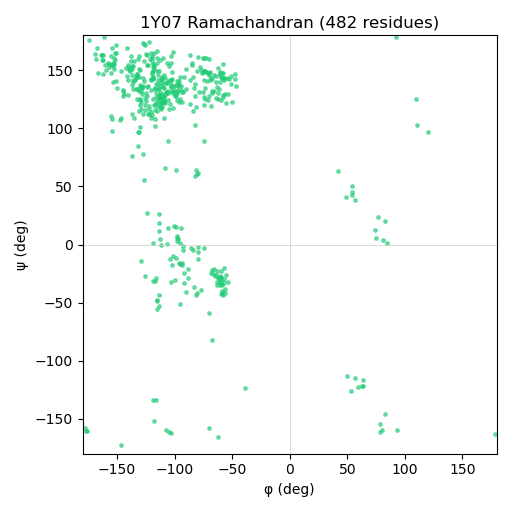1
ATOM 3414 O O . GLY D 1 88 ? 46.690 14.652 8.707 1.00 13.56 88 GLY D O 1
ATOM 3415 N N . ILE D 1 89 ? 44.948 15.981 8.256 1.00 12.74 89 ILE D N 1
ATOM 3416 C CA . ILE D 1 89 ? 45.406 17.127 9.022 1.00 12.11 89 ILE D CA 1
ATOM 3417 C C . ILE D 1 89 ? 44.234 17.659 9.852 1.00 11.44 89 ILE D C 1
ATOM 3418 O O . ILE D 1 89 ? 43.065 17.394 9.530 1.00 11.65 89 ILE D O 1
ATOM 3423 N N . GLN D 1 90 ? 44.578 18.402 10.873 1.00 10.34 90 GLN D N 1
ATOM 3424 C CA . GLN D 1 90 ? 43.651 19.132 11.735 1.00 10.62 90 GLN D CA 1
ATOM 3425 C C . GLN D 1 90 ? 44.222 20.471 12.129 1.00 11.14 90 GLN D C 1
ATOM 3426 O O . GLN D 1 90 ? 45.431 20.627 12.205 1.00 11.33 90 GLN D O 1
ATOM 3432 N N . LEU D 1 91 ? 43.349 21.435 12.383 1.00 9.88 91 LEU D N 1
ATOM 3433 C CA . LEU D 1 91 ? 43.748 22.735 12.881 1.00 11.41 91 LEU D CA 1
ATOM 3434 C C . LEU D 1 91 ? 42.675 23.203 13.826 1.00 10.99 91 LEU D C 1
ATOM 3435 O O . LEU D 1 91 ? 41.509 23.163 13.502 1.00 11.44 91 LEU D O 1
ATOM 3440 N N . LYS D 1 92 ? 43.110 23.676 14.982 1.00 9.91 92 LYS D N 1
ATOM 3441 C CA . LYS D 1 92 ? 42.248 24.328 15.991 1.00 10.84 92 LYS D CA 1
ATOM 3442 C C . LYS D 1 92 ? 42.839 25.627 16.431 1.00 11.00 92 LYS D C 1
ATOM 3443 O O . LYS D 1 92 ? 44.011 25.686 16.759 1.00 11.56 92 LYS D O 1
ATOM 3449 N N . GLU D 1 93 ? 42.044 26.696 16.323 1.00 12.03 93 GLU D N 1
ATOM 3450 C CA . GLU D 1 93 ? 42.391 27.996 16.899 1.00 13.15 93 GLU D CA 1
ATOM 3451 C C . GLU D 1 93 ? 42.209 27.977 18.389 1.00 14.44 93 GLU D C 1
ATOM 3452 O O . GLU D 1 93 ? 41.312 27.331 18.894 1.00 15.46 93 GLU D O 1
ATOM 3458 N N . LEU D 1 94 ? 43.112 28.630 19.102 1.00 15.09 94 LEU D N 1
ATOM 3459 C CA . LEU D 1 94 ? 43.045 28.690 20.574 1.00 16.99 94 LEU D CA 1
ATOM 3460 C C . LEU D 1 94 ? 42.331 29.963 21.021 1.00 17.56 94 LEU D C 1
ATOM 3461 O O . LEU D 1 94 ? 42.591 31.066 20.521 1.00 18.06 94 LEU D O 1
ATOM 3466 N N . PRO D 1 95 ? 41.406 29.813 21.942 1.00 19.01 95 PRO D N 1
ATOM 3467 C CA . PRO D 1 95 ? 40.874 30.967 22.675 1.00 19.87 95 PRO D CA 1
ATOM 3468 C C . PRO D 1 95 ? 42.005 31.768 23.352 1.00 21.01 95 PRO D C 1
ATOM 3469 O O . PRO D 1 95 ? 42.747 31.222 24.174 1.00 20.61 95 PRO D O 1
ATOM 3473 N N . VAL D 1 96 ? 42.107 33.044 23.008 1.00 21.91 96 VAL D N 1
ATOM 3474 C CA . VAL D 1 96 ? 43.178 33.916 23.502 1.00 23.39 96 VAL D CA 1
ATOM 3475 C C . VAL D 1 96 ? 43.246 33.997 25.039 1.00 24.64 96 VAL D C 1
ATOM 3476 O O . VAL D 1 96 ? 44.300 34.340 25.591 1.00 24.38 96 VAL D O 1
ATOM 3480 N N . ASP D 1 97 ? 42.129 33.649 25.690 1.00 26.08 97 ASP D N 1
ATOM 3481 C CA . ASP D 1 97 ? 41.908 33.837 27.125 1.00 27.33 97 ASP D CA 1
ATOM 3482 C C . ASP D 1 97 ? 42.161 32.591 28.003 1.00 27.72 97 ASP D C 1
ATOM 3483 O O . ASP D 1 97 ? 41.920 32.632 29.204 1.00 28.29 97 ASP D O 1
ATOM 3488 N N . GLY D 1 98 ? 42.610 31.478 27.429 1.00 27.92 98 GLY D N 1
ATOM 3489 C CA . GLY D 1 98 ? 42.834 30.238 28.210 1.00 27.50 98 GLY D CA 1
ATOM 3490 C C . GLY D 1 98 ? 44.287 29.769 28.219 1.00 27.49 98 GLY D C 1
ATOM 3491 O O . GLY D 1 98 ? 45.237 30.593 28.067 1.00 28.15 98 GLY D O 1
ATOM 3492 N N . ALA D 1 99 ? 44.456 28.433 28.371 1.00 26.67 99 ALA D N 1
ATOM 3493 C CA . ALA D 1 99 ? 45.790 27.773 28.297 1.00 25.39 99 ALA D CA 1
ATOM 3494 C C . ALA D 1 99 ? 46.318 27.589 26.822 1.00 24.04 99 ALA D C 1
ATOM 3495 O O . ALA D 1 99 ? 45.551 27.530 25.873 1.00 22.70 99 ALA D O 1
ATOM 3497 N N . PRO D 1 100 ? 47.648 27.549 26.659 1.00 22.99 100 PRO D N 1
ATOM 3498 C CA . PRO D 1 100 ? 48.277 27.251 25.358 1.00 22.13 100 PRO D CA 1
ATOM 3499 C C . PRO D 1 100 ? 48.309 25.741 25.129 1.00 21.48 100 PRO D C 1
ATOM 3500 O O . PRO D 1 100 ? 49.353 25.124 25.116 1.00 22.07 100 PRO D O 1
ATOM 3504 N N . GLU D 1 101 ? 47.139 25.114 25.019 1.00 20.37 101 GLU D N 1
ATOM 3505 C CA . GLU D 1 101 ? 47.088 23.661 24.863 1.00 19.88 101 GLU D CA 1
ATOM 3506 C C . GLU D 1 101 ? 45.779 23.330 24.177 1.00 18.64 101 GLU D C 1
ATOM 3507 O O . GLU D 1 101 ? 44.846 24.061 24.367 1.00 18.80 101 GLU D O 1
ATOM 3513 N N . VAL D 1 102 ? 45.735 22.282 23.360 1.00 17.48 102 VAL D N 1
ATOM 3514 C CA . VAL D 1 102 ? 44.477 21.866 22.725 1.00 16.91 102 VAL D CA 1
ATOM 3515 C C . VAL D 1 102 ? 44.600 20.369 22.457 1.00 17.00 102 VAL D C 1
ATOM 3516 O O . VAL D 1 102 ? 45.726 19.858 22.318 1.00 17.30 102 VAL D O 1
ATOM 3520 N N . THR D 1 103 ? 43.466 19.662 22.452 1.00 16.01 103 THR D N 1
ATOM 3521 C CA . THR D 1 103 ? 43.422 18.248 22.146 1.00 16.13 103 THR D CA 1
ATOM 3522 C C . THR D 1 103 ? 42.733 17.979 20.824 1.00 14.86 103 THR D C 1
ATOM 3523 O O . THR D 1 103 ? 41.743 18.651 20.459 1.00 17.05 103 THR D O 1
ATOM 3527 N N . PHE D 1 104 ? 43.241 16.975 20.134 1.00 15.03 104 PHE D N 1
ATOM 3528 C CA . PHE D 1 104 ? 42.708 16.466 18.874 1.00 15.53 104 PHE D CA 1
ATOM 3529 C C . PHE D 1 104 ? 42.304 15.006 19.021 1.00 15.62 104 PHE D C 1
ATOM 3530 O O . PHE D 1 104 ? 42.938 14.229 19.779 1.00 16.30 104 PHE D O 1
ATOM 3538 N N . ALA D 1 105 ? 41.260 14.593 18.315 1.00 15.54 105 ALA D N 1
ATOM 3539 C CA . ALA D 1 105 ? 40.883 13.193 18.311 1.00 14.68 105 ALA D CA 1
ATOM 3540 C C . ALA D 1 105 ? 41.155 12.546 16.976 1.00 15.88 105 ALA D C 1
ATOM 3541 O O . ALA D 1 105 ? 40.959 13.196 15.942 1.00 15.12 105 ALA D O 1
ATOM 3543 N N . LEU D 1 106 ? 41.666 11.303 17.014 1.00 13.35 106 LEU D N 1
ATOM 3544 C CA . LEU D 1 106 ? 41.930 10.529 15.818 1.00 14.63 106 LEU D CA 1
ATOM 3545 C C . LEU D 1 106 ? 41.022 9.326 15.708 1.00 13.80 106 LEU D C 1
ATOM 3546 O O . LEU D 1 106 ? 40.573 8.812 16.703 1.00 17.37 106 LEU D O 1
ATOM 3551 N N . THR D 1 107 ? 40.859 8.809 14.494 1.00 15.01 107 THR D N 1
ATOM 3552 C CA . THR D 1 107 ? 40.232 7.521 14.286 1.00 14.29 107 THR D CA 1
ATOM 3553 C C . THR D 1 107 ? 41.262 6.388 14.560 1.00 15.37 107 THR D C 1
ATOM 3554 O O . THR D 1 107 ? 42.490 6.591 14.564 1.00 15.78 107 THR D O 1
ATOM 3558 N N . ALA D 1 108 ? 40.761 5.187 14.782 1.00 15.97 108 ALA D N 1
ATOM 3559 C CA . ALA D 1 108 ? 41.652 4.088 15.167 1.00 16.23 108 ALA D CA 1
ATOM 3560 C C . ALA D 1 108 ? 42.749 3.737 14.166 1.00 16.76 108 ALA D C 1
ATOM 3561 O O . ALA D 1 108 ? 43.786 3.197 14.576 1.00 18.08 108 ALA D O 1
ATOM 3563 N N . ASP D 1 109 ? 42.465 3.932 12.884 1.00 15.99 109 ASP D N 1
ATOM 3564 C CA . ASP D 1 109 ? 43.367 3.623 11.806 1.00 16.23 109 ASP D CA 1
ATOM 3565 C C . ASP D 1 109 ? 44.444 4.696 11.601 1.00 17.29 109 ASP D C 1
ATOM 3566 O O . ASP D 1 109 ? 45.351 4.550 10.781 1.00 16.72 109 ASP D O 1
ATOM 3571 N N . ASP D 1 110 ? 44.323 5.795 12.330 1.00 17.64 110 ASP D N 1
ATOM 3572 C CA . ASP D 1 110 ? 45.184 6.950 12.133 1.00 17.44 110 ASP D CA 1
ATOM 3573 C C . ASP D 1 110 ? 46.252 7.033 13.212 1.00 20.20 110 ASP D C 1
ATOM 3574 O O . ASP D 1 110 ? 46.158 6.426 14.283 1.00 21.89 110 ASP D O 1
ATOM 3579 N N . GLN D 1 111 ? 47.349 7.717 12.888 1.00 21.77 111 GLN D N 1
ATOM 3580 C CA . GLN D 1 111 ? 48.323 8.089 13.909 1.00 22.42 111 GLN D CA 1
ATOM 3581 C C . GLN D 1 111 ? 48.979 9.409 13.624 1.00 20.88 111 GLN D C 1
ATOM 3582 O O . GLN D 1 111 ? 49.191 9.784 12.472 1.00 19.56 111 GLN D O 1
ATOM 3588 N N . VAL D 1 112 ? 49.322 10.052 14.724 1.00 19.22 112 VAL D N 1
ATOM 3589 C CA . VAL D 1 112 ? 49.965 11.338 14.733 1.00 19.72 112 VAL D CA 1
ATOM 3590 C C . VAL D 1 112 ? 51.393 11.278 14.162 1.00 18.29 112 VAL D C 1
ATOM 3591 O O . VAL D 1 112 ? 52.146 10.306 14.367 1.00 18.94 112 VAL D O 1
ATOM 3595 N N . LEU D 1 113 ? 51.738 12.319 13.433 1.00 16.64 113 LEU D N 1
ATOM 3596 C CA . LEU D 1 113 ? 53.059 12.505 12.844 1.00 15.62 113 LEU D CA 1
ATOM 3597 C C . LEU D 1 113 ? 53.784 13.716 13.418 1.00 15.79 113 LEU D C 1
ATOM 3598 O O . LEU D 1 113 ? 54.973 13.621 13.800 1.00 17.20 113 LEU D O 1
ATOM 3603 N N . GLU D 1 114 ? 53.126 14.862 13.490 1.00 15.76 114 GLU D N 1
ATOM 3604 C CA . GLU D 1 114 ? 53.817 16.083 13.832 1.00 15.17 114 GLU D CA 1
ATOM 3605 C C . GLU D 1 114 ? 52.788 17.129 14.169 1.00 14.65 114 GLU D C 1
ATOM 3606 O O . GLU D 1 114 ? 51.693 17.129 13.600 1.00 13.71 114 GLU D O 1
ATOM 3612 N N . ALA D 1 115 ? 53.148 18.013 15.087 1.00 13.02 115 ALA D N 1
ATOM 3613 C CA . ALA D 1 115 ? 52.360 19.221 15.416 1.00 13.14 115 ALA D CA 1
ATOM 3614 C C . ALA D 1 115 ? 53.066 20.513 15.080 1.00 12.60 115 ALA D C 1
ATOM 3615 O O . ALA D 1 115 ? 54.305 20.570 15.071 1.00 13.04 115 ALA D O 1
ATOM 3617 N N . TYR D 1 116 ? 52.270 21.558 14.891 1.00 12.83 116 TYR D N 1
ATOM 3618 C CA . TYR D 1 116 ? 52.766 22.906 14.515 1.00 11.88 116 TYR D CA 1
ATOM 3619 C C . TYR D 1 116 ? 51.930 23.909 15.312 1.00 11.79 116 TYR D C 1
ATOM 3620 O O . TYR D 1 116 ? 50.751 23.740 15.487 1.00 12.24 116 TYR D O 1
ATOM 3629 N N . GLU D 1 117 ? 52.572 24.964 15.769 1.00 12.21 117 GLU D N 1
ATOM 3630 C CA . GLU D 1 117 ? 51.888 26.041 16.419 1.00 12.04 117 GLU D CA 1
ATOM 3631 C C . GLU D 1 117 ? 52.347 27.405 15.866 1.00 13.15 117 GLU D C 1
ATOM 3632 O O . GLU D 1 117 ? 53.541 27.571 15.518 1.00 12.61 117 GLU D O 1
ATOM 3638 N N . PHE D 1 118 ? 51.417 28.366 15.787 1.00 13.79 118 PHE D N 1
ATOM 3639 C CA . PHE D 1 118 ? 51.710 29.738 15.362 1.00 13.80 118 PHE D CA 1
ATOM 3640 C C . PHE D 1 118 ? 51.585 30.748 16.526 1.00 14.90 118 PHE D C 1
ATOM 3641 O O . PHE D 1 118 ? 50.537 30.831 17.131 1.00 13.55 118 PHE D O 1
ATOM 3649 N N . CYS D 1 119 ? 52.702 31.415 16.847 1.00 15.83 119 CYS D N 1
ATOM 3650 C CA . CYS D 1 119 ? 52.737 32.542 17.797 1.00 17.67 119 CYS D CA 1
ATOM 3651 C C . CYS D 1 119 ? 52.576 33.817 17.006 1.00 18.11 119 CYS D C 1
ATOM 3652 O O . CYS D 1 119 ? 53.270 34.011 15.996 1.00 17.62 119 CYS D O 1
ATOM 3655 N N . ASN D 1 120 ? 51.680 34.707 17.415 1.00 19.02 120 ASN D N 1
ATOM 3656 C CA . ASN D 1 120 ? 51.472 35.907 16.592 1.00 20.10 120 ASN D CA 1
ATOM 3657 C C . ASN D 1 120 ? 52.715 36.759 16.444 1.00 20.08 120 ASN D C 1
ATOM 3658 O O . ASN D 1 120 ? 52.868 37.424 15.426 1.00 20.67 120 ASN D O 1
ATOM 3663 N N . LEU D 1 121 ? 53.595 36.680 17.438 1.00 20.11 121 LEU D N 1
ATOM 3664 C CA . LEU D 1 121 ? 54.877 37.357 17.416 1.00 20.31 121 LEU D CA 1
ATOM 3665 C C . LEU D 1 121 ? 56.014 36.536 16.861 1.00 19.79 121 LEU D C 1
ATOM 3666 O O . LEU D 1 121 ? 56.914 37.101 16.252 1.00 20.36 121 LEU D O 1
ATOM 3671 N N . HIS D 1 122 ? 56.009 35.220 17.059 1.00 17.99 122 HIS D N 1
ATOM 3672 C CA . HIS D 1 122 ? 57.266 34.444 16.860 1.00 16.99 122 HIS D CA 1
ATOM 3673 C C . HIS D 1 122 ? 57.224 33.376 15.773 1.00 16.76 122 HIS D C 1
ATOM 3674 O O . HIS D 1 122 ? 58.239 32.728 15.518 1.00 16.64 122 HIS D O 1
ATOM 3681 N N . GLY D 1 123 ? 56.085 33.251 15.087 1.00 14.97 123 GLY D N 1
ATOM 3682 C CA . GLY D 1 123 ? 56.043 32.477 13.856 1.00 14.45 123 GLY D CA 1
ATOM 3683 C C . GLY D 1 123 ? 55.639 31.045 14.140 1.00 14.30 123 GLY D C 1
ATOM 3684 O O . GLY D 1 123 ? 55.075 30.758 15.180 1.00 14.02 123 GLY D O 1
ATOM 3685 N N . VAL D 1 124 ? 55.956 30.140 13.228 1.00 13.30 124 VAL D N 1
ATOM 3686 C CA . VAL D 1 124 ? 55.502 28.741 13.354 1.00 13.22 124 VAL D CA 1
ATOM 3687 C C . VAL D 1 124 ? 56.627 27.860 13.844 1.00 12.62 124 VAL D C 1
ATOM 3688 O O . VAL D 1 124 ? 57.778 28.049 13.470 1.00 12.28 124 VAL D O 1
ATOM 3692 N N . TRP D 1 125 ? 56.280 26.902 14.683 1.00 12.11 125 TRP D N 1
ATOM 3693 C CA . TRP D 1 125 ? 57.190 25.954 15.294 1.00 12.99 125 TRP D CA 1
ATOM 3694 C C . TRP D 1 125 ? 56.613 24.543 15.260 1.00 12.26 125 TRP D C 1
ATOM 3695 O O . TRP D 1 125 ? 55.405 24.397 15.411 1.00 13.11 125 TRP D O 1
ATOM 3706 N N . SER D 1 126 ? 57.430 23.531 15.019 1.00 11.73 126 SER D N 1
ATOM 3707 C CA . SER D 1 126 ? 56.975 22.166 14.923 1.00 13.30 126 SER D CA 1
ATOM 3708 C C . SER D 1 126 ? 57.616 21.287 15.979 1.00 13.83 126 SER D C 1
ATOM 3709 O O . SER D 1 126 ? 58.707 21.558 16.446 1.00 14.50 126 SER D O 1
ATOM 3712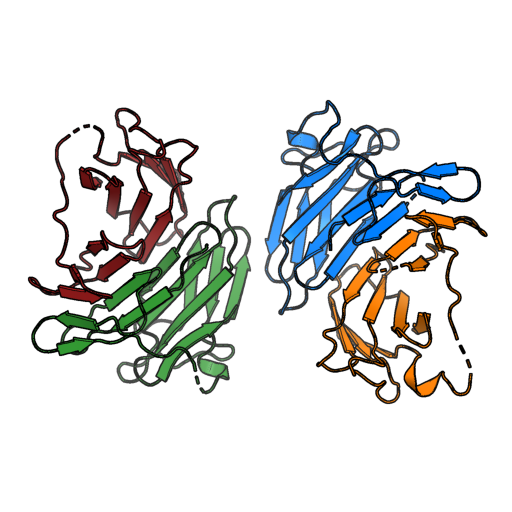 N N . GLY D 1 127 ? 56.934 20.197 16.309 1.00 15.05 127 GLY D N 1
ATOM 3713 C CA . GLY D 1 127 ? 57.500 19.163 17.156 1.00 16.61 127 GLY D CA 1
ATOM 3714 C C . GLY D 1 127 ? 56.740 17.878 17.065 1.00 16.94 127 GLY D C 1
ATOM 3715 O O . GLY D 1 127 ? 55.570 17.900 16.747 1.00 15.66 127 GLY D O 1
ATOM 3716 N N . LYS D 1 128 ? 57.377 16.771 17.425 1.00 18.83 128 LYS D N 1
ATOM 3717 C CA . LYS D 1 128 ? 56.802 15.430 17.300 1.00 20.00 128 LYS D CA 1
ATOM 3718 C C . LYS D 1 128 ? 56.521 14.825 18.677 1.00 21.44 128 LYS D C 1
ATOM 3719 O O . LYS D 1 128 ? 57.074 15.319 19.667 1.00 22.52 128 LYS D O 1
#

CATH classification: 6.20.90.10 (+1 more: 2.60.40.730)

Secondary structure (DSSP, 8-state):
--EEEE---EEEESPPTT-EEEETTEEEEPPPBS-SSS-HHHHSEEEEEETTEEEEEETTTTPP-BTTB-EEEEEEEESS-EEEEEPPTTS-SEEEEE--TT--EEEEEEEETTTEEEEE-/---EEEEE---EEEEESPPTT-EEE-SS-EEEPPPB--TTHHHHSEEEEEETTEEEEEETTTTPP-SSSS-EEEEEEEESSEEEEEEPPTTS-SEEEEE--TT--EEEEEEEETTTEEEEE-/----EEEEE-SSSS-EEEEESPPTT-EEEETTEEEEPPPB--HHHHSEEEEEETTEEEEEETTTTPP-BTTB-EEEEEEEESSEEEEEE--TTS-SEEEEE--TT--EEEEEEEETTTEEEEE-/---EEEEE-SSSS-EEEEESPPTT-EEEETTEEEEPPPEE-----SEEEEEETTEEEEEETTTTPPBSSSSBEEEEEEEESSEEEEEEPPTTS-SEEEEE--TT--EEEEEEEETTTEEEEE-